Protein AF-A2DCU5-F1 (afdb_monomer)

InterPro domains:
  IPR001279 Metallo-beta-lactamase [PF00753] (286-416)
  IPR002110 Ankyrin repeat [PF00023] (38-65)
  IPR002110 Ankyrin repeat [SM00248] (36-65)
  IPR036770 Ankyrin repeat-containing domain superfamily [G3DSA:1.25.40.20] (1-148)
  IPR036866 Ribonuclease Z/Hydroxyacylglutathione hydrolase-like [G3DSA:3.60.15.10] (150-546)
  IPR036866 Ribonuclease Z/Hydroxyacylglutathione hydrolase-like [SSF56281] (297-532)

Nearest PDB structures (foldseek):
  8deh-assembly1_A  TM=6.512E-01  e=1.177E-03  Homo sapiens
  6ao1-assembly2_B  TM=3.858E-01  e=2.787E-02  Paraburkholderia phymatum
  5u8o-assembly2_C  TM=3.968E-01  e=5.092E-02  Burkholderia multivorans ATCC 17616
  7xgx-assembly1_A  TM=2.138E-01  e=6.992E+00  unclassified

Structure (mmCIF, N/CA/C/O backbone):
data_AF-A2DCU5-F1
#
_entry.id   AF-A2DCU5-F1
#
loop_
_atom_site.group_PDB
_atom_site.id
_atom_site.type_symbol
_atom_site.label_atom_id
_atom_site.label_alt_id
_atom_site.label_comp_id
_atom_site.label_asym_id
_atom_site.label_entity_id
_atom_site.label_seq_id
_atom_site.pdbx_PDB_ins_code
_atom_site.Cartn_x
_atom_site.Cartn_y
_atom_site.Cartn_z
_atom_site.occupancy
_atom_site.B_iso_or_equiv
_atom_site.auth_seq_id
_atom_site.auth_comp_id
_atom_site.auth_asym_id
_atom_site.auth_atom_id
_atom_site.pdbx_PDB_model_num
ATOM 1 N N . MET A 1 1 ? -21.530 -40.433 16.086 1.00 56.00 1 MET A N 1
ATOM 2 C CA . MET A 1 1 ? -20.151 -40.159 15.628 1.00 56.00 1 MET A CA 1
ATOM 3 C C . MET A 1 1 ? -19.969 -40.992 14.381 1.00 56.00 1 MET A C 1
ATOM 5 O O . MET A 1 1 ? -20.312 -42.164 14.444 1.00 56.00 1 MET A O 1
ATOM 9 N N . SER A 1 2 ? -19.585 -40.391 13.263 1.00 72.50 2 SER A N 1
ATOM 10 C CA . SER A 1 2 ? -19.391 -41.117 12.006 1.00 72.50 2 SER A CA 1
ATOM 11 C C . SER A 1 2 ? -18.291 -42.176 12.127 1.00 72.50 2 SER A C 1
ATOM 13 O O . SER A 1 2 ? -17.387 -42.075 12.969 1.00 72.50 2 SER A O 1
ATOM 15 N N . ASP A 1 3 ? -18.372 -43.205 11.284 1.00 85.25 3 ASP A N 1
ATOM 16 C CA . ASP A 1 3 ? -17.459 -44.349 11.330 1.00 85.25 3 ASP A CA 1
ATOM 17 C C . ASP A 1 3 ? -16.004 -43.939 11.050 1.00 85.25 3 ASP A C 1
ATOM 19 O O . ASP A 1 3 ? -15.087 -44.458 11.691 1.00 85.25 3 ASP A O 1
ATOM 23 N N . ILE A 1 4 ? -15.778 -42.949 10.174 1.00 86.44 4 ILE A N 1
ATOM 24 C CA . ILE A 1 4 ? -14.431 -42.447 9.871 1.00 86.44 4 ILE A CA 1
ATOM 25 C C . ILE A 1 4 ? -13.818 -41.679 11.047 1.00 86.44 4 ILE A C 1
ATOM 27 O O . ILE A 1 4 ? -12.654 -41.898 11.378 1.00 86.44 4 ILE A O 1
ATOM 31 N N . VAL A 1 5 ? -14.602 -40.857 11.752 1.00 85.50 5 VAL A N 1
ATOM 32 C CA . VAL A 1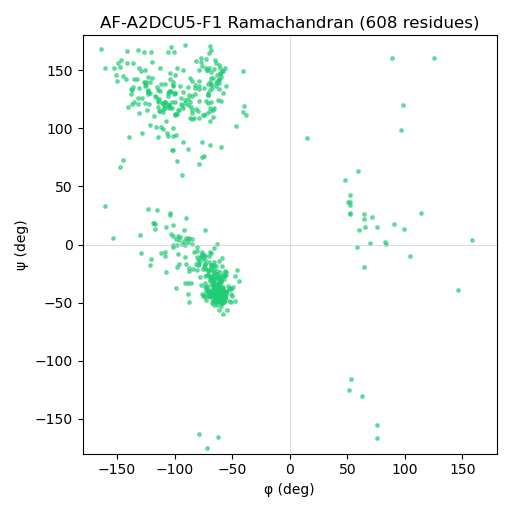 5 ? -14.118 -40.111 12.922 1.00 85.50 5 VAL A CA 1
ATOM 33 C C . VAL A 1 5 ? -13.749 -41.069 14.048 1.00 85.50 5 VAL A C 1
ATOM 35 O O . VAL A 1 5 ? -12.707 -40.898 14.686 1.00 85.50 5 VAL A O 1
ATOM 38 N N . SER A 1 6 ? -14.550 -42.118 14.283 1.00 86.44 6 SER A N 1
ATOM 39 C CA . SER A 1 6 ? -14.167 -43.150 15.253 1.00 86.44 6 SER A CA 1
ATOM 40 C C . SER A 1 6 ? -12.892 -43.885 14.831 1.00 86.44 6 SER A C 1
ATOM 42 O O . SER A 1 6 ? -12.123 -44.260 15.716 1.00 86.44 6 SER A O 1
ATOM 44 N N . ALA A 1 7 ? -12.690 -44.138 13.538 1.00 89.31 7 ALA A N 1
ATOM 45 C CA . ALA A 1 7 ? -11.517 -44.844 13.033 1.00 89.31 7 ALA A CA 1
ATOM 46 C C . ALA A 1 7 ? -10.236 -44.006 13.179 1.00 89.31 7 ALA A C 1
ATOM 48 O O . ALA A 1 7 ? -9.239 -44.510 13.700 1.00 89.31 7 ALA A O 1
ATOM 49 N N . CYS A 1 8 ? -10.288 -42.717 12.819 1.00 88.62 8 CYS A N 1
ATOM 50 C CA . CYS A 1 8 ? -9.184 -41.774 13.008 1.00 88.62 8 CYS A CA 1
ATOM 51 C C . CYS A 1 8 ? -8.843 -41.594 14.496 1.00 88.62 8 CYS A C 1
ATOM 53 O O . CYS A 1 8 ? -7.679 -41.673 14.871 1.00 88.62 8 CYS A O 1
ATOM 55 N N . LYS A 1 9 ? -9.846 -41.455 15.379 1.00 85.25 9 LYS A N 1
ATOM 56 C CA . LYS A 1 9 ? -9.619 -41.346 16.838 1.00 85.25 9 LYS A CA 1
ATOM 57 C C . LYS A 1 9 ? -8.984 -42.588 17.466 1.00 85.25 9 LYS A C 1
ATOM 59 O O . LYS A 1 9 ? -8.361 -42.479 18.519 1.00 85.25 9 LYS A O 1
ATOM 64 N N . LYS A 1 10 ? -9.173 -43.759 16.854 1.00 86.81 10 LYS A N 1
ATOM 65 C CA . LYS A 1 10 ? -8.589 -45.039 17.283 1.00 86.81 10 LYS A CA 1
ATOM 66 C C . LYS A 1 10 ? -7.248 -45.342 16.606 1.00 86.81 10 LYS A C 1
ATOM 68 O O . LYS A 1 10 ? -6.719 -46.427 16.824 1.00 86.81 10 LYS A O 1
ATOM 73 N N . ASP A 1 11 ? -6.734 -44.434 15.773 1.00 85.94 11 ASP A N 1
ATOM 74 C CA . ASP A 1 11 ? -5.541 -44.631 14.943 1.00 85.94 11 ASP A CA 1
ATOM 75 C C . ASP A 1 11 ? -5.582 -45.948 14.118 1.00 85.94 11 ASP A C 1
ATOM 77 O O . ASP A 1 11 ? -4.572 -46.622 13.922 1.00 85.94 11 ASP A O 1
ATOM 81 N N . SER A 1 12 ? -6.767 -46.349 13.624 1.00 90.06 12 SER A N 1
ATOM 82 C CA . SER A 1 12 ? -6.958 -47.617 12.899 1.00 90.06 12 SER A CA 1
ATOM 83 C C . SER A 1 12 ? -6.967 -47.427 11.379 1.00 90.06 12 SER A C 1
ATOM 85 O O . SER A 1 12 ? -8.014 -47.180 10.780 1.00 90.06 12 SER A O 1
ATOM 87 N N . PHE A 1 13 ? -5.810 -47.606 10.731 1.00 87.81 13 PHE A N 1
ATOM 88 C CA . PHE A 1 13 ? -5.648 -47.406 9.278 1.00 87.81 13 PHE A CA 1
ATOM 89 C C . PHE A 1 13 ? -6.620 -48.236 8.433 1.00 87.81 13 PHE A C 1
ATOM 91 O O . PHE A 1 13 ? -7.246 -47.708 7.521 1.00 87.81 13 PHE A O 1
ATOM 98 N N . VAL A 1 14 ? -6.815 -49.507 8.796 1.00 88.69 14 VAL A N 1
ATOM 99 C CA . VAL A 1 14 ? -7.731 -50.428 8.101 1.00 88.69 14 VAL A CA 1
ATOM 100 C C . VAL A 1 14 ? -9.183 -49.949 8.193 1.00 88.69 14 VAL A C 1
ATOM 102 O O . VAL A 1 14 ? -9.947 -50.058 7.234 1.00 88.69 14 VAL A O 1
ATOM 105 N N . GLN A 1 15 ? -9.588 -49.401 9.343 1.00 90.19 15 GLN A N 1
ATOM 106 C CA . GLN A 1 15 ? -10.943 -48.875 9.514 1.00 90.19 15 GLN A CA 1
ATOM 107 C C . GLN A 1 15 ? -11.129 -47.549 8.776 1.00 90.19 15 GLN A C 1
ATOM 109 O O . GLN A 1 15 ? -12.194 -47.340 8.201 1.00 90.19 15 GLN A O 1
ATOM 114 N N . VAL A 1 16 ? -10.102 -46.690 8.742 1.00 89.44 16 VAL A N 1
ATOM 115 C CA . VAL A 1 16 ? -10.127 -45.448 7.954 1.00 89.44 16 VAL A CA 1
ATOM 116 C C . VAL A 1 16 ? -10.261 -45.775 6.468 1.00 89.44 16 VAL A C 1
ATOM 118 O O . VAL A 1 16 ? -11.158 -45.254 5.814 1.00 89.44 16 VAL A O 1
ATOM 121 N N . GLU A 1 17 ? -9.451 -46.697 5.948 1.00 88.25 17 GLU A N 1
ATOM 122 C CA . GLU A 1 17 ? -9.528 -47.155 4.556 1.00 88.25 17 GLU A CA 1
ATOM 123 C C . GLU A 1 17 ? -10.922 -47.693 4.204 1.00 88.25 17 GLU A C 1
ATOM 125 O O . GLU A 1 17 ? -11.516 -47.294 3.198 1.00 88.25 17 GLU A O 1
ATOM 130 N N . LYS A 1 18 ? -11.494 -48.538 5.072 1.00 89.06 18 LYS A N 1
ATOM 131 C CA . LYS A 1 18 ? -12.850 -49.068 4.889 1.00 89.06 18 LYS A CA 1
ATOM 132 C C . LYS A 1 18 ? -13.900 -47.953 4.892 1.00 89.06 18 LYS A C 1
ATOM 134 O O . LYS A 1 18 ? -14.768 -47.942 4.017 1.00 89.06 18 LYS A O 1
ATOM 139 N N . ALA A 1 19 ? -13.813 -47.015 5.836 1.00 88.75 19 ALA A N 1
ATOM 140 C CA . ALA A 1 19 ? -14.755 -45.906 5.974 1.00 88.75 19 ALA A CA 1
ATOM 141 C C . ALA A 1 19 ? -14.681 -44.917 4.797 1.00 88.75 19 ALA A C 1
ATOM 143 O O . ALA A 1 19 ? -15.705 -44.363 4.404 1.00 88.75 19 ALA A O 1
ATOM 144 N N . LEU A 1 20 ? -13.516 -44.756 4.161 1.00 86.56 20 LEU A N 1
ATOM 145 C CA . LEU A 1 20 ? -13.348 -43.934 2.955 1.00 86.56 20 LEU A CA 1
ATOM 146 C C . LEU A 1 20 ? -14.093 -44.483 1.724 1.00 86.56 20 LEU A C 1
ATOM 148 O O . LEU A 1 20 ? -14.039 -43.871 0.658 1.00 86.56 20 LEU A O 1
ATOM 152 N N . SER A 1 21 ? -14.753 -45.644 1.813 1.00 85.38 21 SER A N 1
ATOM 153 C CA . SER A 1 21 ? -15.637 -46.149 0.751 1.00 85.38 21 SER A CA 1
ATOM 154 C C . SER A 1 21 ? -16.878 -45.272 0.545 1.00 85.38 21 SER A C 1
ATOM 156 O O . SER A 1 21 ? -17.410 -45.254 -0.561 1.00 85.38 21 SER A O 1
ATOM 158 N N . ASP A 1 22 ? -17.314 -44.531 1.570 1.00 86.06 22 ASP A N 1
ATOM 159 C CA . ASP A 1 22 ? -18.375 -43.526 1.452 1.00 86.06 22 ASP A CA 1
ATOM 160 C C . ASP A 1 22 ? -17.756 -42.140 1.175 1.00 86.06 22 ASP A C 1
ATOM 162 O O . ASP A 1 22 ? -17.024 -41.622 2.024 1.00 86.06 22 ASP A O 1
ATOM 166 N N . PRO A 1 23 ? -18.040 -41.504 0.021 1.00 82.25 23 PRO A N 1
ATOM 167 C CA . PRO A 1 23 ? -17.530 -40.172 -0.302 1.00 82.25 23 PRO A CA 1
ATOM 168 C C . PRO A 1 23 ? -17.892 -39.087 0.720 1.00 82.25 23 PRO A C 1
ATOM 170 O O . PRO A 1 23 ? -17.160 -38.107 0.838 1.00 82.25 23 PRO A O 1
ATOM 173 N N . LYS A 1 24 ? -18.989 -39.240 1.480 1.00 85.50 24 LYS A N 1
ATOM 174 C CA . LYS A 1 24 ? -19.406 -38.256 2.498 1.00 85.50 24 LYS A CA 1
ATOM 175 C C . LYS A 1 24 ? -18.392 -38.112 3.630 1.00 85.50 24 LYS A C 1
ATOM 177 O O . LYS A 1 24 ? -18.267 -37.034 4.200 1.00 85.50 24 LYS A O 1
ATOM 182 N N . ASN A 1 25 ? -17.638 -39.172 3.903 1.00 86.31 25 ASN A N 1
ATOM 183 C CA . ASN A 1 25 ? -16.689 -39.229 5.008 1.00 86.31 25 ASN A CA 1
ATOM 184 C C . ASN A 1 25 ? -15.426 -38.389 4.758 1.00 86.31 25 ASN A C 1
ATOM 186 O O . ASN A 1 25 ? -14.677 -38.109 5.689 1.00 86.31 2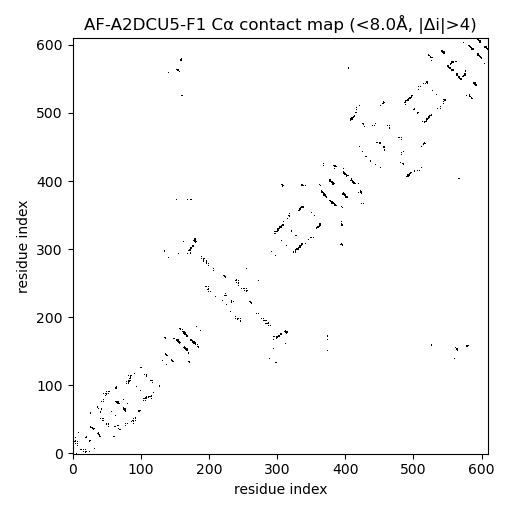5 ASN A O 1
ATOM 190 N N . ILE A 1 26 ? -15.154 -37.995 3.511 1.00 86.75 26 ILE A N 1
ATOM 191 C CA . ILE A 1 26 ? -13.832 -37.504 3.107 1.00 86.75 26 ILE A CA 1
ATOM 192 C C . ILE A 1 26 ? -13.444 -36.141 3.697 1.00 86.75 26 ILE A C 1
ATOM 194 O O . ILE A 1 26 ? -12.262 -35.885 3.916 1.00 86.75 26 ILE A O 1
ATOM 198 N N . ASN A 1 27 ? -14.439 -35.302 3.990 1.00 86.50 27 ASN A N 1
ATOM 199 C CA . ASN A 1 27 ? -14.265 -33.940 4.501 1.00 86.50 27 ASN A CA 1
ATOM 200 C C . ASN A 1 27 ? -14.859 -33.765 5.909 1.00 86.50 27 ASN A C 1
ATOM 202 O O . ASN A 1 27 ? -15.134 -32.643 6.322 1.00 86.50 27 ASN A O 1
ATOM 206 N N . GLU A 1 28 ? -15.113 -34.855 6.637 1.00 88.81 28 GLU A N 1
ATOM 207 C CA . GLU A 1 28 ? -15.703 -34.746 7.970 1.00 88.81 28 GLU A CA 1
ATOM 208 C C . GLU A 1 28 ? -14.723 -34.166 8.991 1.00 88.81 28 GLU A C 1
ATOM 210 O O . GLU A 1 28 ? -13.608 -34.653 9.157 1.00 88.81 28 GLU A O 1
ATOM 215 N N . GLU A 1 29 ? -15.155 -33.145 9.721 1.00 90.31 29 GLU A N 1
ATOM 216 C CA . GLU A 1 29 ? -14.345 -32.540 10.771 1.00 90.31 29 GLU A CA 1
ATOM 217 C C . GLU A 1 29 ? -14.517 -33.256 12.114 1.00 90.31 29 GLU A C 1
ATOM 219 O O . GLU A 1 29 ? -15.614 -33.668 12.504 1.00 90.31 29 GLU A O 1
ATOM 224 N N . PHE A 1 30 ? -13.431 -33.363 12.875 1.00 89.00 30 PHE A N 1
ATOM 225 C CA . PHE A 1 30 ? -13.462 -33.865 14.242 1.00 89.00 30 PHE A CA 1
ATOM 226 C C . PHE A 1 30 ? -12.387 -33.237 15.120 1.00 89.00 30 PHE A C 1
ATOM 228 O O . PHE A 1 30 ? -11.344 -32.811 14.641 1.00 89.00 30 PHE A O 1
ATOM 235 N N . SER A 1 31 ? -12.622 -33.243 16.433 1.00 88.19 31 SER A N 1
ATOM 236 C CA . SER A 1 31 ? -11.602 -32.902 17.425 1.00 88.19 31 SER A CA 1
ATOM 237 C C . SER A 1 31 ? -11.011 -34.151 18.068 1.00 88.19 31 SER A C 1
ATOM 239 O O . SER A 1 31 ? -11.755 -35.080 18.417 1.00 88.19 31 SER A O 1
ATOM 241 N N . ASP A 1 32 ? -9.692 -34.174 18.245 1.00 82.38 32 ASP A N 1
ATOM 242 C CA . ASP A 1 32 ? -8.994 -35.197 19.021 1.00 82.38 32 ASP A CA 1
ATOM 243 C C . ASP A 1 32 ? -9.236 -35.039 20.540 1.00 82.38 32 ASP A C 1
ATOM 245 O O . ASP A 1 32 ? -10.030 -34.212 20.994 1.00 82.38 32 ASP A O 1
ATOM 249 N N . LYS A 1 33 ? -8.560 -35.865 21.345 1.00 80.38 33 LYS A N 1
ATOM 250 C CA . LYS A 1 33 ? -8.655 -35.832 22.816 1.00 80.38 33 LYS A CA 1
ATOM 251 C C . LYS A 1 33 ? -8.104 -34.548 23.456 1.00 80.38 33 LYS A C 1
ATOM 253 O O . LYS A 1 33 ? -8.430 -34.277 24.605 1.00 80.38 33 LYS A O 1
ATOM 258 N N . ASN A 1 34 ? -7.293 -33.783 22.728 1.00 80.06 34 ASN A N 1
ATOM 259 C CA . ASN A 1 34 ? -6.703 -32.520 23.163 1.00 80.06 34 ASN A CA 1
ATOM 260 C C . ASN A 1 34 ? -7.483 -31.305 22.622 1.00 80.06 34 ASN A C 1
ATOM 262 O O . ASN A 1 34 ? -7.063 -30.170 22.821 1.00 80.06 34 ASN A O 1
ATOM 266 N N . GLY A 1 35 ? -8.607 -31.526 21.930 1.00 81.19 35 GLY A N 1
ATOM 267 C CA . GLY A 1 35 ? -9.414 -30.468 21.319 1.00 81.19 35 GLY A CA 1
ATOM 268 C C . GLY A 1 35 ? -8.911 -29.995 19.950 1.00 81.19 35 GLY A C 1
ATOM 269 O O . GLY A 1 35 ? -9.533 -29.113 19.357 1.00 81.19 35 GLY A O 1
ATOM 270 N N . LYS A 1 36 ? -7.841 -30.590 19.405 1.00 82.69 36 LYS A N 1
ATOM 271 C CA . LYS A 1 36 ? -7.287 -30.226 18.096 1.00 82.69 36 LYS A CA 1
ATOM 272 C C . LYS A 1 36 ? -8.220 -30.678 16.980 1.00 82.69 36 LYS A C 1
ATOM 274 O O . LYS A 1 36 ? -8.618 -31.841 16.945 1.00 82.69 36 LYS A O 1
ATOM 279 N N . LYS A 1 37 ? -8.567 -29.759 16.078 1.00 87.75 37 LYS A N 1
ATOM 280 C CA . LYS A 1 37 ? -9.459 -30.013 14.939 1.00 87.75 37 LYS A CA 1
ATOM 281 C C . LYS A 1 37 ? -8.706 -30.646 13.766 1.00 87.75 37 LYS A C 1
ATOM 283 O O . LYS A 1 37 ? -7.614 -30.202 13.417 1.00 87.75 37 LYS A O 1
ATOM 288 N N . PHE A 1 38 ? -9.327 -31.642 13.146 1.00 89.56 38 PHE A N 1
ATOM 289 C CA . PHE A 1 38 ? -8.813 -32.404 12.016 1.00 89.56 38 PHE A CA 1
ATOM 290 C C . PHE A 1 38 ? -9.912 -32.730 11.003 1.00 89.56 38 PHE A C 1
ATOM 292 O O . PHE A 1 38 ? -11.080 -32.864 11.356 1.00 89.56 38 PHE A O 1
ATOM 299 N N . THR A 1 39 ? -9.493 -32.957 9.763 1.00 91.56 39 THR A N 1
ATOM 300 C CA . THR A 1 39 ? -10.186 -33.775 8.763 1.00 91.56 39 THR A CA 1
ATOM 301 C C . THR A 1 39 ? -9.419 -35.099 8.616 1.00 91.56 39 THR A C 1
ATOM 303 O O . THR A 1 39 ? -8.264 -35.182 9.053 1.00 91.56 39 THR A O 1
ATOM 306 N N . PRO A 1 40 ? -9.984 -36.153 7.991 1.00 92.62 40 PRO A N 1
ATOM 307 C CA . PRO A 1 40 ? -9.243 -37.387 7.732 1.00 92.62 40 PRO A CA 1
ATOM 308 C C . PRO A 1 40 ? -7.915 -37.134 7.012 1.00 92.62 40 PRO A C 1
ATOM 310 O O . PRO A 1 40 ? -6.907 -37.755 7.351 1.00 92.62 40 PRO A O 1
ATOM 313 N N . LEU A 1 41 ? -7.901 -36.178 6.074 1.00 94.88 41 LEU A N 1
ATOM 314 C CA . LEU A 1 41 ? -6.702 -35.795 5.338 1.00 94.88 41 LEU A CA 1
ATOM 315 C C . LEU A 1 41 ? -5.660 -35.129 6.242 1.00 94.88 41 LEU A C 1
ATOM 317 O O . LEU A 1 41 ? -4.502 -35.539 6.212 1.00 94.88 41 LEU A O 1
ATOM 321 N N . THR A 1 42 ? -6.035 -34.140 7.064 1.00 94.38 42 THR A N 1
ATOM 322 C CA . THR A 1 42 ? -5.051 -33.471 7.936 1.00 94.38 42 THR A CA 1
ATOM 323 C C . THR A 1 42 ? -4.510 -34.410 9.012 1.00 94.38 42 THR A C 1
ATOM 325 O O . THR A 1 42 ? -3.326 -34.335 9.326 1.00 94.38 42 THR A O 1
ATOM 328 N N . TRP A 1 43 ? -5.320 -35.355 9.503 1.00 93.62 43 TRP A N 1
ATOM 329 C CA . TRP A 1 43 ? -4.853 -36.431 10.383 1.00 93.62 43 TRP A CA 1
ATOM 330 C C . TRP A 1 43 ? -3.859 -37.365 9.675 1.00 93.62 43 TRP A C 1
ATOM 332 O O . TRP A 1 43 ? -2.786 -37.640 10.208 1.00 93.62 43 TRP A O 1
ATOM 342 N N . ALA A 1 44 ? -4.161 -37.818 8.453 1.00 94.44 44 ALA A N 1
ATOM 343 C CA . ALA A 1 44 ? -3.262 -38.697 7.702 1.00 94.44 44 ALA A CA 1
ATOM 344 C C . ALA A 1 44 ? -1.928 -38.007 7.356 1.00 94.44 44 ALA A C 1
ATOM 346 O O . ALA A 1 44 ? -0.871 -38.636 7.457 1.00 94.44 44 ALA A O 1
ATOM 347 N N . CYS A 1 45 ? -1.969 -36.714 7.014 1.00 95.44 45 CYS A N 1
ATOM 348 C CA . CYS A 1 45 ? -0.782 -35.881 6.811 1.00 95.44 45 CYS A CA 1
ATOM 349 C C . CYS A 1 45 ? 0.016 -35.694 8.108 1.00 95.44 45 CYS A C 1
ATOM 351 O O . CYS A 1 45 ? 1.236 -35.830 8.084 1.00 95.44 45 CYS A O 1
ATOM 353 N N . GLU A 1 46 ? -0.644 -35.435 9.244 1.00 93.06 46 GLU A N 1
ATOM 354 C CA . GLU A 1 46 ? 0.031 -35.313 10.542 1.00 93.06 46 GLU A CA 1
ATOM 355 C C . GLU A 1 46 ? 0.828 -36.582 10.872 1.00 93.06 46 GLU A C 1
ATOM 357 O O . GLU A 1 46 ? 2.000 -36.516 11.250 1.00 93.06 46 GLU A O 1
ATOM 362 N N . LYS A 1 47 ? 0.202 -37.744 10.665 1.00 91.25 47 LYS A N 1
ATOM 363 C CA . LYS A 1 47 ? 0.786 -39.066 10.918 1.00 91.25 47 LYS A CA 1
ATOM 364 C C . LYS A 1 47 ? 1.792 -39.521 9.849 1.00 91.25 47 LYS A C 1
ATOM 366 O O . LYS A 1 47 ? 2.425 -40.555 10.041 1.00 91.25 47 LYS A O 1
ATOM 371 N N . GLY A 1 48 ? 1.930 -38.802 8.732 1.00 92.75 48 GLY A N 1
ATOM 372 C CA . GLY A 1 48 ? 2.846 -39.151 7.639 1.00 92.75 48 GLY A CA 1
ATOM 373 C C . GLY A 1 48 ? 2.423 -40.368 6.801 1.00 92.75 48 GLY A C 1
ATOM 374 O O . GLY A 1 48 ? 3.272 -41.016 6.188 1.00 92.75 48 GLY A O 1
ATOM 375 N N . ILE A 1 49 ? 1.130 -40.716 6.765 1.00 94.06 49 ILE A N 1
ATOM 376 C CA . ILE A 1 49 ? 0.632 -41.949 6.126 1.00 94.06 49 ILE A CA 1
ATOM 377 C C . ILE A 1 49 ? 0.335 -41.696 4.644 1.00 94.06 49 ILE A C 1
ATOM 379 O O . ILE A 1 49 ? -0.807 -41.471 4.238 1.00 94.06 49 ILE A O 1
ATOM 383 N N . VAL A 1 50 ? 1.383 -41.754 3.822 1.00 95.56 50 VAL A N 1
ATOM 384 C CA . VAL A 1 50 ? 1.347 -41.391 2.393 1.00 95.56 50 VAL A CA 1
ATOM 385 C C . VAL A 1 50 ? 0.270 -42.147 1.602 1.00 95.56 50 VAL A C 1
ATOM 387 O O . VAL A 1 50 ? -0.419 -41.545 0.782 1.00 95.56 50 VAL A O 1
ATOM 390 N N . SER A 1 51 ? 0.065 -43.441 1.871 1.00 94.81 51 SER A N 1
ATOM 391 C CA . SER A 1 51 ? -0.925 -44.266 1.159 1.00 94.81 51 SER A CA 1
ATOM 392 C C . SER A 1 51 ? -2.371 -43.815 1.396 1.00 94.81 51 SER A C 1
ATOM 394 O O . SER A 1 51 ? -3.169 -43.775 0.457 1.00 94.81 51 SER A O 1
ATOM 396 N N . LEU A 1 52 ? -2.711 -43.435 2.633 1.00 94.62 52 LEU A N 1
ATOM 397 C CA . LEU A 1 52 ? -4.033 -42.897 2.957 1.00 94.62 52 LEU A CA 1
ATOM 398 C C . LEU A 1 52 ? -4.214 -41.501 2.371 1.00 94.62 52 LEU A C 1
ATOM 400 O O . LEU A 1 52 ? -5.275 -41.221 1.818 1.00 94.62 52 LEU A O 1
ATOM 404 N N . VAL A 1 53 ? -3.179 -40.659 2.426 1.00 96.50 53 VAL A N 1
ATOM 405 C CA . VAL A 1 53 ? -3.205 -39.335 1.793 1.00 96.50 53 VAL A CA 1
ATOM 406 C C . VAL A 1 53 ? -3.475 -39.469 0.296 1.00 96.50 53 VAL A C 1
ATOM 408 O O . VAL A 1 53 ? -4.405 -38.838 -0.199 1.00 96.50 53 VAL A O 1
ATOM 411 N N . GLU A 1 54 ? -2.744 -40.340 -0.411 1.00 95.88 54 GLU A N 1
ATOM 412 C CA . GLU A 1 54 ? -2.938 -40.571 -1.847 1.00 95.88 54 GLU A CA 1
ATOM 413 C C . GLU A 1 54 ? -4.355 -41.070 -2.161 1.00 95.88 54 GLU A C 1
ATOM 415 O O . GLU A 1 54 ? -4.986 -40.604 -3.112 1.00 95.88 54 GLU A O 1
ATOM 420 N N . MET A 1 55 ? -4.887 -41.988 -1.351 1.00 93.31 55 MET A N 1
ATOM 421 C CA . MET A 1 55 ? -6.256 -42.475 -1.512 1.00 93.31 55 MET A CA 1
ATOM 422 C C . MET A 1 55 ? -7.292 -41.361 -1.322 1.00 93.31 55 MET A C 1
ATOM 424 O O . MET A 1 55 ? -8.231 -41.260 -2.113 1.00 93.31 55 MET A O 1
ATOM 428 N N . MET A 1 56 ? -7.133 -40.535 -0.288 1.00 94.44 56 MET A N 1
ATOM 429 C CA . MET A 1 56 ? -8.058 -39.446 0.026 1.00 94.44 56 MET A CA 1
ATOM 430 C C . MET A 1 56 ? -8.052 -38.379 -1.076 1.00 94.44 56 MET A C 1
ATOM 432 O O . MET A 1 56 ? -9.113 -38.025 -1.587 1.00 94.44 56 MET A O 1
ATOM 436 N N . VAL A 1 57 ? -6.888 -37.909 -1.531 1.00 94.94 57 VAL A N 1
ATOM 437 C CA . VAL A 1 57 ? -6.840 -36.896 -2.605 1.00 94.94 57 VAL A CA 1
ATOM 438 C C . VAL A 1 57 ? -7.377 -37.438 -3.937 1.00 94.94 57 VAL A C 1
ATOM 440 O O . VAL A 1 57 ? -8.101 -36.727 -4.631 1.00 94.94 57 VAL A O 1
ATOM 443 N N . LYS A 1 58 ? -7.154 -38.724 -4.263 1.00 93.06 58 LYS A N 1
ATOM 444 C CA . LYS A 1 58 ? -7.772 -39.380 -5.438 1.00 93.06 58 LYS A CA 1
ATOM 445 C C . LYS A 1 58 ? -9.297 -39.467 -5.351 1.00 93.06 58 LYS A C 1
ATOM 447 O O . LYS A 1 58 ? -9.962 -39.487 -6.383 1.00 93.06 58 LYS A O 1
ATOM 452 N N . LYS A 1 59 ? -9.850 -39.526 -4.138 1.00 91.50 59 LYS A N 1
ATOM 453 C CA . LYS A 1 59 ? -11.298 -39.539 -3.881 1.00 91.50 59 LYS A CA 1
ATOM 454 C C . LYS A 1 59 ? -11.910 -38.135 -3.755 1.00 91.50 59 LYS A C 1
ATOM 456 O O . LYS A 1 59 ? -13.106 -38.032 -3.499 1.00 91.50 59 LYS A O 1
ATOM 461 N N . GLY A 1 60 ? -11.131 -37.071 -3.974 1.00 89.62 60 GLY A N 1
ATOM 462 C CA . GLY A 1 60 ? -11.619 -35.689 -4.014 1.00 89.62 60 GLY A CA 1
ATOM 463 C C . GLY A 1 60 ? -11.413 -34.883 -2.730 1.00 89.62 60 GLY A C 1
ATOM 464 O O . GLY A 1 60 ? -11.999 -33.810 -2.603 1.00 89.62 60 GLY A O 1
ATOM 465 N N . ALA A 1 61 ? -10.597 -35.361 -1.783 1.00 92.44 61 ALA A N 1
ATOM 466 C CA . ALA A 1 61 ? -10.188 -34.540 -0.643 1.00 92.44 61 ALA A CA 1
ATOM 467 C C . ALA A 1 61 ? -9.412 -33.307 -1.137 1.00 92.44 61 ALA A C 1
ATOM 469 O O . ALA A 1 61 ? -8.512 -33.442 -1.969 1.00 92.44 61 ALA A O 1
ATOM 470 N N . ASN A 1 62 ? -9.728 -32.116 -0.618 1.00 92.75 62 ASN A N 1
ATOM 471 C CA . ASN A 1 62 ? -8.988 -30.899 -0.957 1.00 92.75 62 ASN A CA 1
ATOM 472 C C . ASN A 1 62 ? -7.574 -30.959 -0.345 1.00 92.75 62 ASN A C 1
ATOM 474 O O . ASN A 1 62 ? -7.466 -30.956 0.880 1.00 92.75 62 ASN A O 1
ATOM 478 N N . PRO A 1 63 ? -6.488 -30.964 -1.140 1.00 93.81 63 PRO A N 1
ATOM 479 C CA . PRO A 1 63 ? -5.133 -31.020 -0.600 1.00 93.81 63 PRO A CA 1
ATOM 480 C C . PRO A 1 63 ? -4.639 -29.678 -0.038 1.00 93.81 63 PRO A C 1
ATOM 482 O O . PRO A 1 63 ? -3.589 -29.647 0.595 1.00 93.81 63 PRO A O 1
ATOM 485 N N . ASN A 1 64 ? -5.355 -28.571 -0.259 1.00 92.19 64 ASN A N 1
ATOM 486 C CA . ASN A 1 64 ? -5.013 -27.235 0.244 1.00 92.19 64 ASN A CA 1
ATOM 487 C C . ASN A 1 64 ? -5.721 -26.961 1.578 1.00 92.19 64 ASN A C 1
ATOM 489 O O . ASN A 1 64 ? -6.548 -26.058 1.677 1.00 92.19 64 ASN A O 1
ATOM 493 N N . VAL A 1 65 ? -5.435 -27.794 2.578 1.00 92.25 65 VAL A N 1
ATOM 494 C CA . VAL A 1 65 ? -6.003 -27.699 3.932 1.00 92.25 65 VAL A CA 1
ATOM 495 C C . VAL A 1 65 ? -4.911 -27.492 4.979 1.00 92.25 65 VAL A C 1
ATOM 497 O O . VAL A 1 65 ? -3.746 -27.844 4.772 1.00 92.25 65 VAL A O 1
ATOM 500 N N . SER A 1 66 ? -5.303 -26.942 6.119 1.00 91.56 66 SER A N 1
ATOM 501 C CA . SER A 1 66 ? -4.453 -26.641 7.269 1.00 91.56 66 SER A CA 1
ATOM 502 C C . SER A 1 66 ? -5.010 -27.265 8.550 1.00 91.56 66 SER A C 1
ATOM 504 O O . SER A 1 66 ? -6.147 -27.740 8.598 1.00 91.56 66 SER A O 1
ATOM 506 N N . PHE A 1 67 ? -4.186 -27.322 9.594 1.00 89.69 67 PHE A N 1
ATOM 507 C CA . PHE A 1 67 ? -4.599 -27.738 10.933 1.00 89.69 67 PHE A CA 1
ATOM 508 C C . PHE A 1 67 ? -3.822 -26.987 12.021 1.00 89.69 67 PHE A C 1
ATOM 510 O O . PHE A 1 67 ? -2.723 -26.493 11.786 1.00 89.69 67 PHE A O 1
ATOM 517 N N . ILE A 1 68 ? -4.376 -26.942 13.236 1.00 87.06 68 ILE A N 1
ATOM 518 C CA . ILE A 1 68 ? -3.767 -26.256 14.388 1.00 87.06 68 ILE A CA 1
ATOM 519 C C . ILE A 1 68 ? -2.785 -27.178 15.113 1.00 87.06 68 ILE A C 1
ATOM 521 O O . ILE A 1 68 ? -3.174 -28.217 15.626 1.00 87.06 68 ILE A O 1
ATOM 525 N N . GLN A 1 69 ? -1.512 -26.826 15.182 1.00 84.12 69 GLN A N 1
ATOM 526 C CA . GLN A 1 69 ? -0.464 -27.549 15.895 1.00 84.12 69 GLN A CA 1
ATOM 527 C C . GLN A 1 69 ? -0.634 -27.475 17.423 1.00 84.12 69 GLN A C 1
ATOM 529 O O . GLN A 1 69 ? -1.450 -26.726 17.956 1.00 84.12 69 GLN A O 1
ATOM 534 N N . SER A 1 70 ? 0.161 -28.266 18.149 1.00 79.75 70 SER A N 1
ATOM 535 C CA . SER A 1 70 ? 0.111 -28.328 19.617 1.00 79.75 70 SER A CA 1
ATOM 536 C C . SER A 1 70 ? 0.473 -27.008 20.308 1.00 79.75 70 SER A C 1
ATOM 538 O O . SER A 1 70 ? 0.087 -26.804 21.453 1.00 79.75 70 SER A O 1
ATOM 540 N N . ASP A 1 71 ? 1.210 -26.123 19.632 1.00 79.00 71 ASP A N 1
ATOM 541 C CA . ASP A 1 71 ? 1.557 -24.777 20.105 1.00 79.00 71 ASP A CA 1
ATOM 542 C C . ASP A 1 71 ? 0.490 -23.721 19.752 1.00 79.00 71 ASP A C 1
ATOM 544 O O . ASP A 1 71 ? 0.687 -22.534 20.002 1.00 79.00 71 ASP A O 1
ATOM 548 N N . GLY A 1 72 ? -0.642 -24.146 19.180 1.00 80.00 72 GLY A N 1
ATOM 549 C CA . GLY A 1 72 ? -1.745 -23.277 18.781 1.00 80.00 72 GLY A CA 1
ATOM 550 C C . GLY A 1 72 ? -1.576 -22.623 17.409 1.00 80.00 72 GLY A C 1
ATOM 551 O O . GLY A 1 72 ? -2.472 -21.889 16.996 1.00 80.00 72 GLY A O 1
ATOM 552 N N . LYS A 1 73 ? -0.479 -22.881 16.683 1.00 80.38 73 LYS A N 1
ATOM 553 C CA . LYS A 1 73 ? -0.258 -22.301 15.350 1.00 80.38 73 LYS A CA 1
ATOM 554 C C . LYS A 1 73 ? -0.931 -23.108 14.257 1.00 80.38 73 LYS A C 1
ATOM 556 O O . LYS A 1 73 ? -0.912 -24.333 14.273 1.00 80.38 73 LYS A O 1
ATOM 561 N N . GLU A 1 74 ? -1.497 -22.428 13.276 1.00 86.00 74 GLU A N 1
ATOM 562 C CA . GLU A 1 74 ? -2.025 -23.075 12.081 1.00 86.00 74 GLU A CA 1
ATOM 563 C C . GLU A 1 74 ? -0.896 -23.428 11.104 1.00 86.00 74 GLU A C 1
ATOM 565 O O . GLU A 1 74 ? -0.001 -22.618 10.868 1.00 86.00 74 GLU A O 1
ATOM 570 N N . ILE A 1 75 ? -0.932 -24.634 10.529 1.00 89.06 75 ILE A N 1
ATOM 571 C CA . ILE A 1 75 ? 0.022 -25.074 9.507 1.00 89.06 75 ILE A CA 1
ATOM 572 C C . ILE A 1 75 ? -0.688 -25.786 8.354 1.00 89.06 75 ILE A C 1
ATOM 574 O O . ILE A 1 75 ? -1.557 -26.635 8.574 1.00 89.06 75 ILE A O 1
ATOM 578 N N . ALA A 1 76 ? -0.316 -25.465 7.112 1.00 92.44 76 ALA A N 1
ATOM 579 C CA . ALA A 1 76 ? -0.805 -26.178 5.935 1.00 92.44 76 ALA A CA 1
ATOM 580 C C . ALA A 1 76 ? -0.191 -27.585 5.848 1.00 92.44 76 ALA A C 1
ATOM 582 O O . ALA A 1 76 ? 0.951 -27.812 6.254 1.00 92.44 76 ALA A O 1
ATOM 583 N N . VAL A 1 77 ? -0.912 -28.545 5.260 1.00 94.31 77 VAL A N 1
ATOM 584 C CA . VAL A 1 77 ? -0.417 -29.932 5.144 1.00 94.31 77 VAL A CA 1
ATOM 585 C C . VAL A 1 77 ? 0.892 -30.050 4.355 1.00 94.31 77 VAL A C 1
ATOM 587 O O . VAL A 1 77 ? 1.704 -30.921 4.661 1.00 94.31 77 VAL A O 1
ATOM 590 N N . ILE A 1 78 ? 1.132 -29.164 3.383 1.00 93.25 78 ILE A N 1
ATOM 591 C CA . ILE A 1 78 ? 2.376 -29.132 2.598 1.00 93.25 78 ILE A CA 1
ATOM 592 C C . ILE A 1 78 ? 3.565 -28.598 3.404 1.00 93.25 78 ILE A C 1
ATOM 594 O O . ILE A 1 78 ? 4.680 -29.112 3.290 1.00 93.25 78 ILE A O 1
ATOM 598 N N . ASP A 1 79 ? 3.322 -27.610 4.265 1.00 92.19 79 ASP A N 1
ATOM 599 C CA . ASP A 1 79 ? 4.331 -27.027 5.148 1.00 92.19 79 ASP A CA 1
ATOM 600 C C . ASP A 1 79 ? 4.695 -28.021 6.247 1.00 92.19 79 ASP A C 1
ATOM 602 O O . ASP A 1 79 ? 5.868 -28.206 6.563 1.00 92.19 79 ASP A O 1
ATOM 606 N N . TRP A 1 80 ? 3.704 -28.750 6.762 1.00 93.50 80 TRP A N 1
ATOM 607 C CA . TRP A 1 80 ? 3.934 -29.850 7.688 1.00 93.50 80 TRP A CA 1
ATOM 608 C C . TRP A 1 80 ? 4.733 -30.997 7.049 1.00 93.50 80 TRP A C 1
ATOM 610 O O . TRP A 1 80 ? 5.692 -31.476 7.652 1.00 93.50 80 TRP A O 1
ATOM 620 N N . ALA A 1 81 ? 4.411 -31.400 5.814 1.00 92.69 81 ALA A N 1
ATOM 621 C CA . ALA A 1 81 ? 5.196 -32.395 5.076 1.00 92.69 81 ALA A CA 1
ATOM 622 C C . ALA A 1 81 ? 6.655 -31.943 4.873 1.00 92.69 81 ALA A C 1
ATOM 624 O O . ALA A 1 81 ? 7.582 -32.740 5.027 1.00 92.69 81 ALA A O 1
ATOM 625 N N . SER A 1 82 ? 6.860 -30.648 4.611 1.00 92.00 82 SER A N 1
ATOM 626 C CA . SER A 1 82 ? 8.187 -30.025 4.527 1.00 92.00 82 SER A CA 1
ATOM 627 C C . SER A 1 82 ? 8.901 -30.017 5.883 1.00 92.00 82 SER A C 1
ATOM 629 O O . SER A 1 82 ? 10.101 -30.274 5.963 1.00 92.00 82 SER A O 1
ATOM 631 N N . LEU A 1 83 ? 8.169 -29.767 6.974 1.00 90.81 83 LEU A N 1
ATOM 632 C CA . LEU A 1 83 ? 8.702 -29.771 8.336 1.00 90.81 83 LEU A CA 1
ATOM 633 C C . LEU A 1 83 ? 9.169 -31.168 8.760 1.00 90.81 83 LEU A C 1
ATOM 635 O O . LEU A 1 83 ? 10.185 -31.277 9.450 1.00 90.81 83 LEU A O 1
ATOM 639 N N . GLN A 1 84 ? 8.454 -32.207 8.330 1.00 90.44 84 GLN A N 1
ATOM 640 C CA . GLN A 1 84 ? 8.814 -33.612 8.529 1.00 90.44 84 GLN A CA 1
ATOM 641 C C . GLN A 1 84 ? 9.932 -34.103 7.592 1.00 90.44 84 GLN A C 1
ATOM 643 O O . GLN A 1 84 ? 10.359 -35.243 7.737 1.00 90.44 84 GLN A O 1
ATOM 648 N N . ASP A 1 85 ? 10.374 -33.281 6.631 1.00 90.75 85 ASP A N 1
ATOM 649 C CA . ASP A 1 85 ? 11.275 -33.673 5.534 1.00 90.75 85 ASP A CA 1
ATOM 650 C C . ASP A 1 85 ? 10.776 -34.912 4.752 1.00 90.75 85 ASP A C 1
ATOM 652 O O . ASP A 1 85 ? 11.542 -35.751 4.280 1.00 90.75 85 ASP A O 1
ATOM 656 N N . ASN A 1 86 ? 9.450 -35.046 4.613 1.00 91.81 86 ASN A N 1
ATOM 657 C CA . ASN A 1 86 ? 8.809 -36.206 3.997 1.00 91.81 86 ASN A CA 1
ATOM 658 C C . ASN A 1 86 ? 8.564 -35.977 2.496 1.00 91.81 86 ASN A C 1
ATOM 660 O O . ASN A 1 86 ? 7.491 -35.528 2.084 1.00 91.81 86 ASN A O 1
ATOM 664 N N . GLY A 1 87 ? 9.561 -36.315 1.671 1.00 90.69 87 GLY A N 1
ATOM 665 C CA . GLY A 1 87 ? 9.507 -36.149 0.213 1.00 90.69 87 GLY A CA 1
ATOM 666 C C . GLY A 1 87 ? 8.355 -36.899 -0.469 1.00 90.69 87 GLY A C 1
ATOM 667 O O . GLY A 1 87 ? 7.696 -36.340 -1.340 1.00 90.69 87 GLY A O 1
ATOM 668 N N . SER A 1 88 ? 8.036 -38.123 -0.038 1.00 93.12 88 SER A N 1
ATOM 669 C CA . SER A 1 88 ? 6.953 -38.916 -0.644 1.00 93.12 88 SER A CA 1
ATOM 670 C C . SER A 1 88 ? 5.566 -38.333 -0.366 1.00 93.12 88 SER A C 1
ATOM 672 O O . SER A 1 88 ? 4.708 -38.313 -1.250 1.00 93.12 88 SER A O 1
ATOM 674 N N . LEU A 1 89 ? 5.334 -37.827 0.850 1.00 94.62 89 LEU A N 1
ATOM 675 C CA . LEU A 1 89 ? 4.095 -37.118 1.177 1.00 94.62 89 LEU A CA 1
ATOM 676 C C . LEU A 1 89 ? 3.955 -35.848 0.329 1.00 94.62 89 LEU A C 1
ATOM 678 O O . LEU A 1 89 ? 2.888 -35.576 -0.223 1.00 94.62 89 LEU A O 1
ATOM 682 N N . LEU A 1 90 ? 5.053 -35.104 0.196 1.00 92.81 90 LEU A N 1
ATOM 683 C CA . LEU A 1 90 ? 5.139 -33.902 -0.621 1.00 92.81 90 LEU A CA 1
ATOM 684 C C . LEU A 1 90 ? 4.785 -34.189 -2.090 1.00 92.81 90 LEU A C 1
ATOM 686 O O . LEU A 1 90 ? 3.940 -33.505 -2.662 1.00 92.81 90 LEU A O 1
ATOM 690 N N . GLU A 1 91 ? 5.375 -35.229 -2.688 1.00 91.25 91 GLU A N 1
ATOM 691 C CA . GLU A 1 91 ? 5.105 -35.645 -4.070 1.00 91.25 91 GLU A CA 1
ATOM 692 C C . GLU A 1 91 ? 3.621 -35.934 -4.302 1.00 91.25 91 GLU A C 1
ATOM 694 O O . GLU A 1 91 ? 3.038 -35.450 -5.277 1.00 91.25 91 GLU A O 1
ATOM 699 N N . VAL A 1 92 ? 2.988 -36.686 -3.394 1.00 94.00 92 VAL A N 1
ATOM 700 C CA . VAL A 1 92 ? 1.561 -37.015 -3.491 1.00 94.00 92 VAL A CA 1
ATOM 701 C C . VAL A 1 92 ? 0.702 -35.756 -3.430 1.00 94.00 92 VAL A C 1
ATOM 703 O O . VAL A 1 92 ? -0.185 -35.590 -4.273 1.00 94.00 92 VAL A O 1
ATOM 706 N N . LEU A 1 93 ? 0.967 -34.861 -2.474 1.00 93.81 93 LEU A N 1
ATOM 707 C CA . LEU A 1 93 ? 0.225 -33.610 -2.320 1.00 93.81 93 LEU A CA 1
ATOM 708 C C . LEU A 1 93 ? 0.379 -32.720 -3.564 1.00 93.81 93 LEU A C 1
ATOM 710 O O . LEU A 1 93 ? -0.618 -32.266 -4.131 1.00 93.81 93 LEU A O 1
ATOM 714 N N . LEU A 1 94 ? 1.608 -32.523 -4.047 1.00 90.75 94 LEU A N 1
ATOM 715 C CA . LEU A 1 94 ? 1.897 -31.683 -5.215 1.00 90.75 94 LEU A CA 1
ATOM 716 C C . LEU A 1 94 ? 1.300 -32.244 -6.505 1.00 90.75 94 LEU A C 1
ATOM 718 O O . LEU A 1 94 ? 0.756 -31.488 -7.313 1.00 90.75 94 LEU A O 1
ATOM 722 N N . LYS A 1 95 ? 1.353 -33.566 -6.694 1.00 90.56 95 LYS A N 1
ATOM 723 C CA . LYS A 1 95 ? 0.753 -34.244 -7.851 1.00 90.56 95 LYS A CA 1
ATOM 724 C C . LYS A 1 95 ? -0.761 -34.034 -7.930 1.00 90.56 95 LYS A C 1
ATOM 726 O O . LYS A 1 95 ? -1.301 -34.007 -9.033 1.00 90.56 95 LYS A O 1
ATOM 731 N N . HIS A 1 96 ? -1.429 -33.859 -6.791 1.00 91.75 96 HIS A N 1
ATOM 732 C CA . HIS A 1 96 ? -2.881 -33.678 -6.716 1.00 91.75 96 HIS A CA 1
ATOM 733 C C . HIS A 1 96 ? -3.309 -32.216 -6.519 1.00 91.75 96 HIS A C 1
ATOM 735 O O . HIS A 1 96 ? -4.461 -31.958 -6.188 1.00 91.75 96 HIS A O 1
ATOM 741 N N . GLY A 1 97 ? -2.421 -31.249 -6.776 1.00 87.00 97 GLY A N 1
ATOM 742 C CA . GLY A 1 97 ? -2.782 -29.828 -6.817 1.00 87.00 97 GLY A CA 1
ATOM 743 C C . GLY A 1 97 ? -2.654 -29.084 -5.487 1.00 87.00 97 GLY A C 1
ATOM 744 O O . GLY A 1 97 ? -3.212 -27.993 -5.348 1.00 87.00 97 GLY A O 1
ATOM 745 N N . CYS A 1 98 ? -1.915 -29.631 -4.518 1.00 89.88 98 CYS A N 1
ATOM 746 C CA . CYS A 1 98 ? -1.501 -28.864 -3.347 1.00 89.88 98 CYS A CA 1
ATOM 747 C C . CYS A 1 98 ? -0.567 -27.712 -3.755 1.00 89.88 98 CYS A C 1
ATOM 749 O O . CYS A 1 98 ? 0.308 -27.867 -4.615 1.00 89.88 98 CYS A O 1
ATOM 751 N N . MET A 1 99 ? -0.749 -26.542 -3.154 1.00 83.94 99 MET A N 1
ATOM 752 C CA . MET A 1 99 ? -0.012 -25.331 -3.483 1.00 83.94 99 MET A CA 1
ATOM 753 C C . MET A 1 99 ? 1.198 -25.143 -2.568 1.00 83.94 99 MET A C 1
ATOM 755 O O . MET A 1 99 ? 1.044 -24.976 -1.368 1.00 83.94 99 MET A O 1
ATOM 759 N N . LEU A 1 100 ? 2.400 -25.073 -3.150 1.00 84.44 100 LEU A N 1
ATOM 760 C CA . LEU A 1 100 ? 3.578 -24.543 -2.451 1.00 84.44 100 LEU A CA 1
ATOM 761 C C . LEU A 1 100 ? 3.452 -23.042 -2.190 1.00 84.44 100 LEU A C 1
ATOM 763 O O . LEU A 1 100 ? 2.984 -22.299 -3.065 1.00 84.44 100 LEU A O 1
ATOM 767 N N . THR A 1 101 ? 3.959 -22.625 -1.030 1.00 74.94 101 THR A N 1
ATOM 768 C CA . THR A 1 101 ? 4.101 -21.231 -0.586 1.00 74.94 101 THR A CA 1
ATOM 769 C C . THR A 1 101 ? 5.583 -20.921 -0.309 1.00 74.94 101 THR A C 1
ATOM 771 O O . THR A 1 101 ? 6.388 -21.850 -0.190 1.00 74.94 101 THR A O 1
ATOM 774 N N . PRO A 1 102 ? 5.995 -19.644 -0.180 1.00 71.69 102 PRO A N 1
ATOM 775 C CA . PRO A 1 102 ? 7.339 -19.288 0.299 1.00 71.69 102 PRO A CA 1
ATOM 776 C C . PRO A 1 102 ? 7.702 -19.922 1.634 1.00 71.69 102 PRO A C 1
ATOM 778 O O . PRO A 1 102 ? 8.845 -20.333 1.830 1.00 71.69 102 PRO A O 1
ATOM 781 N N . TYR A 1 103 ? 6.719 -20.048 2.523 1.00 78.94 103 TYR A N 1
ATOM 782 C CA . TYR A 1 103 ? 6.904 -20.661 3.828 1.00 78.94 103 TYR A CA 1
ATOM 783 C C . TYR A 1 103 ? 7.321 -22.136 3.710 1.00 78.94 103 TYR A C 1
ATOM 785 O O . TYR A 1 103 ? 8.243 -22.563 4.409 1.00 78.94 103 TYR A O 1
ATOM 793 N N . SER A 1 104 ? 6.776 -22.880 2.734 1.00 83.38 104 SER A N 1
ATOM 794 C CA . SER A 1 104 ? 7.199 -24.258 2.432 1.00 83.38 104 SER A CA 1
ATOM 795 C C . SER A 1 104 ? 8.697 -24.340 2.108 1.00 83.38 104 SER A C 1
ATOM 797 O O . SER A 1 104 ? 9.408 -25.218 2.604 1.00 83.38 104 SER A O 1
ATOM 799 N N . PHE A 1 105 ? 9.201 -23.395 1.304 1.00 78.19 105 PHE A N 1
ATOM 800 C CA . PHE A 1 105 ? 10.621 -23.316 0.949 1.00 78.19 105 PHE A CA 1
ATOM 801 C C . PHE A 1 105 ? 11.492 -22.925 2.139 1.00 78.19 105 PHE A C 1
ATOM 803 O O . PHE A 1 105 ? 12.559 -23.510 2.328 1.00 78.19 105 PHE A O 1
ATOM 810 N N . GLN A 1 106 ? 11.041 -21.962 2.946 1.00 78.56 106 GLN A N 1
ATOM 811 C CA . GLN A 1 106 ? 11.759 -21.530 4.140 1.00 78.56 106 GLN A CA 1
ATOM 812 C C . GLN A 1 106 ? 11.927 -22.695 5.120 1.00 78.56 106 GLN A C 1
ATOM 814 O O . GLN A 1 106 ? 13.043 -22.957 5.562 1.00 78.56 106 GLN A O 1
ATOM 819 N N . ILE A 1 107 ? 10.855 -23.449 5.394 1.00 82.50 107 ILE A N 1
ATOM 820 C CA . ILE A 1 107 ? 10.919 -24.645 6.242 1.00 82.50 107 ILE A CA 1
ATOM 821 C C . ILE A 1 107 ? 11.902 -25.660 5.662 1.00 82.50 107 ILE A C 1
ATOM 823 O O . ILE A 1 107 ? 12.780 -26.133 6.383 1.00 82.50 107 ILE A O 1
ATOM 827 N N . ALA A 1 108 ? 11.790 -25.974 4.372 1.00 82.12 108 ALA A N 1
ATOM 828 C CA . ALA A 1 108 ? 12.655 -26.952 3.723 1.00 82.12 108 ALA A CA 1
ATOM 829 C C . ALA A 1 108 ? 14.148 -26.595 3.809 1.00 82.12 108 ALA A C 1
ATOM 831 O O . ALA A 1 108 ? 14.982 -27.479 3.989 1.00 82.12 108 ALA A O 1
ATOM 832 N N . GLN A 1 109 ? 14.500 -25.307 3.731 1.00 79.88 109 GLN A N 1
ATOM 833 C CA . GLN A 1 109 ? 15.888 -24.852 3.858 1.00 79.88 109 GLN A CA 1
ATOM 834 C C . GLN A 1 109 ? 16.474 -25.059 5.259 1.00 79.88 109 GLN A C 1
ATOM 836 O O . GLN A 1 109 ? 17.690 -25.208 5.380 1.00 79.88 109 GLN A O 1
ATOM 841 N N . THR A 1 110 ? 15.630 -25.088 6.298 1.00 83.12 110 THR A N 1
ATOM 842 C CA . THR A 1 110 ? 16.065 -25.352 7.682 1.00 83.12 110 THR A CA 1
ATOM 843 C C . THR A 1 110 ? 16.356 -26.827 7.959 1.00 83.12 110 THR A C 1
ATOM 845 O O . THR A 1 110 ? 16.888 -27.145 9.020 1.00 83.12 110 THR A O 1
ATOM 848 N N . LYS A 1 111 ? 15.993 -27.739 7.046 1.00 84.75 111 LYS A N 1
ATOM 849 C CA . LYS A 1 111 ? 16.220 -29.178 7.219 1.00 84.75 111 LYS A CA 1
ATOM 850 C C . LYS A 1 111 ? 17.671 -29.528 6.901 1.00 84.75 111 LYS A C 1
ATOM 852 O O . LYS A 1 111 ? 18.245 -28.992 5.957 1.00 84.75 111 LYS A O 1
ATOM 857 N N . GLU A 1 112 ? 18.250 -30.433 7.686 1.00 79.88 112 GLU A N 1
ATOM 858 C CA . GLU A 1 112 ? 19.641 -30.875 7.515 1.00 79.88 112 GLU A CA 1
ATOM 859 C C . GLU A 1 112 ? 19.823 -31.651 6.204 1.00 79.88 112 GLU A C 1
ATOM 861 O O . GLU A 1 112 ? 20.695 -31.319 5.404 1.00 79.88 112 GLU A O 1
ATOM 866 N N . GLU A 1 113 ? 18.938 -32.617 5.954 1.00 79.50 113 GLU A N 1
ATOM 867 C CA . GLU A 1 113 ? 18.998 -33.524 4.800 1.00 79.50 113 GLU A CA 1
ATOM 868 C C . GLU A 1 113 ? 18.458 -32.896 3.503 1.00 79.50 113 GLU A C 1
ATOM 870 O O . GLU A 1 113 ? 18.817 -33.310 2.403 1.00 79.50 113 GLU A O 1
ATOM 875 N N . LYS A 1 114 ? 17.610 -31.861 3.614 1.00 80.50 114 LYS A N 1
ATOM 876 C CA . LYS A 1 114 ? 17.038 -31.100 2.483 1.00 80.50 114 LYS A CA 1
ATOM 877 C C . LYS A 1 114 ? 16.365 -31.976 1.413 1.00 80.50 114 LYS A C 1
ATOM 879 O O . LYS A 1 114 ? 16.263 -31.550 0.258 1.00 80.50 114 LYS A O 1
ATOM 884 N N . ASN A 1 115 ? 15.864 -33.161 1.778 1.00 80.88 115 ASN A N 1
ATOM 885 C CA . ASN A 1 115 ? 15.292 -34.131 0.837 1.00 80.88 115 ASN A CA 1
ATOM 886 C C . ASN A 1 115 ? 14.128 -33.526 0.043 1.00 80.88 115 ASN A C 1
ATOM 888 O O . ASN A 1 115 ? 13.992 -33.733 -1.165 1.00 80.88 115 ASN A O 1
ATOM 892 N N . VAL A 1 116 ? 13.318 -32.700 0.704 1.00 84.94 116 VAL A N 1
ATOM 893 C CA . VAL A 1 116 ? 12.162 -32.044 0.080 1.00 84.94 116 VAL A CA 1
ATOM 894 C C . VAL A 1 116 ? 12.532 -30.963 -0.951 1.00 84.94 116 VAL A C 1
ATOM 896 O O . VAL A 1 116 ? 11.722 -30.678 -1.835 1.00 84.94 116 VAL A O 1
ATOM 899 N N . LEU A 1 117 ? 13.751 -30.394 -0.928 1.00 82.44 117 LEU A N 1
ATOM 900 C CA . LEU A 1 117 ? 14.173 -29.399 -1.932 1.00 82.44 117 LEU A CA 1
ATOM 901 C C . LEU A 1 117 ? 14.292 -30.006 -3.336 1.00 82.44 117 LEU A C 1
ATOM 903 O O . LEU A 1 117 ? 14.031 -29.315 -4.323 1.00 82.44 117 LEU A O 1
ATOM 907 N N . TYR A 1 118 ? 14.649 -31.291 -3.435 1.00 82.88 118 TYR A N 1
ATOM 908 C CA . TYR A 1 118 ? 14.708 -31.989 -4.720 1.00 82.88 118 TYR A CA 1
ATOM 909 C C . TYR A 1 118 ? 13.315 -32.107 -5.344 1.00 82.88 118 TYR A C 1
ATOM 911 O O . TYR A 1 118 ? 13.128 -31.758 -6.508 1.00 82.88 118 TYR A O 1
ATOM 919 N N . VAL A 1 119 ? 12.316 -32.486 -4.543 1.00 84.06 119 VAL A N 1
ATOM 920 C CA . VAL A 1 119 ? 10.913 -32.599 -4.976 1.00 84.06 119 VAL A CA 1
ATOM 921 C C . VAL A 1 119 ? 10.356 -31.246 -5.431 1.00 84.06 119 VAL A C 1
ATOM 923 O O . VAL A 1 119 ? 9.571 -31.162 -6.376 1.00 84.06 119 VAL A O 1
ATOM 926 N N . PHE A 1 120 ? 10.780 -30.155 -4.792 1.00 81.69 120 PHE A N 1
ATOM 927 C CA . PHE A 1 120 ? 10.368 -28.819 -5.201 1.00 81.69 120 PHE A CA 1
ATOM 928 C C . PHE A 1 120 ? 10.910 -28.394 -6.563 1.00 81.69 120 PHE A C 1
ATOM 930 O O . PHE A 1 120 ? 10.242 -27.603 -7.229 1.00 81.69 120 PHE A O 1
ATOM 937 N N . SER A 1 121 ? 12.082 -28.880 -6.982 1.00 78.62 121 SER A N 1
ATOM 938 C CA . SER A 1 121 ? 12.802 -28.369 -8.158 1.00 78.62 121 SER A CA 1
ATOM 939 C C . SER A 1 121 ? 11.932 -28.276 -9.420 1.00 78.62 121 SER A C 1
ATOM 941 O O . SER A 1 121 ? 11.898 -27.228 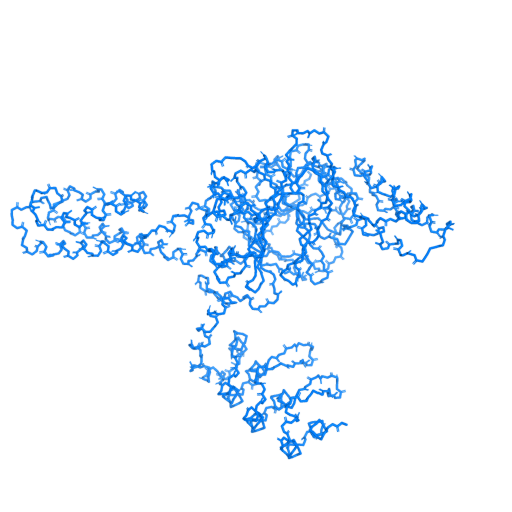-10.073 1.00 78.62 121 SER A O 1
ATOM 943 N N . ASP A 1 122 ? 11.115 -29.297 -9.677 1.00 74.69 122 ASP A N 1
ATOM 944 C CA . ASP A 1 122 ? 10.206 -29.363 -10.826 1.00 74.69 122 ASP A CA 1
ATOM 945 C C . ASP A 1 122 ? 9.004 -28.411 -10.718 1.00 74.69 122 ASP A C 1
ATOM 947 O O . ASP A 1 122 ? 8.440 -27.972 -11.726 1.00 74.69 122 ASP A O 1
ATOM 951 N N . LYS A 1 123 ? 8.603 -28.058 -9.492 1.00 75.56 123 LYS A N 1
ATOM 952 C CA . LYS A 1 123 ? 7.447 -27.196 -9.206 1.00 75.56 123 LYS A CA 1
ATOM 953 C C . LYS A 1 123 ? 7.810 -25.741 -8.950 1.00 75.56 123 LYS A C 1
ATOM 955 O O . LYS A 1 123 ? 6.948 -24.884 -9.137 1.00 75.56 123 LYS A O 1
ATOM 960 N N . ILE A 1 124 ? 9.065 -25.428 -8.619 1.00 72.31 124 ILE A N 1
ATOM 961 C CA . ILE A 1 124 ? 9.531 -24.062 -8.323 1.00 72.31 124 ILE A CA 1
ATOM 962 C C . ILE A 1 124 ? 9.120 -23.083 -9.421 1.00 72.31 124 ILE A C 1
ATOM 964 O O . ILE A 1 124 ? 8.535 -22.043 -9.134 1.00 72.31 124 ILE A O 1
ATOM 968 N N . LYS A 1 125 ? 9.366 -23.417 -10.692 1.00 73.62 125 LYS A N 1
ATOM 969 C CA . LYS A 1 125 ? 9.088 -22.501 -11.809 1.00 73.62 125 LYS A CA 1
ATOM 970 C C . LYS A 1 125 ? 7.598 -22.186 -11.955 1.00 73.62 125 LYS A C 1
ATOM 972 O O . LYS A 1 125 ? 7.239 -21.046 -12.246 1.00 73.62 125 LYS A O 1
ATOM 977 N N . GLU A 1 126 ? 6.738 -23.188 -11.800 1.00 78.94 126 GLU A N 1
ATOM 978 C CA . GLU A 1 126 ? 5.284 -23.019 -11.872 1.00 78.94 126 GLU A CA 1
ATOM 979 C C . GLU A 1 126 ? 4.765 -22.239 -10.658 1.00 78.94 126 GLU A C 1
ATOM 981 O O . GLU A 1 126 ? 4.003 -21.285 -10.822 1.00 78.94 126 GLU A O 1
ATOM 986 N N . THR A 1 127 ? 5.255 -22.577 -9.463 1.00 73.88 127 THR A N 1
ATOM 987 C CA . THR A 1 127 ? 4.935 -21.890 -8.209 1.00 73.88 127 THR A CA 1
ATOM 988 C C . THR A 1 127 ? 5.323 -20.418 -8.267 1.00 73.88 127 THR A C 1
ATOM 990 O O . THR A 1 127 ? 4.466 -19.572 -8.037 1.00 73.88 127 THR A O 1
ATOM 993 N N . ILE A 1 128 ? 6.554 -20.093 -8.676 1.00 70.50 128 ILE A N 1
ATOM 994 C CA . ILE A 1 128 ? 7.019 -18.709 -8.844 1.00 70.50 128 ILE A CA 1
ATOM 995 C C . ILE A 1 128 ? 6.112 -17.958 -9.825 1.00 70.50 128 ILE A C 1
ATOM 997 O O . ILE A 1 128 ? 5.633 -16.870 -9.518 1.00 70.50 128 ILE A O 1
ATOM 1001 N N . LYS A 1 129 ? 5.804 -18.545 -10.990 1.00 76.69 129 LYS A N 1
ATOM 1002 C CA . LYS A 1 129 ? 4.894 -17.920 -11.966 1.00 76.69 129 LYS A CA 1
ATOM 1003 C C . LYS A 1 129 ? 3.510 -17.652 -11.379 1.00 76.69 129 LYS A C 1
ATOM 1005 O O . LYS A 1 129 ? 2.928 -16.610 -11.665 1.00 76.69 129 LYS A O 1
ATOM 1010 N N . ARG A 1 130 ? 2.965 -18.590 -10.603 1.00 79.25 130 ARG A N 1
ATOM 1011 C CA . ARG A 1 130 ? 1.662 -18.439 -9.946 1.00 79.25 130 ARG A CA 1
ATOM 1012 C C . ARG A 1 130 ? 1.705 -17.358 -8.869 1.00 79.25 130 ARG A C 1
ATOM 1014 O O . ARG A 1 130 ? 0.793 -16.544 -8.820 1.00 79.25 130 ARG A O 1
ATOM 1021 N N . MET A 1 131 ? 2.763 -17.327 -8.064 1.00 73.44 131 MET A N 1
ATOM 1022 C CA . MET A 1 131 ? 2.977 -16.306 -7.041 1.00 73.44 131 MET A CA 1
ATOM 1023 C C . MET A 1 131 ? 3.014 -14.908 -7.660 1.00 73.44 131 MET A C 1
ATOM 1025 O O . MET A 1 131 ? 2.219 -14.064 -7.261 1.00 73.44 131 MET A O 1
ATOM 1029 N N . TYR A 1 132 ? 3.816 -14.694 -8.708 1.00 72.12 132 TYR A N 1
ATOM 1030 C CA . TYR A 1 132 ? 3.829 -13.414 -9.426 1.00 72.12 132 TYR A CA 1
ATOM 1031 C C . TYR A 1 132 ? 2.456 -13.058 -10.009 1.00 72.12 132 TYR A C 1
ATOM 1033 O O . TYR A 1 132 ? 1.999 -11.933 -9.866 1.00 72.12 132 TYR A O 1
ATOM 1041 N N . LYS A 1 133 ? 1.747 -14.022 -10.616 1.00 81.00 133 LYS A N 1
ATOM 1042 C CA . LYS A 1 133 ? 0.395 -13.788 -11.157 1.00 81.00 133 LYS A CA 1
ATOM 1043 C C . LYS A 1 133 ? -0.653 -13.470 -10.091 1.00 81.00 133 LYS A C 1
ATOM 1045 O O . LYS A 1 133 ? -1.677 -12.880 -10.422 1.00 81.00 133 LYS A O 1
ATOM 1050 N N . SER A 1 134 ? -0.436 -13.891 -8.848 1.00 80.25 134 SER A N 1
ATOM 1051 C CA . SER A 1 134 ? -1.360 -13.603 -7.750 1.00 80.25 134 SER A CA 1
ATOM 1052 C C . SER A 1 134 ? -1.284 -12.153 -7.277 1.00 80.25 134 SER A C 1
ATOM 1054 O O . SER A 1 134 ? -2.206 -11.715 -6.601 1.00 80.25 134 SER A O 1
ATOM 1056 N N . HIS A 1 135 ? -0.199 -11.434 -7.595 1.00 79.44 135 HIS A N 1
ATOM 1057 C CA . HIS A 1 135 ? 0.133 -10.093 -7.086 1.00 79.44 135 HIS A CA 1
ATOM 1058 C C . HIS A 1 135 ? 0.252 -9.982 -5.554 1.00 79.44 135 HIS A C 1
ATOM 1060 O O . HIS A 1 135 ? 0.700 -8.955 -5.055 1.00 79.44 135 HIS A O 1
ATOM 1066 N N . ASN A 1 136 ? 0.005 -11.072 -4.817 1.00 73.69 136 ASN A N 1
ATOM 1067 C CA . ASN A 1 136 ? 0.335 -11.209 -3.400 1.00 73.69 136 ASN A CA 1
ATOM 1068 C C . ASN A 1 136 ? 1.840 -11.392 -3.168 1.00 73.69 136 ASN A C 1
ATOM 1070 O O . ASN A 1 136 ? 2.290 -11.371 -2.034 1.00 73.69 136 ASN A O 1
ATOM 1074 N N . TYR A 1 137 ? 2.623 -11.606 -4.224 1.00 73.88 137 TYR A N 1
ATOM 1075 C CA . TYR A 1 137 ? 4.071 -11.708 -4.140 1.00 73.88 137 TYR A CA 1
ATOM 1076 C C . TYR A 1 137 ? 4.693 -10.836 -5.211 1.00 73.88 137 TYR A C 1
ATOM 1078 O O . TYR A 1 137 ? 4.383 -10.986 -6.396 1.00 73.88 137 TYR A O 1
ATOM 1086 N N . MET A 1 138 ? 5.588 -9.949 -4.797 1.00 71.06 138 MET A N 1
ATOM 1087 C CA . MET A 1 138 ? 6.232 -9.003 -5.698 1.00 71.06 138 MET A CA 1
ATOM 1088 C C . MET A 1 138 ? 7.734 -9.021 -5.486 1.00 71.06 138 MET A C 1
ATOM 1090 O O . MET A 1 138 ? 8.208 -9.010 -4.353 1.00 71.06 138 MET A O 1
ATOM 1094 N N . ALA A 1 139 ? 8.492 -9.055 -6.579 1.00 65.12 139 ALA A N 1
ATOM 1095 C CA . ALA A 1 139 ? 9.922 -8.820 -6.486 1.00 65.12 139 ALA A CA 1
ATOM 1096 C C . ALA A 1 139 ? 10.182 -7.327 -6.371 1.00 65.12 139 ALA A C 1
ATOM 1098 O O . ALA A 1 139 ? 9.650 -6.531 -7.145 1.00 65.12 139 ALA A O 1
ATOM 1099 N N . PHE A 1 140 ? 11.049 -6.982 -5.434 1.00 65.75 140 PHE A N 1
ATOM 1100 C CA . PHE A 1 140 ? 11.588 -5.649 -5.289 1.00 65.75 140 PHE A CA 1
ATOM 1101 C C . PHE A 1 140 ? 13.076 -5.763 -5.014 1.00 65.75 140 PHE A C 1
ATOM 1103 O O . PHE A 1 140 ? 13.480 -6.406 -4.049 1.00 65.75 140 PHE A O 1
ATOM 1110 N N . GLU A 1 141 ? 13.884 -5.167 -5.887 1.00 65.94 141 GLU A N 1
ATOM 1111 C CA . GLU A 1 141 ? 15.341 -5.309 -5.852 1.00 65.94 141 GLU A CA 1
ATOM 1112 C C . GLU A 1 141 ? 15.775 -6.788 -5.833 1.00 65.94 141 GLU A C 1
ATOM 1114 O O . GLU A 1 141 ? 15.543 -7.505 -6.809 1.00 65.94 141 GLU A O 1
ATOM 1119 N N . ASP A 1 142 ? 16.416 -7.241 -4.758 1.00 58.50 142 ASP A N 1
ATOM 1120 C CA . ASP A 1 142 ? 16.862 -8.614 -4.521 1.00 58.50 142 ASP A CA 1
ATOM 1121 C C . ASP A 1 142 ? 15.937 -9.396 -3.566 1.00 58.50 142 ASP A C 1
ATOM 1123 O O . ASP A 1 142 ? 16.242 -10.530 -3.189 1.00 58.50 142 ASP A O 1
ATOM 1127 N N . LYS A 1 143 ? 14.786 -8.818 -3.198 1.00 58.69 143 LYS A N 1
ATOM 1128 C CA . LYS A 1 143 ? 13.839 -9.370 -2.223 1.00 58.69 143 LYS A CA 1
ATOM 1129 C C . LYS A 1 143 ? 12.520 -9.774 -2.869 1.00 58.69 143 LYS A C 1
ATOM 1131 O O . LYS A 1 143 ? 12.067 -9.201 -3.860 1.00 58.69 143 LYS A O 1
ATOM 1136 N N . LEU A 1 144 ? 11.872 -10.756 -2.249 1.00 60.91 144 LEU A N 1
ATOM 1137 C CA . LEU A 1 144 ? 10.477 -11.091 -2.501 1.00 60.91 144 LEU A CA 1
ATOM 1138 C C . LEU A 1 144 ? 9.635 -10.529 -1.356 1.00 60.91 144 LEU A C 1
ATOM 1140 O O . LEU A 1 144 ? 9.801 -10.939 -0.209 1.00 60.91 144 LEU A O 1
ATOM 1144 N N . ILE A 1 145 ? 8.737 -9.607 -1.675 1.00 66.44 145 ILE A N 1
ATOM 1145 C CA . ILE A 1 145 ? 7.769 -9.060 -0.731 1.00 66.44 145 ILE A CA 1
ATOM 1146 C C . ILE A 1 145 ? 6.526 -9.947 -0.751 1.00 66.44 145 ILE A C 1
ATOM 1148 O O . ILE A 1 145 ? 5.959 -10.204 -1.816 1.00 66.44 145 ILE A O 1
ATOM 1152 N N . ASP A 1 146 ? 6.131 -10.431 0.424 1.00 66.62 146 ASP A N 1
ATOM 1153 C CA . ASP A 1 146 ? 4.968 -11.296 0.627 1.00 66.62 146 ASP A CA 1
ATOM 1154 C C . ASP A 1 146 ? 3.775 -10.502 1.182 1.00 66.62 146 ASP A C 1
ATOM 1156 O O . ASP A 1 146 ? 3.671 -10.250 2.381 1.00 66.62 146 ASP A O 1
ATOM 1160 N N . PHE A 1 147 ? 2.836 -10.139 0.318 1.00 69.00 147 PHE A N 1
ATOM 1161 C CA . PHE A 1 147 ? 1.569 -9.505 0.684 1.00 69.00 147 PHE A CA 1
ATOM 1162 C C . PHE A 1 147 ? 0.453 -10.514 0.989 1.00 69.00 147 PHE A C 1
ATOM 1164 O O . PHE A 1 147 ? -0.656 -10.085 1.272 1.00 69.00 147 PHE A O 1
ATOM 1171 N N . SER A 1 148 ? 0.706 -11.829 0.940 1.00 66.75 148 SER A N 1
ATOM 1172 C CA . SER A 1 148 ? -0.310 -12.864 1.217 1.00 66.75 148 SER A CA 1
ATOM 1173 C C . SER A 1 148 ? -0.654 -13.022 2.699 1.00 66.75 148 SER A C 1
ATOM 1175 O O . SER A 1 148 ? -1.578 -13.753 3.046 1.00 66.75 148 SER A O 1
ATOM 1177 N N . THR A 1 149 ? 0.108 -12.373 3.576 1.00 61.38 149 THR A N 1
ATOM 1178 C CA . THR A 1 149 ? -0.141 -12.358 5.018 1.00 61.38 149 THR A CA 1
ATOM 1179 C C . THR A 1 149 ? -1.208 -11.322 5.377 1.00 61.38 149 THR A C 1
ATOM 1181 O O . THR A 1 149 ? -1.371 -10.323 4.681 1.00 61.38 149 THR A O 1
ATOM 1184 N N . ASP A 1 150 ? -1.868 -11.485 6.525 1.00 62.00 150 ASP A N 1
ATOM 1185 C CA . ASP A 1 150 ? -2.803 -10.480 7.065 1.00 62.00 150 ASP A CA 1
ATOM 1186 C C . ASP A 1 150 ? -2.100 -9.233 7.640 1.00 62.00 150 ASP A C 1
ATOM 1188 O O . ASP A 1 150 ? -2.707 -8.395 8.317 1.00 62.00 150 ASP A O 1
ATOM 1192 N N . ASN A 1 151 ? -0.804 -9.068 7.368 1.00 60.81 151 ASN A N 1
ATOM 1193 C CA . ASN A 1 151 ? -0.072 -7.876 7.762 1.00 60.81 151 ASN A CA 1
ATOM 1194 C C . ASN A 1 151 ? -0.583 -6.656 6.989 1.00 60.81 151 ASN A C 1
ATOM 1196 O O . ASN A 1 151 ? -0.934 -6.726 5.812 1.00 60.81 151 ASN A O 1
ATOM 1200 N N . LEU A 1 152 ? -0.624 -5.512 7.670 1.00 61.62 152 LEU A N 1
ATOM 1201 C CA . LEU A 1 152 ? -0.866 -4.226 7.030 1.00 61.62 152 LEU A CA 1
ATOM 1202 C C . LEU A 1 152 ? 0.478 -3.602 6.643 1.00 61.62 152 LEU A C 1
ATOM 1204 O O . LEU A 1 152 ? 1.345 -3.402 7.495 1.00 61.62 152 LEU A O 1
ATOM 1208 N N . TYR A 1 153 ? 0.630 -3.266 5.369 1.00 64.50 153 TYR A N 1
ATOM 1209 C CA . TYR A 1 153 ? 1.809 -2.600 4.826 1.00 64.50 153 TYR A CA 1
ATOM 1210 C C . TYR A 1 153 ? 1.480 -1.129 4.628 1.00 64.50 153 TYR A C 1
ATOM 1212 O O . TYR A 1 153 ? 0.525 -0.808 3.929 1.00 64.50 153 TYR A O 1
ATOM 1220 N N . VAL A 1 154 ? 2.238 -0.230 5.247 1.00 65.56 154 VAL A N 1
ATOM 1221 C CA . VAL A 1 154 ? 2.005 1.214 5.137 1.00 65.56 154 VAL A CA 1
ATOM 1222 C C . VAL A 1 154 ? 3.122 1.795 4.290 1.00 65.56 154 VAL A C 1
ATOM 1224 O O . VAL A 1 154 ? 4.281 1.720 4.661 1.00 65.56 154 VAL A O 1
ATOM 1227 N N . PHE A 1 155 ? 2.783 2.366 3.147 1.00 66.75 155 PHE A N 1
ATOM 1228 C CA . PHE A 1 155 ? 3.705 3.007 2.226 1.00 66.75 155 PHE A CA 1
ATOM 1229 C C . PHE A 1 155 ? 3.696 4.504 2.474 1.00 66.75 155 PHE A C 1
ATOM 1231 O O . PHE A 1 155 ? 2.682 5.162 2.259 1.00 66.75 155 PHE A O 1
ATOM 1238 N N . ALA A 1 156 ? 4.837 5.024 2.901 1.00 63.00 156 ALA A N 1
ATOM 1239 C CA . ALA A 1 156 ? 5.096 6.445 3.030 1.00 63.00 156 ALA A CA 1
ATOM 1240 C C . ALA A 1 156 ? 6.366 6.747 2.234 1.00 63.00 156 ALA A C 1
ATOM 1242 O O . ALA A 1 156 ? 7.402 6.122 2.478 1.00 63.00 156 ALA A O 1
ATOM 1243 N N . PHE A 1 157 ? 6.286 7.640 1.249 1.00 60.22 157 PHE A N 1
ATOM 1244 C CA . PHE A 1 157 ? 7.400 7.902 0.336 1.00 60.22 157 PHE A CA 1
ATOM 1245 C C . PHE A 1 157 ? 7.969 9.314 0.506 1.00 60.22 157 PHE A C 1
ATOM 1247 O O . PHE A 1 157 ? 7.229 10.264 0.333 1.00 60.22 157 PHE A O 1
ATOM 1254 N N . ASN A 1 158 ? 9.286 9.400 0.752 1.00 54.59 158 ASN A N 1
ATOM 1255 C CA . ASN A 1 158 ? 10.213 10.551 0.847 1.00 54.59 158 ASN A CA 1
ATOM 1256 C C . ASN A 1 158 ? 9.953 11.662 1.889 1.00 54.59 158 ASN A C 1
ATOM 1258 O O . ASN A 1 158 ? 9.815 12.847 1.593 1.00 54.59 158 ASN A O 1
ATOM 1262 N N . THR A 1 159 ? 10.009 11.244 3.143 1.00 48.72 159 THR A N 1
ATOM 1263 C CA . THR A 1 159 ? 10.310 12.036 4.340 1.00 48.72 159 THR A CA 1
ATOM 1264 C C . THR A 1 159 ? 11.401 13.098 4.124 1.00 48.72 159 THR A C 1
ATOM 1266 O O . THR A 1 159 ? 12.570 12.787 3.900 1.00 48.72 159 THR A O 1
ATOM 1269 N N . GLY A 1 160 ? 10.968 14.356 4.179 1.00 45.97 160 GLY A N 1
ATOM 1270 C CA . GLY A 1 160 ? 11.730 15.565 3.885 1.00 45.97 160 GLY A CA 1
ATOM 1271 C C . GLY A 1 160 ? 10.830 16.629 3.247 1.00 45.97 160 GLY A C 1
ATOM 1272 O O . GLY A 1 160 ? 10.942 17.789 3.598 1.00 45.97 160 GLY A O 1
ATOM 1273 N N . GLN A 1 161 ? 9.900 16.248 2.361 1.00 49.22 161 GLN A N 1
ATOM 1274 C CA . GLN A 1 161 ? 8.874 17.138 1.769 1.00 49.22 161 GLN A CA 1
ATOM 1275 C C . GLN A 1 161 ? 7.685 16.343 1.175 1.00 49.22 161 GLN A C 1
ATOM 1277 O O . GLN A 1 161 ? 7.187 16.706 0.114 1.00 49.22 161 GLN A O 1
ATOM 1282 N N . ALA A 1 162 ? 7.281 15.191 1.728 1.00 49.09 162 ALA A N 1
ATOM 1283 C CA . ALA A 1 162 ? 6.371 14.306 0.988 1.00 49.09 162 ALA A CA 1
ATOM 1284 C C . ALA A 1 162 ? 5.057 13.936 1.670 1.00 49.09 162 ALA A C 1
ATOM 1286 O O . ALA A 1 162 ? 5.024 13.404 2.774 1.00 49.09 162 ALA A O 1
ATOM 1287 N N . ASN A 1 163 ? 3.996 14.091 0.875 1.00 57.41 163 ASN A N 1
ATOM 1288 C CA . ASN A 1 163 ? 2.599 13.852 1.220 1.00 57.41 163 ASN A CA 1
ATOM 1289 C C . ASN A 1 163 ? 2.047 12.540 0.627 1.00 57.41 163 ASN A C 1
ATOM 1291 O O . ASN A 1 163 ? 0.863 12.474 0.337 1.00 57.41 163 ASN A O 1
ATOM 1295 N N . PHE A 1 164 ? 2.856 11.509 0.328 1.00 67.62 164 PHE A N 1
ATOM 1296 C CA . PHE A 1 164 ? 2.295 10.233 -0.157 1.00 67.62 164 PHE A CA 1
ATOM 1297 C C . PHE A 1 164 ? 2.213 9.214 0.974 1.00 67.62 164 PHE A C 1
ATOM 1299 O O . PHE A 1 164 ? 3.243 8.715 1.432 1.00 67.62 164 PHE A O 1
ATOM 1306 N N . LEU A 1 165 ? 0.986 8.868 1.360 1.00 71.38 165 LEU A N 1
ATOM 1307 C CA . LEU A 1 165 ? 0.675 7.867 2.369 1.00 71.38 165 LEU A CA 1
ATOM 1308 C C . LEU A 1 165 ? -0.397 6.914 1.841 1.00 71.38 165 LEU A C 1
ATOM 1310 O O . LEU A 1 165 ? -1.520 7.315 1.536 1.00 71.38 165 LEU A O 1
ATOM 1314 N N . ALA A 1 166 ? -0.072 5.629 1.789 1.00 74.44 166 ALA A N 1
ATOM 1315 C CA . ALA A 1 166 ? -1.003 4.571 1.437 1.00 74.44 166 ALA A CA 1
ATOM 1316 C C . ALA A 1 166 ? -0.854 3.379 2.380 1.00 74.44 166 ALA A C 1
ATOM 1318 O O . ALA A 1 166 ? 0.198 3.146 2.962 1.00 74.44 166 ALA A O 1
ATOM 1319 N N . ALA A 1 167 ? -1.903 2.585 2.509 1.00 75.06 167 ALA A N 1
ATOM 1320 C CA . ALA A 1 167 ? -1.871 1.303 3.184 1.00 75.06 167 ALA A CA 1
ATOM 1321 C C . ALA A 1 167 ? -2.301 0.213 2.205 1.00 75.06 167 ALA A C 1
ATOM 1323 O O . ALA A 1 167 ? -3.234 0.408 1.428 1.00 75.06 167 ALA A O 1
ATOM 1324 N N . ARG A 1 168 ? -1.636 -0.939 2.250 1.00 76.62 168 ARG A N 1
ATOM 1325 C CA . ARG A 1 168 ? -1.956 -2.132 1.471 1.00 76.62 168 ARG A CA 1
ATOM 1326 C C . ARG A 1 168 ? -2.096 -3.326 2.399 1.00 76.62 168 ARG A C 1
ATOM 1328 O O . ARG A 1 168 ? -1.280 -3.528 3.297 1.00 76.62 168 ARG A O 1
ATOM 1335 N N . ARG A 1 169 ? -3.085 -4.165 2.125 1.00 75.44 169 ARG A N 1
ATOM 1336 C CA . ARG A 1 169 ? -3.158 -5.533 2.643 1.00 75.44 169 ARG A CA 1
ATOM 1337 C C . ARG A 1 169 ? -3.628 -6.431 1.513 1.00 75.44 169 ARG A C 1
ATOM 1339 O O . ARG A 1 169 ? -4.572 -6.070 0.806 1.00 75.44 169 ARG A O 1
ATOM 1346 N N . HIS A 1 170 ? -2.974 -7.575 1.320 1.00 82.12 170 HIS A N 1
ATOM 1347 C CA . HIS A 1 170 ? -3.228 -8.431 0.159 1.00 82.12 170 HIS A CA 1
ATOM 1348 C C . HIS A 1 170 ? -3.144 -7.612 -1.144 1.00 82.12 170 HIS A C 1
ATOM 1350 O O . HIS A 1 170 ? -2.169 -6.893 -1.382 1.00 82.12 170 HIS A O 1
ATOM 1356 N N . ASN A 1 171 ? -4.192 -7.655 -1.964 1.00 89.69 171 ASN A N 1
ATOM 1357 C CA . ASN A 1 171 ? -4.318 -6.895 -3.208 1.00 89.69 171 ASN A CA 1
ATOM 1358 C C . ASN A 1 171 ? -5.265 -5.695 -3.079 1.00 89.69 171 ASN A C 1
ATOM 1360 O O . ASN A 1 171 ? -5.876 -5.290 -4.064 1.00 89.69 171 ASN A O 1
ATOM 1364 N N . LYS A 1 172 ? -5.422 -5.133 -1.880 1.00 90.75 172 LYS A N 1
ATOM 1365 C CA . LYS A 1 172 ? -6.262 -3.957 -1.635 1.00 90.75 172 LYS A CA 1
ATOM 1366 C C . LYS A 1 172 ? -5.435 -2.807 -1.089 1.00 90.75 172 LYS A C 1
ATOM 1368 O O . LYS A 1 172 ? -4.517 -3.036 -0.302 1.00 90.75 172 LYS A O 1
ATOM 1373 N N . VAL A 1 173 ? -5.775 -1.589 -1.497 1.00 88.38 173 VAL A N 1
ATOM 1374 C CA . VAL A 1 173 ? -5.061 -0.363 -1.133 1.00 88.38 173 VAL A CA 1
ATOM 1375 C C . VAL A 1 173 ? -6.035 0.718 -0.685 1.00 88.38 173 VAL A C 1
ATOM 1377 O O . VAL A 1 173 ? -7.096 0.900 -1.278 1.00 88.38 173 VAL A O 1
ATOM 1380 N N . VAL A 1 174 ? -5.634 1.484 0.322 1.00 86.25 174 VAL A N 1
ATOM 1381 C CA . VAL A 1 174 ? -6.246 2.761 0.695 1.00 86.25 174 VAL A CA 1
ATOM 1382 C C . VAL A 1 174 ? -5.173 3.835 0.619 1.00 86.25 174 VAL A C 1
ATOM 1384 O O . VAL A 1 174 ? -4.097 3.658 1.182 1.00 86.25 174 VAL A O 1
ATOM 1387 N N . ILE A 1 175 ? -5.457 4.943 -0.060 1.00 83.44 175 ILE A N 1
ATOM 1388 C CA . ILE A 1 175 ? -4.578 6.115 -0.092 1.00 83.44 175 ILE A CA 1
ATOM 1389 C C . ILE A 1 175 ? -5.133 7.144 0.884 1.00 83.44 175 ILE A C 1
ATOM 1391 O O . ILE A 1 175 ? -6.319 7.463 0.854 1.00 83.44 175 ILE A O 1
ATOM 1395 N N . VAL A 1 176 ? -4.273 7.641 1.758 1.00 74.69 176 VAL A N 1
ATOM 1396 C CA . VAL A 1 176 ? -4.591 8.635 2.785 1.00 74.69 176 VAL A CA 1
ATOM 1397 C C . VAL A 1 176 ? -4.179 10.031 2.325 1.00 74.69 176 VAL A C 1
ATOM 1399 O O . VAL A 1 176 ? -4.887 10.992 2.608 1.00 74.69 176 VAL A O 1
ATOM 1402 N N . ASP A 1 177 ? -3.051 10.122 1.621 1.00 71.75 177 ASP A N 1
ATOM 1403 C CA . ASP A 1 177 ? -2.544 11.345 1.001 1.00 71.75 177 ASP A CA 1
ATOM 1404 C C . ASP A 1 177 ? -1.719 10.970 -0.244 1.00 71.75 177 ASP A C 1
ATOM 1406 O O . ASP A 1 177 ? -1.120 9.888 -0.281 1.00 71.75 177 ASP A O 1
ATOM 1410 N N . ALA A 1 178 ? -1.742 11.794 -1.294 1.00 63.12 178 ALA A N 1
ATOM 1411 C CA . ALA A 1 178 ? -1.251 11.427 -2.623 1.00 63.12 178 ALA A CA 1
ATOM 1412 C C . ALA A 1 178 ? -0.060 12.253 -3.146 1.00 63.12 178 ALA A C 1
ATOM 1414 O O . ALA A 1 178 ? 0.295 12.084 -4.311 1.00 63.12 178 ALA A O 1
ATOM 1415 N N . GLY A 1 179 ? 0.623 13.036 -2.311 1.00 64.38 179 GLY A N 1
ATOM 1416 C CA . GLY A 1 179 ? 1.953 13.598 -2.598 1.00 64.38 179 GLY A CA 1
ATOM 1417 C C . GLY A 1 179 ? 1.965 14.954 -3.315 1.00 64.38 179 GLY A C 1
ATOM 1418 O O . GLY A 1 179 ? 1.002 15.316 -3.991 1.00 64.38 179 GLY A O 1
ATOM 1419 N N . GLU A 1 180 ? 3.107 15.660 -3.218 1.00 67.31 180 GLU A N 1
ATOM 1420 C CA . GLU A 1 180 ? 3.346 17.006 -3.785 1.00 67.31 180 GLU A CA 1
ATOM 1421 C C . GLU A 1 180 ? 4.126 17.038 -5.104 1.00 67.31 180 GLU A C 1
ATOM 1423 O O . GLU A 1 180 ? 5.243 16.514 -5.108 1.00 67.31 180 GLU A O 1
ATOM 1428 N N . ASP A 1 181 ? 3.639 17.764 -6.141 1.00 61.91 181 ASP A N 1
ATOM 1429 C CA . ASP A 1 181 ? 4.225 17.965 -7.502 1.00 61.91 181 ASP A CA 1
ATOM 1430 C C . ASP A 1 181 ? 5.745 18.252 -7.563 1.00 61.91 181 ASP A C 1
ATOM 1432 O O . ASP A 1 181 ? 6.441 17.875 -8.513 1.00 61.91 181 ASP A O 1
ATOM 1436 N N . GLY A 1 182 ? 6.281 18.913 -6.538 1.00 61.41 182 GLY A N 1
ATOM 1437 C CA . GLY A 1 182 ? 7.687 19.297 -6.422 1.00 61.41 182 GLY A CA 1
ATOM 1438 C C . GLY A 1 182 ? 8.642 18.197 -5.938 1.00 61.41 182 GLY A C 1
ATOM 1439 O O . GLY A 1 182 ? 9.857 18.336 -6.145 1.00 61.41 182 GLY A O 1
ATOM 1440 N N . GLY A 1 183 ? 8.127 17.116 -5.343 1.00 64.38 183 GLY A N 1
ATOM 1441 C CA . GLY A 1 183 ? 8.916 16.084 -4.666 1.00 64.38 183 GLY A CA 1
ATOM 1442 C C . GLY A 1 183 ? 9.879 15.309 -5.577 1.00 64.38 183 GLY A C 1
ATOM 1443 O O . GLY A 1 183 ? 9.559 14.949 -6.715 1.00 64.38 183 GLY A O 1
ATOM 1444 N N . GLU A 1 184 ? 11.079 15.004 -5.071 1.00 66.12 184 GLU A N 1
ATOM 1445 C CA . GLU A 1 184 ? 12.120 14.298 -5.838 1.00 66.12 184 GLU A CA 1
ATOM 1446 C C . GLU A 1 184 ? 11.684 12.915 -6.327 1.00 66.12 184 GLU A C 1
ATOM 1448 O O . GLU A 1 184 ? 11.995 12.537 -7.461 1.00 66.12 184 GLU A O 1
ATOM 1453 N N . ILE A 1 185 ? 10.924 12.174 -5.510 1.00 68.19 185 ILE A N 1
ATOM 1454 C CA . ILE A 1 185 ? 10.478 10.825 -5.877 1.00 68.19 185 ILE A CA 1
ATOM 1455 C C . ILE A 1 185 ? 9.623 10.847 -7.141 1.00 68.19 185 ILE A C 1
ATOM 1457 O O . ILE A 1 185 ? 9.709 9.943 -7.968 1.00 68.19 185 ILE A O 1
ATOM 1461 N N . ILE A 1 186 ? 8.855 11.910 -7.354 1.00 70.62 186 ILE A N 1
ATOM 1462 C CA . ILE A 1 186 ? 7.933 11.960 -8.478 1.00 70.62 186 ILE A CA 1
ATOM 1463 C C . ILE A 1 186 ? 8.602 12.519 -9.725 1.00 70.62 186 ILE A C 1
ATOM 1465 O O . ILE A 1 186 ? 8.337 12.047 -10.834 1.00 70.62 186 ILE A O 1
ATOM 1469 N N . LYS A 1 187 ? 9.545 13.454 -9.564 1.00 74.38 187 LYS A N 1
ATOM 1470 C CA . LYS A 1 187 ? 10.466 13.806 -10.652 1.00 74.38 187 LYS A CA 1
ATOM 1471 C C . LYS A 1 187 ? 11.134 12.540 -11.192 1.00 74.38 187 LYS A C 1
ATOM 1473 O O . LYS A 1 187 ? 11.065 12.294 -12.397 1.00 74.38 187 LYS A O 1
ATOM 1478 N N . LYS A 1 188 ? 11.658 11.688 -10.302 1.00 74.38 188 LYS A N 1
ATOM 1479 C CA . LYS A 1 188 ? 12.234 10.387 -10.665 1.00 74.38 188 LYS A CA 1
ATOM 1480 C C . LYS A 1 188 ? 11.194 9.457 -11.300 1.00 74.38 188 LYS A C 1
ATOM 1482 O O . LYS A 1 188 ? 11.443 8.918 -12.376 1.00 74.38 188 LYS A O 1
ATOM 1487 N N . TYR A 1 189 ? 10.008 9.327 -10.707 1.00 77.12 189 TYR A N 1
ATOM 1488 C CA . TYR A 1 189 ? 8.919 8.502 -11.238 1.00 77.12 189 TYR A CA 1
ATOM 1489 C C . TYR A 1 189 ? 8.576 8.869 -12.688 1.00 77.12 189 TYR A C 1
ATOM 1491 O O . TYR A 1 189 ? 8.693 8.030 -13.584 1.00 77.12 189 TYR A O 1
ATOM 1499 N N . ARG A 1 190 ? 8.252 10.140 -12.954 1.00 79.81 190 ARG A N 1
ATOM 1500 C CA . ARG A 1 190 ? 7.933 10.648 -14.299 1.00 79.81 190 ARG A CA 1
ATOM 1501 C C . ARG A 1 190 ? 9.098 10.490 -15.265 1.00 79.81 190 ARG A C 1
ATOM 1503 O O . ARG A 1 190 ? 8.889 10.221 -16.449 1.00 79.81 190 ARG A O 1
ATOM 1510 N N . GLU A 1 191 ? 10.331 10.654 -14.788 1.00 79.56 191 GLU A N 1
ATOM 1511 C CA . GLU A 1 191 ? 11.513 10.393 -15.599 1.00 79.56 191 GLU A CA 1
ATOM 1512 C C . GLU A 1 191 ? 11.580 8.943 -16.048 1.00 79.56 191 GLU A C 1
ATOM 1514 O O . GLU A 1 191 ? 11.780 8.724 -17.240 1.00 79.56 191 GLU A O 1
ATOM 1519 N N . THR A 1 192 ? 11.345 7.971 -15.165 1.00 78.38 192 THR A N 1
ATOM 1520 C CA . THR A 1 192 ? 11.398 6.544 -15.524 1.00 78.38 192 THR A CA 1
ATOM 1521 C C . THR A 1 192 ? 10.287 6.098 -16.480 1.00 78.38 192 THR A C 1
ATOM 1523 O O . THR A 1 192 ? 10.450 5.105 -17.182 1.00 78.38 192 THR A O 1
ATOM 1526 N N . LYS A 1 193 ? 9.169 6.829 -16.563 1.00 76.62 193 LYS A N 1
ATOM 1527 C CA . LYS A 1 193 ? 8.005 6.471 -17.400 1.00 76.62 193 LYS A CA 1
ATOM 1528 C C . LYS A 1 193 ? 8.113 6.894 -18.861 1.00 76.62 193 LYS A C 1
ATOM 1530 O O . LYS A 1 193 ? 7.256 6.542 -19.673 1.00 76.62 193 LYS A O 1
ATOM 1535 N N . LYS A 1 194 ? 9.155 7.640 -19.223 1.00 83.06 194 LYS A N 1
ATOM 1536 C CA . LYS A 1 194 ? 9.396 8.013 -20.617 1.00 83.06 194 LYS A CA 1
ATOM 1537 C C . LYS A 1 194 ? 9.727 6.766 -21.443 1.00 83.06 194 LYS A C 1
ATOM 1539 O O . LYS A 1 194 ? 10.262 5.788 -20.940 1.00 83.06 194 LYS A O 1
ATOM 1544 N N . ASP A 1 195 ? 9.400 6.806 -22.731 1.00 84.12 195 ASP A N 1
ATOM 1545 C CA . ASP A 1 195 ? 9.585 5.674 -23.648 1.00 84.12 195 ASP A CA 1
ATOM 1546 C C . ASP A 1 195 ? 11.066 5.511 -24.047 1.00 84.12 195 ASP A C 1
ATOM 1548 O O . ASP A 1 195 ? 11.500 5.926 -25.130 1.00 84.12 195 ASP A O 1
ATOM 1552 N N . TYR A 1 196 ? 11.872 4.976 -23.127 1.00 89.62 196 TYR A N 1
ATOM 1553 C CA . TYR A 1 196 ? 13.292 4.709 -23.348 1.00 89.62 196 TYR A CA 1
ATOM 1554 C C . TYR A 1 196 ? 13.510 3.448 -24.177 1.00 89.62 196 TYR A C 1
ATOM 1556 O O . TYR A 1 196 ? 14.480 3.396 -24.935 1.00 89.62 196 TYR A O 1
ATOM 1564 N N . ALA A 1 197 ? 12.591 2.480 -24.118 1.00 89.94 197 ALA A N 1
ATOM 1565 C CA . ALA A 1 197 ? 12.564 1.346 -25.038 1.00 89.94 197 ALA A CA 1
ATOM 1566 C C . ALA A 1 197 ? 12.656 1.805 -26.505 1.00 89.94 197 ALA A C 1
ATOM 1568 O O . ALA A 1 197 ? 13.482 1.292 -27.267 1.00 89.94 197 ALA A O 1
ATOM 1569 N N . LYS A 1 198 ? 11.902 2.845 -26.889 1.00 92.50 198 LYS A N 1
ATOM 1570 C CA . LYS A 1 198 ? 11.980 3.412 -28.240 1.00 92.50 198 LYS A CA 1
ATOM 1571 C C . LYS A 1 198 ? 13.309 4.109 -28.538 1.00 92.50 198 LYS A C 1
ATOM 1573 O O . LYS A 1 198 ? 13.792 4.036 -29.669 1.00 92.50 198 LYS A O 1
ATOM 1578 N N . VAL A 1 199 ? 13.925 4.760 -27.548 1.00 93.62 199 VAL A N 1
ATOM 1579 C CA . VAL A 1 199 ? 15.271 5.348 -27.695 1.00 93.62 199 VAL A CA 1
ATOM 1580 C C . VAL A 1 199 ? 16.304 4.256 -27.978 1.00 93.62 199 VAL A C 1
ATOM 1582 O O . VAL A 1 199 ? 17.128 4.432 -28.877 1.00 93.62 199 VAL A O 1
ATOM 1585 N N . ILE A 1 200 ? 16.233 3.126 -27.269 1.00 94.88 200 ILE A N 1
ATOM 1586 C CA . ILE A 1 200 ? 17.128 1.976 -27.467 1.00 94.88 200 ILE A CA 1
ATOM 1587 C C . ILE A 1 200 ? 16.940 1.402 -28.875 1.00 94.88 200 ILE A C 1
ATOM 1589 O O . ILE A 1 200 ? 17.908 1.316 -29.628 1.00 94.88 200 ILE A O 1
ATOM 1593 N N . GLU A 1 201 ? 15.696 1.105 -29.261 1.00 96.19 201 GLU A N 1
ATOM 1594 C CA . GLU A 1 201 ? 15.361 0.519 -30.566 1.00 96.19 201 GLU A CA 1
ATOM 1595 C C . GLU A 1 201 ? 15.864 1.380 -31.737 1.00 96.19 201 GLU A C 1
ATOM 1597 O O . GLU A 1 201 ? 16.460 0.881 -32.693 1.00 96.19 201 GLU A O 1
ATOM 1602 N N . GLU A 1 202 ? 15.634 2.694 -31.689 1.00 96.50 202 GLU A N 1
ATOM 1603 C CA . GLU A 1 202 ? 16.061 3.590 -32.766 1.00 96.50 202 GLU A CA 1
ATOM 1604 C C . GLU A 1 202 ? 17.581 3.818 -32.766 1.00 96.50 202 GLU A C 1
ATOM 1606 O O . GLU A 1 202 ? 18.152 4.066 -33.834 1.00 96.50 202 GLU A O 1
ATOM 1611 N N . SER A 1 203 ? 18.235 3.699 -31.606 1.00 96.31 203 SER A N 1
ATOM 1612 C CA . SER A 1 203 ? 19.696 3.756 -31.478 1.00 96.31 203 SER A CA 1
ATOM 1613 C C . SER A 1 203 ? 20.368 2.499 -32.036 1.00 96.31 203 SER A C 1
ATOM 1615 O O . SER A 1 203 ? 21.372 2.613 -32.735 1.00 96.31 203 SER A O 1
ATOM 1617 N N . ASP A 1 204 ? 19.789 1.312 -31.831 1.00 97.62 204 ASP A N 1
ATOM 1618 C CA . ASP A 1 204 ? 20.262 0.063 -32.451 1.00 97.62 204 ASP A CA 1
ATOM 1619 C C . ASP A 1 204 ? 20.208 0.134 -33.979 1.00 97.62 204 ASP A C 1
ATOM 1621 O O . ASP A 1 204 ? 21.177 -0.191 -34.670 1.00 97.62 204 ASP A O 1
ATOM 1625 N N . LYS A 1 205 ? 19.100 0.653 -34.519 1.00 97.19 205 LYS A N 1
ATOM 1626 C CA . LYS A 1 205 ? 18.977 0.916 -35.960 1.00 97.19 205 LYS A CA 1
ATOM 1627 C C . LYS A 1 205 ? 20.023 1.916 -36.445 1.00 97.19 205 LYS A C 1
ATOM 1629 O O . LYS A 1 205 ? 20.559 1.748 -37.536 1.00 97.19 205 LYS A O 1
ATOM 1634 N N . LEU A 1 206 ? 20.327 2.950 -35.654 1.00 95.94 206 LEU A N 1
ATOM 1635 C CA . LEU A 1 206 ? 21.359 3.923 -36.006 1.00 95.94 206 LEU A CA 1
ATOM 1636 C C . LEU A 1 206 ? 22.740 3.266 -36.093 1.00 95.94 206 LEU A C 1
ATOM 1638 O O . LEU A 1 206 ? 23.452 3.518 -37.059 1.00 95.94 206 LEU A O 1
ATOM 1642 N N . ILE A 1 207 ? 23.098 2.405 -35.137 1.00 95.88 207 ILE A N 1
ATOM 1643 C CA . ILE A 1 207 ? 24.359 1.646 -35.159 1.00 95.88 207 ILE A CA 1
ATOM 1644 C C . ILE A 1 207 ? 24.436 0.756 -36.404 1.00 95.88 207 ILE A C 1
ATOM 1646 O O . ILE A 1 207 ? 25.472 0.712 -37.072 1.00 95.88 207 ILE A O 1
ATOM 1650 N N . PHE A 1 208 ? 23.345 0.065 -36.738 1.00 95.12 208 PHE A N 1
ATOM 1651 C CA . PHE A 1 208 ? 23.277 -0.787 -37.923 1.00 95.12 208 PHE A CA 1
ATOM 1652 C C . PHE A 1 208 ? 23.520 0.008 -39.216 1.00 95.12 208 PHE A C 1
ATOM 1654 O O . PHE A 1 208 ? 24.419 -0.326 -39.991 1.00 95.12 208 PHE A O 1
ATOM 1661 N N . GLU A 1 209 ? 22.776 1.098 -39.420 1.00 93.44 209 GLU A N 1
ATOM 1662 C CA . GLU A 1 209 ? 22.922 1.949 -40.606 1.00 93.44 209 GLU A CA 1
ATOM 1663 C C . GLU A 1 209 ? 24.285 2.651 -40.662 1.00 93.44 209 GLU A C 1
ATOM 1665 O O . GLU A 1 209 ? 24.869 2.805 -41.735 1.00 93.44 209 GLU A O 1
ATOM 1670 N N . LEU A 1 210 ? 24.829 3.038 -39.505 1.00 92.19 210 LEU A N 1
ATOM 1671 C CA . LEU A 1 210 ? 26.161 3.620 -39.385 1.00 92.19 210 LEU A CA 1
ATOM 1672 C C . LEU A 1 210 ? 27.239 2.643 -39.863 1.00 92.19 210 LEU A C 1
ATOM 1674 O O . LEU A 1 210 ? 28.099 3.016 -40.659 1.00 92.19 210 LEU A O 1
ATOM 1678 N N . ASN A 1 211 ? 27.188 1.390 -39.407 1.00 92.38 211 ASN A N 1
ATOM 1679 C CA . ASN A 1 211 ? 28.150 0.370 -39.818 1.00 92.38 211 ASN A CA 1
ATOM 1680 C C . ASN A 1 211 ? 28.080 0.098 -41.321 1.00 92.38 211 ASN A C 1
ATOM 1682 O O . ASN A 1 211 ? 29.119 0.113 -41.977 1.00 92.38 211 ASN A O 1
ATOM 1686 N N . LYS A 1 212 ? 26.869 -0.044 -41.866 1.00 90.69 212 LYS A N 1
ATOM 1687 C CA . LYS A 1 212 ? 26.645 -0.251 -43.301 1.00 90.69 212 LYS A CA 1
ATOM 1688 C C . LYS A 1 212 ? 27.150 0.918 -44.149 1.00 90.69 212 LYS A C 1
ATOM 1690 O O . LYS A 1 212 ? 27.780 0.712 -45.180 1.00 90.69 212 LYS A O 1
ATOM 1695 N N . PHE A 1 213 ? 26.899 2.157 -43.725 1.00 89.12 213 PHE A N 1
ATOM 1696 C CA . PHE A 1 213 ? 27.381 3.339 -44.441 1.00 89.12 213 PHE A CA 1
ATOM 1697 C C . PHE A 1 213 ? 28.912 3.391 -44.508 1.00 89.12 213 PHE A C 1
ATOM 1699 O O . PHE A 1 213 ? 29.482 3.761 -45.533 1.00 89.12 213 PHE A O 1
ATOM 1706 N N . LEU A 1 214 ? 29.580 3.003 -43.421 1.00 85.81 214 LEU A N 1
ATOM 1707 C CA . LEU A 1 214 ? 31.036 3.064 -43.307 1.00 85.81 214 LEU A CA 1
ATOM 1708 C C . LEU A 1 214 ? 31.768 1.972 -44.097 1.00 85.81 214 LEU A C 1
ATOM 1710 O O . LEU A 1 214 ? 32.971 2.102 -44.301 1.00 85.81 214 LEU A O 1
ATOM 1714 N N . GLU A 1 215 ? 31.071 0.952 -44.603 1.00 86.94 215 GLU A N 1
ATOM 1715 C CA . GLU A 1 215 ? 31.644 0.019 -45.583 1.00 86.94 215 GLU A CA 1
ATOM 1716 C C . GLU A 1 215 ? 31.947 0.720 -46.918 1.00 86.94 215 GLU A C 1
ATOM 1718 O O . GLU A 1 215 ? 32.912 0.372 -47.595 1.00 86.94 215 GLU A O 1
ATOM 1723 N N . CYS A 1 216 ? 31.145 1.723 -47.299 1.00 84.69 216 CYS A N 1
ATOM 1724 C CA . CYS A 1 216 ? 31.273 2.463 -48.560 1.00 84.69 216 CYS A CA 1
ATOM 1725 C C . CYS A 1 216 ? 30.841 3.946 -48.417 1.00 84.69 216 CYS A C 1
ATOM 1727 O O . CYS A 1 216 ? 29.868 4.370 -49.047 1.00 84.69 216 CYS A O 1
ATOM 1729 N N . PRO A 1 217 ? 31.570 4.784 -47.650 1.00 80.75 217 PRO A N 1
ATOM 1730 C CA . PRO A 1 217 ? 31.156 6.163 -47.340 1.00 80.75 217 PRO A CA 1
ATOM 1731 C C . PRO A 1 217 ? 31.303 7.145 -48.522 1.00 80.75 217 PRO A C 1
ATOM 1733 O O . PRO A 1 217 ? 30.780 8.266 -48.502 1.00 80.75 217 PRO A O 1
ATOM 1736 N N . GLY A 1 218 ? 32.024 6.749 -49.576 1.00 82.88 218 GLY A N 1
ATOM 1737 C CA . GLY A 1 218 ? 32.292 7.588 -50.744 1.00 82.88 218 GLY A CA 1
ATOM 1738 C C . GLY A 1 218 ? 33.099 8.843 -50.387 1.00 82.88 218 GLY A C 1
ATOM 1739 O O . GLY A 1 218 ? 34.135 8.763 -49.738 1.00 82.88 218 GLY A O 1
ATOM 1740 N N . LYS A 1 219 ? 32.634 10.022 -50.832 1.00 82.44 219 LYS A N 1
ATOM 1741 C CA . LYS A 1 219 ? 33.275 11.331 -50.562 1.00 82.44 219 LYS A CA 1
ATOM 1742 C C . LYS A 1 219 ? 32.681 12.072 -49.354 1.00 82.44 219 LYS A C 1
ATOM 1744 O O . LYS A 1 219 ? 32.986 13.246 -49.138 1.00 82.44 219 LYS A O 1
ATOM 1749 N N . VAL A 1 220 ? 31.778 11.443 -48.603 1.00 83.25 220 VAL A N 1
ATOM 1750 C CA . VAL A 1 220 ? 31.068 12.101 -47.501 1.00 83.25 220 VAL A CA 1
ATOM 1751 C C . VAL A 1 220 ? 31.949 12.115 -46.253 1.00 83.25 220 VAL A C 1
ATOM 1753 O O . VAL A 1 220 ? 32.238 11.067 -45.694 1.00 83.25 220 VAL A O 1
ATOM 1756 N N . LYS A 1 221 ? 32.328 13.312 -45.789 1.00 80.19 221 LYS A N 1
ATOM 1757 C CA . LYS A 1 221 ? 33.036 13.494 -44.507 1.00 80.19 221 LYS A CA 1
ATOM 1758 C C . LYS A 1 221 ? 32.083 13.660 -43.318 1.00 80.19 221 LYS A C 1
ATOM 1760 O O . LYS A 1 221 ? 32.286 13.033 -42.287 1.00 80.19 221 LYS A O 1
ATOM 1765 N N . ASN A 1 222 ? 31.017 14.451 -43.493 1.00 84.44 222 ASN A N 1
ATOM 1766 C CA . ASN A 1 222 ? 30.029 14.760 -42.450 1.00 84.44 222 ASN A CA 1
ATOM 1767 C C . ASN A 1 222 ? 28.723 14.001 -42.701 1.00 84.44 222 ASN A C 1
ATOM 1769 O O . ASN A 1 222 ? 27.837 14.465 -43.429 1.00 84.44 222 ASN A O 1
ATOM 1773 N N . MET A 1 223 ? 28.596 12.831 -42.089 1.00 86.94 223 MET A N 1
ATOM 1774 C CA . MET A 1 223 ? 27.508 11.885 -42.351 1.00 86.94 223 MET A CA 1
ATOM 1775 C C . MET A 1 223 ? 26.125 12.318 -41.841 1.00 86.94 223 MET A C 1
ATOM 1777 O O . MET A 1 223 ? 25.118 11.905 -42.410 1.00 86.94 223 MET A O 1
ATOM 1781 N N . PHE A 1 224 ? 26.046 13.215 -40.853 1.00 88.25 224 PHE A N 1
ATOM 1782 C CA . PHE A 1 224 ? 24.764 13.697 -40.310 1.00 88.25 224 PHE A CA 1
ATOM 1783 C C . PHE A 1 224 ? 24.286 15.031 -40.917 1.00 88.25 224 PHE A C 1
ATOM 1785 O O . PHE A 1 224 ? 23.096 15.353 -40.857 1.00 88.25 224 PHE A O 1
ATOM 1792 N N . LYS A 1 225 ? 25.177 15.785 -41.582 1.00 84.31 225 LYS A N 1
ATOM 1793 C CA . LYS A 1 225 ? 24.864 17.084 -42.224 1.00 84.31 225 LYS A CA 1
ATOM 1794 C C . LYS A 1 225 ? 24.833 17.049 -43.752 1.00 84.31 225 LYS A C 1
ATOM 1796 O O . LYS A 1 225 ? 24.350 17.994 -44.367 1.00 84.31 225 LYS A O 1
ATOM 1801 N N . THR A 1 226 ? 25.275 15.958 -44.373 1.00 76.12 226 THR A N 1
ATOM 1802 C CA . THR A 1 226 ? 25.320 15.802 -45.837 1.00 76.12 226 THR A CA 1
ATOM 1803 C C . THR A 1 226 ? 23.957 15.962 -46.526 1.00 76.12 226 THR A C 1
ATOM 1805 O O . THR A 1 226 ? 22.920 15.609 -45.965 1.00 76.12 226 THR A O 1
ATOM 1808 N N . ASN A 1 227 ? 23.947 16.453 -47.770 1.00 74.81 227 ASN A N 1
ATOM 1809 C CA . ASN A 1 227 ? 22.766 16.449 -48.649 1.00 74.81 227 ASN A CA 1
ATOM 1810 C C . ASN A 1 227 ? 22.536 15.089 -49.336 1.00 74.81 227 ASN A C 1
ATOM 1812 O O . ASN A 1 227 ? 21.561 14.929 -50.069 1.00 74.81 227 ASN A O 1
ATOM 1816 N N . SER A 1 228 ? 23.424 14.116 -49.102 1.00 72.56 228 SER A N 1
ATOM 1817 C CA . SER A 1 228 ? 23.256 12.742 -49.575 1.00 72.56 228 SER A CA 1
ATOM 1818 C C . SER A 1 228 ? 21.972 12.116 -49.024 1.00 72.56 228 SER A C 1
ATOM 1820 O O . SER A 1 228 ? 21.588 12.361 -47.880 1.00 72.56 228 SER A O 1
ATOM 1822 N N . ARG A 1 229 ? 21.325 11.281 -49.847 1.00 70.19 229 ARG A N 1
ATOM 1823 C CA . ARG A 1 229 ? 20.171 10.459 -49.448 1.00 70.19 229 ARG A CA 1
ATOM 1824 C C . ARG A 1 229 ? 20.573 9.182 -48.699 1.00 70.19 229 ARG A C 1
ATOM 1826 O O . ARG A 1 229 ? 19.691 8.459 -48.257 1.00 70.19 229 ARG A O 1
ATOM 1833 N N . ALA A 1 230 ? 21.869 8.894 -48.589 1.00 75.00 230 ALA A N 1
ATOM 1834 C CA . ALA A 1 230 ? 22.361 7.735 -47.856 1.00 75.00 230 ALA A CA 1
ATOM 1835 C C . ALA A 1 230 ? 22.114 7.889 -46.342 1.00 75.00 230 ALA A C 1
ATOM 1837 O O . ALA A 1 230 ? 22.342 8.961 -45.773 1.00 75.00 230 ALA A O 1
ATOM 1838 N N . GLU A 1 231 ? 21.661 6.811 -45.699 1.00 84.50 231 GLU A N 1
ATOM 1839 C CA . GLU A 1 231 ? 21.693 6.661 -44.237 1.00 84.50 231 GLU A CA 1
ATOM 1840 C C . GLU A 1 231 ? 23.148 6.775 -43.742 1.00 84.50 231 GLU A C 1
ATOM 1842 O O . GLU A 1 231 ? 24.046 6.478 -44.527 1.00 84.50 231 GLU A O 1
ATOM 1847 N N . PRO A 1 232 ? 23.439 7.276 -42.523 1.00 88.69 232 PRO A N 1
ATOM 1848 C CA . PRO A 1 232 ? 22.607 7.228 -41.311 1.00 88.69 232 PRO A CA 1
ATOM 1849 C C . PRO A 1 232 ? 21.872 8.527 -40.934 1.00 88.69 232 PRO A C 1
ATOM 1851 O O . PRO A 1 232 ? 21.322 8.637 -39.836 1.00 88.69 232 PRO A O 1
ATOM 1854 N N . LYS A 1 233 ? 21.867 9.554 -41.793 1.00 90.31 233 LYS A N 1
ATOM 1855 C CA . LYS A 1 233 ? 21.281 10.869 -41.467 1.00 90.31 233 LYS A CA 1
ATOM 1856 C C . LYS A 1 233 ? 19.797 10.799 -41.085 1.00 90.31 233 LYS A C 1
ATOM 1858 O O . LYS A 1 233 ? 19.356 11.530 -40.191 1.00 90.31 233 LYS A O 1
ATOM 1863 N N . GLY A 1 234 ? 19.018 9.981 -41.791 1.00 90.88 234 GLY A N 1
ATOM 1864 C CA . GLY A 1 234 ? 17.587 9.825 -41.542 1.00 90.88 234 GLY A CA 1
ATOM 1865 C C . GLY A 1 234 ? 17.348 9.200 -40.176 1.00 90.88 234 GLY A C 1
ATOM 1866 O O . GLY A 1 234 ? 16.578 9.734 -39.371 1.00 90.88 234 GLY A O 1
ATOM 1867 N N . GLN A 1 235 ? 18.077 8.126 -39.889 1.00 94.44 235 GLN A N 1
ATOM 1868 C CA . GLN A 1 235 ? 17.994 7.418 -38.621 1.00 94.44 235 GLN A CA 1
ATOM 1869 C C . GLN A 1 235 ? 18.501 8.261 -37.439 1.00 94.44 235 GLN A C 1
ATOM 1871 O O . GLN A 1 235 ? 17.832 8.320 -36.407 1.00 94.44 235 GLN A O 1
ATOM 1876 N N . TYR A 1 236 ? 19.584 9.028 -37.609 1.00 94.25 236 TYR A N 1
ATOM 1877 C CA . TYR A 1 236 ? 20.071 9.979 -36.600 1.00 94.25 236 TYR A CA 1
ATOM 1878 C C . TYR A 1 236 ? 18.992 10.989 -36.199 1.00 94.25 236 TYR A C 1
ATOM 1880 O O . TYR A 1 236 ? 18.757 11.222 -35.015 1.00 94.25 236 TYR A O 1
ATOM 1888 N N . ARG A 1 237 ? 18.272 11.555 -37.175 1.00 93.44 237 ARG A N 1
ATOM 1889 C CA . ARG A 1 237 ? 17.182 12.505 -36.901 1.00 93.44 237 ARG A CA 1
ATOM 1890 C C . ARG A 1 237 ? 16.042 11.879 -36.103 1.00 93.44 237 ARG A C 1
ATOM 1892 O O . ARG A 1 237 ? 15.416 12.587 -35.314 1.00 93.44 237 ARG A O 1
ATOM 1899 N N . LYS A 1 238 ? 15.765 10.583 -36.285 1.00 94.38 238 LYS A N 1
ATOM 1900 C CA . LYS A 1 238 ? 14.775 9.869 -35.466 1.00 94.38 238 LYS A CA 1
ATOM 1901 C C . LYS A 1 238 ? 15.258 9.743 -34.028 1.00 94.38 238 LYS A C 1
ATOM 1903 O O . LYS A 1 238 ? 14.522 10.152 -33.134 1.00 94.38 238 LYS A O 1
ATOM 1908 N N . VAL A 1 239 ? 16.491 9.278 -33.810 1.00 94.38 239 VAL A N 1
ATOM 1909 C CA . VAL A 1 239 ? 17.085 9.194 -32.463 1.00 94.38 239 VAL A CA 1
ATOM 1910 C C . VAL A 1 239 ? 17.085 10.568 -31.796 1.00 94.38 239 VAL A C 1
ATOM 1912 O O . VAL A 1 239 ? 16.561 10.708 -30.698 1.00 94.38 239 VAL A O 1
ATOM 1915 N N . LEU A 1 240 ? 17.547 11.611 -32.490 1.00 94.50 240 LEU A N 1
ATOM 1916 C CA . LEU A 1 240 ? 17.535 12.991 -32.002 1.00 94.50 240 LEU A CA 1
ATOM 1917 C C . LEU A 1 240 ? 16.127 13.460 -31.612 1.00 94.50 240 LEU A C 1
ATOM 1919 O O . LEU A 1 240 ? 15.957 14.096 -30.574 1.00 94.50 240 LEU A O 1
ATOM 1923 N N . LYS A 1 241 ? 15.108 13.152 -32.422 1.00 94.75 241 LYS A N 1
ATOM 1924 C CA . LYS A 1 241 ? 13.711 13.493 -32.120 1.00 94.75 241 LYS A CA 1
ATOM 1925 C C . LYS A 1 241 ? 13.230 12.794 -30.848 1.00 94.75 241 LYS A C 1
ATOM 1927 O O . LYS A 1 241 ? 12.620 13.452 -30.007 1.00 94.75 241 LYS A O 1
ATOM 1932 N N . PHE A 1 242 ? 13.498 11.496 -30.707 1.00 93.38 242 PHE A N 1
ATOM 1933 C CA . PHE A 1 242 ? 13.114 10.743 -29.515 1.00 93.38 242 PHE A CA 1
ATOM 1934 C C . PHE A 1 242 ? 13.881 11.233 -28.289 1.00 93.38 242 PHE A C 1
ATOM 1936 O O . PHE A 1 242 ? 13.244 11.677 -27.348 1.00 93.38 242 PHE A O 1
ATOM 1943 N N . VAL A 1 243 ? 15.212 11.322 -28.333 1.00 93.56 243 VAL A N 1
ATOM 1944 C CA . VAL A 1 243 ? 16.036 11.826 -27.219 1.00 93.56 243 VAL A CA 1
ATOM 1945 C C . VAL A 1 243 ? 15.659 13.259 -26.814 1.00 93.56 243 VAL A C 1
ATOM 1947 O O . VAL A 1 243 ? 15.625 13.574 -25.629 1.00 93.56 243 VAL A O 1
ATOM 1950 N N . ARG A 1 244 ? 15.296 14.144 -27.751 1.00 91.81 244 ARG A N 1
ATOM 1951 C CA . ARG A 1 244 ? 14.788 15.483 -27.394 1.00 91.81 244 ARG A CA 1
ATOM 1952 C C . ARG A 1 244 ? 13.458 15.428 -26.646 1.00 91.81 244 ARG A C 1
ATOM 1954 O O . ARG A 1 244 ? 13.261 16.217 -25.724 1.00 91.81 244 ARG A O 1
ATOM 1961 N N . LYS A 1 245 ? 12.567 14.516 -27.042 1.00 89.12 245 LYS A N 1
ATOM 1962 C CA . LYS A 1 245 ? 11.248 14.335 -26.428 1.00 89.12 245 LYS A CA 1
ATOM 1963 C C . LYS A 1 245 ? 11.333 13.619 -25.074 1.00 89.12 245 LYS A C 1
ATOM 1965 O O . LYS A 1 245 ? 10.655 14.029 -24.141 1.00 89.12 245 LYS A O 1
ATOM 1970 N N . THR A 1 246 ? 12.131 12.558 -24.975 1.00 85.88 246 THR A N 1
ATOM 1971 C CA . THR A 1 246 ? 12.100 11.591 -23.866 1.00 85.88 246 THR A CA 1
ATOM 1972 C C . THR A 1 246 ? 13.422 11.454 -23.110 1.00 85.88 246 THR A C 1
ATOM 1974 O O . THR A 1 246 ? 13.413 10.974 -21.987 1.00 85.88 246 THR A O 1
ATOM 1977 N N . GLY A 1 247 ? 14.550 11.886 -23.671 1.00 85.69 247 GLY A N 1
ATOM 1978 C CA . GLY A 1 247 ? 15.868 11.696 -23.062 1.00 85.69 247 GLY A CA 1
ATOM 1979 C C . GLY A 1 247 ? 16.182 12.648 -21.905 1.00 85.69 247 GLY A C 1
ATOM 1980 O O . GLY A 1 247 ? 15.589 13.729 -21.770 1.00 85.69 247 GLY A O 1
ATOM 1981 N N . THR A 1 248 ? 17.158 12.251 -21.089 1.00 89.81 248 THR A N 1
ATOM 1982 C CA . THR A 1 248 ? 17.727 13.071 -20.007 1.00 89.81 248 THR A CA 1
ATOM 1983 C C . THR A 1 248 ? 18.519 14.261 -20.557 1.00 89.81 248 THR A C 1
ATOM 1985 O O . THR A 1 248 ? 18.838 14.330 -21.748 1.00 89.81 248 THR A O 1
ATOM 1988 N N . THR A 1 249 ? 18.866 15.218 -19.693 1.00 90.62 249 THR A N 1
ATOM 1989 C CA . THR A 1 249 ? 19.749 16.341 -20.057 1.00 90.62 249 THR A CA 1
ATOM 1990 C C . THR A 1 249 ? 21.095 15.846 -20.592 1.00 90.62 249 THR A C 1
ATOM 1992 O O . THR A 1 249 ? 21.574 16.358 -21.604 1.00 90.62 249 THR A O 1
ATOM 1995 N N . GLU A 1 250 ? 21.658 14.796 -19.989 1.00 94.12 250 GLU A N 1
ATOM 1996 C CA . GLU A 1 250 ? 22.892 14.166 -20.465 1.00 94.12 250 GLU A CA 1
ATOM 1997 C C . GLU A 1 250 ? 22.710 13.539 -21.853 1.00 94.12 250 GLU A C 1
ATOM 1999 O O . GLU A 1 250 ? 23.478 13.841 -22.765 1.00 94.12 250 GLU A O 1
ATOM 2004 N N . GLN A 1 251 ? 21.661 12.737 -22.066 1.00 94.44 251 GLN A N 1
ATOM 2005 C CA . GLN A 1 251 ? 21.403 12.130 -23.378 1.00 94.44 251 GLN A CA 1
ATOM 2006 C C . GLN A 1 251 ? 21.202 13.189 -24.468 1.00 94.44 251 GLN A C 1
ATOM 2008 O O . GLN A 1 251 ? 21.673 13.015 -25.593 1.00 94.44 251 GLN A O 1
ATOM 2013 N N . LYS A 1 252 ? 20.541 14.308 -24.141 1.00 95.50 252 LYS A N 1
ATOM 2014 C CA . LYS A 1 252 ? 20.362 15.452 -25.049 1.00 95.50 252 LYS A CA 1
ATOM 2015 C C . LYS A 1 252 ? 21.693 16.104 -25.426 1.00 95.50 252 LYS A C 1
ATOM 2017 O O . LYS A 1 252 ? 21.871 16.453 -26.592 1.00 95.50 252 LYS A O 1
ATOM 2022 N N . ALA A 1 253 ? 22.619 16.247 -24.479 1.00 95.62 253 ALA A N 1
ATOM 2023 C CA . ALA A 1 253 ? 23.961 16.759 -24.750 1.00 95.62 253 ALA A CA 1
ATOM 2024 C C . ALA A 1 253 ? 24.779 15.774 -25.606 1.00 95.62 253 ALA A C 1
ATOM 2026 O O . ALA A 1 253 ? 25.382 16.174 -26.602 1.00 95.62 253 ALA A O 1
ATOM 2027 N N . LEU A 1 254 ? 24.724 14.480 -25.274 1.00 96.69 254 LEU A N 1
ATOM 2028 C CA . LEU A 1 254 ? 25.399 13.403 -26.003 1.00 96.69 254 LEU A CA 1
ATOM 2029 C C . LEU A 1 254 ? 24.928 13.304 -27.462 1.00 96.69 254 LEU A C 1
ATOM 2031 O O . LEU A 1 254 ? 25.741 13.284 -28.379 1.00 96.69 254 LEU A O 1
ATOM 2035 N N . ILE A 1 255 ? 23.618 13.306 -27.725 1.00 94.88 255 ILE A N 1
ATOM 2036 C CA . ILE A 1 255 ? 23.113 13.197 -29.106 1.00 94.88 255 ILE A CA 1
ATOM 2037 C C . ILE A 1 255 ? 23.382 14.462 -29.940 1.00 94.88 255 ILE A C 1
ATOM 2039 O O . ILE A 1 255 ? 23.401 14.416 -31.174 1.00 94.88 255 ILE A O 1
ATOM 2043 N N . ALA A 1 256 ? 23.565 15.611 -29.286 1.00 93.88 256 ALA A N 1
ATOM 2044 C CA . ALA A 1 256 ? 23.925 16.856 -29.953 1.00 93.88 256 ALA A CA 1
ATOM 2045 C C . ALA A 1 256 ? 25.412 16.885 -30.344 1.00 93.88 256 ALA A C 1
ATOM 2047 O O . ALA A 1 256 ? 25.740 17.416 -31.405 1.00 93.88 256 ALA A O 1
ATOM 2048 N N . SER A 1 257 ? 26.302 16.287 -29.541 1.00 94.06 257 SER A N 1
ATOM 2049 C CA . SER A 1 257 ? 27.746 16.291 -29.817 1.00 94.06 257 SER A CA 1
ATOM 2050 C C . SER A 1 257 ? 28.113 15.506 -31.081 1.00 94.06 257 SER A C 1
ATOM 2052 O O . SER A 1 257 ? 29.043 15.896 -31.787 1.00 94.06 257 SER A O 1
ATOM 2054 N N . ILE A 1 258 ? 27.341 14.470 -31.433 1.00 92.31 258 ILE A N 1
ATOM 2055 C CA . ILE A 1 258 ? 27.622 13.657 -32.625 1.00 92.31 258 ILE A CA 1
ATOM 2056 C C . ILE A 1 258 ? 27.292 14.358 -33.949 1.00 92.31 258 ILE A C 1
ATOM 2058 O O . ILE A 1 258 ? 27.781 13.941 -34.994 1.00 92.31 258 ILE A O 1
ATOM 2062 N N . GLU A 1 259 ? 26.500 15.439 -33.947 1.00 90.38 259 GLU A N 1
ATOM 2063 C CA . GLU A 1 259 ? 25.988 16.072 -35.177 1.00 90.38 259 GLU A CA 1
ATOM 2064 C C . GLU A 1 259 ? 27.104 16.565 -36.122 1.00 90.38 259 GLU A C 1
ATOM 2066 O O . GLU A 1 259 ? 26.936 16.589 -37.345 1.00 90.38 259 GLU A O 1
ATOM 2071 N N . ASN A 1 260 ? 28.237 16.983 -35.551 1.00 89.75 260 ASN A N 1
ATOM 2072 C CA . ASN A 1 260 ? 29.387 17.525 -36.279 1.00 89.75 260 ASN A CA 1
ATOM 2073 C C . ASN A 1 260 ? 30.531 16.520 -36.457 1.00 89.75 260 ASN A C 1
ATOM 2075 O O . ASN A 1 260 ? 31.548 16.878 -37.048 1.00 89.75 260 ASN A O 1
ATOM 2079 N N . MET A 1 261 ? 30.384 15.294 -35.952 1.00 91.38 261 MET A N 1
ATOM 2080 C CA . MET A 1 261 ? 31.430 14.281 -36.040 1.00 91.38 261 MET A CA 1
ATOM 2081 C C . MET A 1 261 ? 31.572 13.734 -37.464 1.00 91.38 261 MET A C 1
ATOM 2083 O O . MET A 1 261 ? 30.628 13.730 -38.267 1.00 91.38 261 MET A O 1
ATOM 2087 N N . THR A 1 262 ? 32.785 13.288 -37.772 1.00 90.00 262 THR A N 1
ATOM 2088 C CA . THR A 1 262 ? 33.171 12.791 -39.097 1.00 90.00 262 THR A CA 1
ATOM 2089 C C . THR A 1 262 ? 33.239 11.266 -39.142 1.00 90.00 262 THR A C 1
ATOM 2091 O O . THR A 1 262 ? 33.204 10.595 -38.113 1.00 90.00 262 THR A O 1
ATOM 2094 N N . VAL A 1 263 ? 33.369 10.708 -40.348 1.00 86.94 263 VAL A N 1
ATOM 2095 C CA . VAL A 1 263 ? 33.531 9.257 -40.563 1.00 86.94 263 VAL A CA 1
ATOM 2096 C C . VAL A 1 263 ? 34.731 8.649 -39.822 1.00 86.94 263 VAL A C 1
ATOM 2098 O O . VAL A 1 263 ? 34.658 7.490 -39.416 1.00 86.94 263 VAL A O 1
ATOM 2101 N N . ASP A 1 264 ? 35.795 9.425 -39.595 1.00 88.50 264 ASP A N 1
ATOM 2102 C CA . ASP A 1 264 ? 37.014 8.971 -38.909 1.00 88.50 264 ASP A CA 1
ATOM 2103 C C . ASP A 1 264 ? 36.795 8.794 -37.395 1.00 88.50 264 ASP A C 1
ATOM 2105 O O . ASP A 1 264 ? 37.486 8.019 -36.739 1.00 88.50 264 ASP A O 1
ATOM 2109 N N . GLN A 1 265 ? 35.768 9.448 -36.849 1.00 92.25 265 GLN A N 1
ATOM 2110 C CA . GLN A 1 265 ? 35.389 9.404 -35.435 1.00 92.25 265 GLN A CA 1
ATOM 2111 C C . GLN A 1 265 ? 34.387 8.281 -35.134 1.00 92.25 265 GLN A C 1
ATOM 2113 O O . GLN A 1 265 ? 33.649 8.333 -34.151 1.00 92.25 265 GLN A O 1
ATOM 2118 N N . LYS A 1 266 ? 34.336 7.239 -35.977 1.00 88.75 266 LYS A N 1
ATOM 2119 C CA . LYS A 1 266 ? 33.439 6.087 -35.795 1.00 88.75 266 LYS A CA 1
ATOM 2120 C C . LYS A 1 266 ? 33.459 5.523 -34.362 1.00 88.75 266 LYS A C 1
ATOM 2122 O O . LYS A 1 266 ? 32.365 5.302 -33.838 1.00 88.75 266 LYS A O 1
ATOM 2127 N N . PRO A 1 267 ? 34.624 5.259 -33.732 1.00 93.06 267 PRO A N 1
ATOM 2128 C CA . PRO A 1 267 ? 34.648 4.672 -32.392 1.00 93.06 267 PRO A CA 1
ATOM 2129 C C . PRO A 1 267 ? 33.960 5.572 -31.359 1.00 93.06 267 PRO A C 1
ATOM 2131 O O . PRO A 1 267 ? 33.132 5.091 -30.594 1.00 93.06 267 PRO A O 1
ATOM 2134 N N . GLU A 1 268 ? 34.221 6.879 -31.424 1.00 95.62 268 GLU A N 1
ATOM 2135 C CA . GLU A 1 268 ? 33.642 7.896 -30.536 1.00 95.62 268 GLU A CA 1
ATOM 2136 C C . GLU A 1 268 ? 32.120 8.000 -30.725 1.00 95.62 268 GLU A C 1
ATOM 2138 O O . GLU A 1 268 ? 31.365 8.050 -29.755 1.00 95.62 268 GLU A O 1
ATOM 2143 N N . ILE A 1 269 ? 31.640 7.971 -31.976 1.00 93.75 269 ILE A N 1
ATOM 2144 C CA . ILE A 1 269 ? 30.201 7.990 -32.283 1.00 93.75 269 ILE A CA 1
ATOM 2145 C C . ILE A 1 269 ? 29.510 6.751 -31.697 1.00 93.75 269 ILE A C 1
ATOM 2147 O O . ILE A 1 269 ? 28.442 6.872 -31.095 1.00 93.75 269 ILE A O 1
ATOM 2151 N N . LEU A 1 270 ? 30.096 5.562 -31.872 1.00 95.00 270 LEU A N 1
ATOM 2152 C CA . LEU A 1 270 ? 29.533 4.315 -31.349 1.00 95.00 270 LEU A CA 1
ATOM 2153 C C . LEU A 1 270 ? 29.509 4.299 -29.820 1.00 95.00 270 LEU A C 1
ATOM 2155 O O . LEU A 1 270 ? 28.495 3.913 -29.243 1.00 95.00 270 LEU A O 1
ATOM 2159 N N . GLU A 1 271 ? 30.579 4.765 -29.178 1.00 97.12 271 GLU A N 1
ATOM 2160 C CA . GLU A 1 271 ? 30.654 4.898 -27.722 1.00 97.12 271 GLU A CA 1
ATOM 2161 C C . GLU A 1 271 ? 29.557 5.829 -27.190 1.00 97.12 271 GLU A C 1
ATOM 2163 O O . GLU A 1 271 ? 28.857 5.486 -26.238 1.00 97.12 271 GLU A O 1
ATOM 2168 N N . ILE A 1 272 ? 29.329 6.972 -27.846 1.00 97.25 272 ILE A N 1
ATOM 2169 C CA . ILE A 1 272 ? 28.268 7.905 -27.455 1.00 97.25 272 ILE A CA 1
ATOM 2170 C C . ILE A 1 272 ? 26.878 7.277 -27.615 1.00 97.25 272 ILE A C 1
ATOM 2172 O O . ILE A 1 272 ? 26.034 7.431 -26.727 1.00 97.25 272 ILE A O 1
ATOM 2176 N N . ILE A 1 273 ? 26.615 6.570 -28.720 1.00 96.38 273 ILE A N 1
ATOM 2177 C CA . ILE A 1 273 ? 25.312 5.923 -28.940 1.00 96.38 273 ILE A CA 1
ATOM 2178 C C . ILE A 1 273 ? 25.086 4.795 -27.922 1.00 96.38 273 ILE A C 1
ATOM 2180 O O . ILE A 1 273 ? 23.983 4.689 -27.382 1.00 96.38 273 ILE A O 1
ATOM 2184 N N . GLU A 1 274 ? 26.104 3.990 -27.604 1.00 97.62 274 GLU A N 1
ATOM 2185 C CA . GLU A 1 274 ? 25.994 2.985 -26.538 1.00 97.62 274 GLU A CA 1
ATOM 2186 C C . GLU A 1 274 ? 25.783 3.630 -25.170 1.00 97.62 274 GLU A C 1
ATOM 2188 O O . GLU A 1 274 ? 24.894 3.199 -24.442 1.00 97.62 274 GLU A O 1
ATOM 2193 N N . LYS A 1 275 ? 26.471 4.732 -24.853 1.00 97.38 275 LYS A N 1
ATOM 2194 C CA . LYS A 1 275 ? 26.235 5.465 -23.604 1.00 97.38 275 LYS A CA 1
ATOM 2195 C C . LYS A 1 275 ? 24.792 5.973 -23.499 1.00 97.38 275 LYS A C 1
ATOM 2197 O O . LYS A 1 275 ? 24.170 5.851 -22.444 1.00 97.38 275 LYS A O 1
ATOM 2202 N N . ILE A 1 276 ? 24.218 6.492 -24.590 1.00 96.12 276 ILE A N 1
ATOM 2203 C CA . ILE A 1 276 ? 22.795 6.877 -24.636 1.00 96.12 276 ILE A CA 1
ATOM 2204 C C . ILE A 1 276 ? 21.903 5.666 -24.340 1.00 96.12 276 ILE A C 1
ATOM 2206 O O . ILE A 1 276 ? 20.969 5.784 -23.542 1.00 96.12 276 ILE A O 1
ATOM 2210 N N . LYS A 1 277 ? 22.190 4.511 -24.953 1.00 96.69 277 LYS A N 1
ATOM 2211 C CA . LYS A 1 277 ? 21.440 3.269 -24.727 1.00 96.69 277 LYS A CA 1
ATOM 2212 C C . LYS A 1 277 ? 21.579 2.767 -23.294 1.00 96.69 277 LYS A C 1
ATOM 2214 O O . LYS A 1 277 ? 20.580 2.339 -22.727 1.00 96.69 277 LYS A O 1
ATOM 2219 N N . ASP A 1 278 ? 22.762 2.835 -22.699 1.00 96.31 278 ASP A N 1
ATOM 2220 C CA . ASP A 1 278 ? 23.010 2.391 -21.327 1.00 96.31 278 ASP A CA 1
ATOM 2221 C C . ASP A 1 278 ? 22.260 3.241 -20.307 1.00 96.31 278 ASP A C 1
ATOM 2223 O O . ASP A 1 278 ? 21.603 2.683 -19.427 1.00 96.31 278 ASP A O 1
ATOM 2227 N N . ILE A 1 279 ? 22.244 4.567 -20.485 1.00 93.69 279 ILE A N 1
ATOM 2228 C CA . ILE A 1 279 ? 21.397 5.459 -19.679 1.00 93.69 279 ILE A CA 1
ATOM 2229 C C . ILE A 1 279 ? 19.926 5.032 -19.800 1.00 93.69 279 ILE A C 1
ATOM 2231 O O . ILE A 1 279 ? 19.251 4.832 -18.793 1.00 93.69 279 ILE A O 1
ATOM 2235 N N . SER A 1 280 ? 19.435 4.811 -21.024 1.00 92.94 280 SER A N 1
ATOM 2236 C CA . SER A 1 280 ? 18.060 4.352 -21.258 1.00 92.94 280 SER A CA 1
ATOM 2237 C C . SER A 1 280 ? 17.755 2.985 -20.635 1.00 92.94 280 SER A C 1
ATOM 2239 O O . SER A 1 280 ? 16.695 2.813 -20.039 1.00 92.94 280 SER A O 1
ATOM 2241 N N . ARG A 1 281 ? 18.670 2.012 -20.729 1.00 91.75 281 ARG A N 1
ATOM 2242 C CA . ARG A 1 281 ? 18.518 0.678 -20.119 1.00 91.75 281 ARG A CA 1
ATOM 2243 C C . ARG A 1 281 ? 18.466 0.766 -18.597 1.00 91.75 281 ARG A C 1
ATOM 2245 O O . ARG A 1 281 ? 17.693 0.039 -17.980 1.00 91.75 281 ARG A O 1
ATOM 2252 N N . ASN A 1 282 ? 19.288 1.624 -17.998 1.00 88.88 282 ASN A N 1
ATOM 2253 C CA . ASN A 1 282 ? 19.290 1.829 -16.553 1.00 88.88 282 ASN A CA 1
ATOM 2254 C C . ASN A 1 282 ? 17.976 2.462 -16.087 1.00 88.88 282 ASN A C 1
ATOM 2256 O O . ASN A 1 282 ? 17.382 1.959 -15.141 1.00 88.88 282 ASN A O 1
ATOM 2260 N N . LEU A 1 283 ? 17.454 3.455 -16.811 1.00 87.38 283 LEU A N 1
ATOM 2261 C CA . LEU A 1 283 ? 16.162 4.073 -16.493 1.00 87.38 283 LEU A CA 1
ATOM 2262 C C . LEU A 1 283 ? 14.981 3.099 -16.643 1.00 87.38 283 LEU A C 1
ATOM 2264 O O . LEU A 1 283 ? 14.079 3.112 -15.812 1.00 87.38 283 LEU A O 1
ATOM 2268 N N . GLU A 1 284 ? 14.996 2.194 -17.629 1.00 83.44 284 GLU A N 1
ATOM 2269 C CA . GLU A 1 284 ? 13.989 1.118 -17.727 1.00 83.44 284 GLU A CA 1
ATOM 2270 C C . GLU A 1 284 ? 14.087 0.118 -16.562 1.00 83.44 284 GLU A C 1
ATOM 2272 O O . GLU A 1 284 ? 13.068 -0.342 -16.044 1.00 83.44 284 GLU A O 1
ATOM 2277 N N . LYS A 1 285 ? 15.301 -0.208 -16.100 1.00 81.25 285 LYS A N 1
ATOM 2278 C CA . LYS A 1 285 ? 15.479 -1.036 -14.894 1.00 81.25 285 LYS A CA 1
ATOM 2279 C C . LYS A 1 285 ? 14.958 -0.318 -13.650 1.00 81.25 285 LYS A C 1
ATOM 2281 O O . LYS A 1 285 ? 14.294 -0.944 -12.830 1.00 81.25 285 LYS A O 1
ATOM 2286 N N . GLU A 1 286 ? 15.227 0.978 -13.514 1.00 78.94 286 GLU A N 1
ATOM 2287 C CA . GLU A 1 286 ? 14.692 1.794 -12.420 1.00 78.94 286 GLU A CA 1
ATOM 2288 C C . GLU A 1 286 ? 13.167 1.890 -12.470 1.00 78.94 286 GLU A C 1
ATOM 2290 O O . GLU A 1 286 ? 12.530 1.814 -11.423 1.00 78.94 286 GLU A O 1
ATOM 2295 N N . ARG A 1 287 ? 12.569 1.979 -13.666 1.00 78.62 287 ARG A N 1
ATOM 2296 C CA . ARG A 1 287 ? 11.113 1.951 -13.868 1.00 78.62 287 ARG A CA 1
ATOM 2297 C C . ARG A 1 287 ? 10.475 0.677 -13.309 1.00 78.62 287 ARG A C 1
ATOM 2299 O O . ARG A 1 287 ? 9.417 0.725 -12.686 1.00 78.62 287 ARG A O 1
ATOM 2306 N N . GLN A 1 288 ? 11.105 -0.474 -13.543 1.00 69.25 288 GLN A N 1
ATOM 2307 C CA . GLN A 1 288 ? 10.627 -1.762 -13.027 1.00 69.25 288 GLN A CA 1
ATOM 2308 C C . GLN A 1 288 ? 10.756 -1.851 -11.502 1.00 69.25 288 GLN A C 1
ATOM 2310 O O . GLN A 1 288 ? 9.948 -2.514 -10.857 1.00 69.25 288 GLN A O 1
ATOM 2315 N N . ARG A 1 289 ? 11.733 -1.143 -10.929 1.00 67.19 289 ARG A N 1
ATOM 2316 C CA . ARG A 1 289 ? 12.008 -1.075 -9.488 1.00 67.19 289 ARG A CA 1
ATOM 2317 C C . ARG A 1 289 ? 11.296 0.080 -8.778 1.00 67.19 289 ARG A C 1
ATOM 2319 O O . ARG A 1 289 ? 11.651 0.381 -7.650 1.00 67.19 289 ARG A O 1
ATOM 2326 N N . GLN A 1 290 ? 10.332 0.746 -9.415 1.00 73.81 290 GLN A N 1
ATOM 2327 C CA . GLN A 1 290 ? 9.595 1.830 -8.762 1.00 73.81 290 GLN A CA 1
ATOM 2328 C C . GLN A 1 290 ? 8.734 1.289 -7.623 1.00 73.81 290 GLN A C 1
ATOM 2330 O O . GLN A 1 290 ? 7.992 0.318 -7.792 1.00 73.81 290 GLN A O 1
ATOM 2335 N N . GLU A 1 291 ? 8.776 1.977 -6.491 1.00 73.69 291 GLU A N 1
ATOM 2336 C CA . GLU A 1 291 ? 8.046 1.632 -5.279 1.00 73.69 291 GLU A CA 1
ATOM 2337 C C . GLU A 1 291 ? 6.528 1.655 -5.503 1.00 73.69 291 GLU A C 1
ATOM 2339 O O . GLU A 1 291 ? 5.809 0.810 -4.979 1.00 73.69 291 GLU A O 1
ATOM 2344 N N . PHE A 1 292 ? 6.030 2.540 -6.372 1.00 78.12 292 PHE A N 1
ATOM 2345 C CA . PHE A 1 292 ? 4.612 2.588 -6.737 1.00 78.12 292 PHE A CA 1
ATOM 2346 C C . PHE A 1 292 ? 4.097 1.297 -7.375 1.00 78.12 292 PHE A C 1
ATOM 2348 O O . PHE A 1 292 ? 2.925 0.969 -7.197 1.00 78.12 292 PHE A O 1
ATOM 2355 N N . ASN A 1 293 ? 4.951 0.526 -8.061 1.00 78.81 293 ASN A N 1
ATOM 2356 C CA . ASN A 1 293 ? 4.536 -0.779 -8.575 1.00 78.81 293 ASN A CA 1
ATOM 2357 C C . ASN A 1 293 ? 4.158 -1.702 -7.407 1.00 78.81 293 ASN A C 1
ATOM 2359 O O . ASN A 1 293 ? 3.140 -2.378 -7.480 1.00 78.81 293 ASN A O 1
ATOM 2363 N N . LEU A 1 294 ? 4.900 -1.661 -6.294 1.00 75.81 294 LEU A N 1
ATO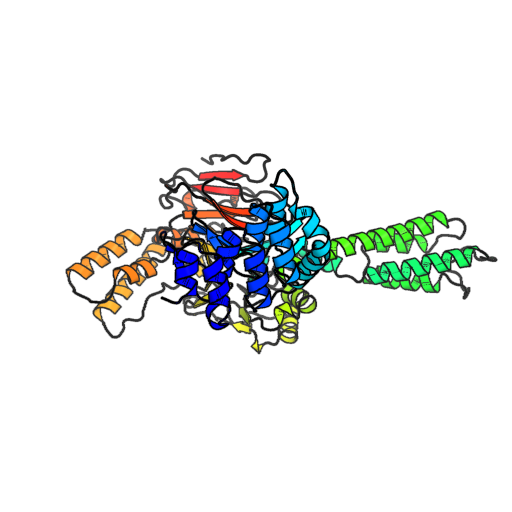M 2364 C CA . LEU A 1 294 ? 4.581 -2.442 -5.093 1.00 75.81 294 LEU A CA 1
ATOM 2365 C C . LEU A 1 294 ? 3.287 -2.033 -4.415 1.00 75.81 294 LEU A C 1
ATOM 2367 O O . LEU A 1 294 ? 2.741 -2.812 -3.641 1.00 75.81 294 LEU A O 1
ATOM 2371 N N . VAL A 1 295 ? 2.805 -0.821 -4.656 1.00 79.12 295 VAL A N 1
ATOM 2372 C CA . VAL A 1 295 ? 1.530 -0.376 -4.103 1.00 79.12 295 VAL A CA 1
ATOM 2373 C C . VAL A 1 295 ? 0.406 -0.788 -5.044 1.00 79.12 295 VAL A C 1
ATOM 2375 O O . VAL A 1 295 ? -0.561 -1.410 -4.609 1.00 79.12 295 VAL A O 1
ATOM 2378 N N . PHE A 1 296 ? 0.545 -0.488 -6.335 1.00 87.00 296 PHE A N 1
ATOM 2379 C CA . PHE A 1 296 ? -0.580 -0.446 -7.266 1.00 87.00 296 PHE A CA 1
ATOM 2380 C C . PHE A 1 296 ? -0.646 -1.592 -8.277 1.00 87.00 296 PHE A C 1
ATOM 2382 O O . PHE A 1 296 ? -1.734 -1.876 -8.778 1.00 87.00 296 PHE A O 1
ATOM 2389 N N . ASP A 1 297 ? 0.463 -2.256 -8.609 1.00 85.19 297 ASP A N 1
ATOM 2390 C CA . ASP A 1 297 ? 0.450 -3.279 -9.660 1.00 85.19 297 ASP A CA 1
ATOM 2391 C C . ASP A 1 297 ? -0.336 -4.523 -9.213 1.00 85.19 297 ASP A C 1
ATOM 2393 O O . ASP A 1 297 ? 0.018 -5.213 -8.254 1.00 85.19 297 ASP A O 1
ATOM 2397 N N . GLY A 1 298 ? -1.452 -4.771 -9.903 1.00 87.12 298 GLY A N 1
ATOM 2398 C CA . GLY A 1 298 ? -2.410 -5.837 -9.605 1.00 87.12 298 GLY A CA 1
ATOM 2399 C C . GLY A 1 298 ? -3.160 -5.718 -8.278 1.00 87.12 298 GLY A C 1
ATOM 2400 O O . GLY A 1 298 ? -3.773 -6.698 -7.848 1.00 87.12 298 GLY A O 1
ATOM 2401 N N . SER A 1 299 ? -3.143 -4.545 -7.644 1.00 90.75 299 SER A N 1
ATOM 2402 C CA . SER A 1 299 ? -3.985 -4.234 -6.489 1.00 90.75 299 SER A CA 1
ATOM 2403 C C . SER A 1 299 ? -5.209 -3.400 -6.888 1.00 90.75 299 SER A C 1
ATOM 2405 O O . SER A 1 299 ? -5.286 -2.872 -7.995 1.00 90.75 299 SER A O 1
ATOM 2407 N N . SER A 1 300 ? -6.190 -3.306 -5.992 1.00 94.31 300 SER A N 1
ATOM 2408 C CA . SER A 1 300 ? -7.390 -2.481 -6.130 1.00 94.31 300 SER A CA 1
ATOM 2409 C C . SER A 1 300 ? -7.374 -1.382 -5.076 1.00 94.31 300 SER A C 1
ATOM 2411 O O . SER A 1 300 ? -7.335 -1.671 -3.879 1.00 94.31 300 SER A O 1
ATOM 2413 N N . VAL A 1 301 ? -7.440 -0.126 -5.507 1.00 94.25 301 VAL A N 1
ATOM 2414 C CA . VAL A 1 301 ? -7.535 1.038 -4.626 1.00 94.25 301 VAL A CA 1
ATOM 2415 C C . VAL A 1 301 ? -9.000 1.226 -4.233 1.00 94.25 301 VAL A C 1
ATOM 2417 O O . VAL A 1 301 ? -9.834 1.602 -5.054 1.00 94.25 301 VAL A O 1
ATOM 2420 N N . GLU A 1 302 ? -9.331 0.939 -2.976 1.00 93.19 302 GLU A N 1
ATOM 2421 C CA . GLU A 1 302 ? -10.703 1.005 -2.458 1.00 93.19 302 GLU A CA 1
ATOM 2422 C C . GLU A 1 302 ? -11.133 2.459 -2.206 1.00 93.19 302 GLU A C 1
ATOM 2424 O O . GLU A 1 302 ? -12.248 2.857 -2.551 1.00 93.19 302 GLU A O 1
ATOM 2429 N N . GLN A 1 303 ? -10.238 3.268 -1.635 1.00 91.19 303 GLN A N 1
ATOM 2430 C CA . GLN A 1 303 ? -10.532 4.635 -1.215 1.00 91.19 303 GLN A CA 1
ATOM 2431 C C . GLN A 1 303 ? -9.287 5.520 -1.301 1.00 91.19 303 GLN A C 1
ATOM 2433 O O . GLN A 1 303 ? -8.189 5.101 -0.934 1.00 91.19 303 GLN A O 1
ATOM 2438 N N . VAL A 1 304 ? -9.492 6.761 -1.734 1.00 89.62 304 VAL A N 1
ATOM 2439 C CA . VAL A 1 304 ? -8.531 7.860 -1.637 1.00 89.62 304 VAL A CA 1
ATOM 2440 C C . VAL A 1 304 ? -9.126 8.926 -0.725 1.00 89.62 304 VAL A C 1
ATOM 2442 O O . VAL A 1 304 ? -10.262 9.363 -0.931 1.00 89.62 304 VAL A O 1
ATOM 2445 N N . PHE A 1 305 ? -8.375 9.330 0.288 1.00 84.19 305 PHE A N 1
ATOM 2446 C CA . PHE A 1 305 ? -8.655 10.501 1.108 1.00 84.19 305 PHE A CA 1
ATOM 2447 C C . PHE A 1 305 ? -7.746 11.636 0.642 1.00 84.19 305 PHE A C 1
ATOM 2449 O O . PHE A 1 305 ? -6.576 11.406 0.360 1.00 84.19 305 PHE A O 1
ATOM 2456 N N . ILE A 1 306 ? -8.287 12.846 0.515 1.00 80.00 306 ILE A N 1
ATOM 2457 C CA . ILE A 1 306 ? -7.488 14.033 0.209 1.00 80.00 306 ILE A CA 1
ATOM 2458 C C . ILE A 1 306 ? -7.869 15.114 1.203 1.00 80.00 306 ILE A C 1
ATOM 2460 O O . ILE A 1 306 ? -9.008 15.594 1.221 1.00 80.00 306 ILE A O 1
ATOM 2464 N N . THR A 1 307 ? -6.915 15.460 2.063 1.00 73.62 307 THR A N 1
ATOM 2465 C CA . THR A 1 307 ? -7.175 16.245 3.268 1.00 73.62 307 THR A CA 1
ATOM 2466 C C . THR A 1 307 ? -7.650 17.652 2.940 1.00 73.62 307 THR A C 1
ATOM 2468 O O . THR A 1 307 ? -8.552 18.134 3.609 1.00 73.62 307 THR A O 1
ATOM 2471 N N . HIS A 1 308 ? -7.134 18.315 1.906 1.00 71.88 308 HIS A N 1
ATOM 2472 C CA . HIS A 1 308 ? -7.595 19.651 1.528 1.00 71.88 308 HIS A CA 1
ATOM 2473 C C . HIS A 1 308 ? -7.162 20.067 0.122 1.00 71.88 308 HIS A C 1
ATOM 2475 O O . HIS A 1 308 ? -6.327 19.426 -0.511 1.00 71.88 308 HIS A O 1
ATOM 2481 N N . SER A 1 309 ? -7.750 21.160 -0.367 1.00 67.44 309 SER A N 1
ATOM 2482 C CA . SER A 1 309 ? -7.518 21.697 -1.708 1.00 67.44 309 SER A CA 1
ATOM 2483 C C . SER A 1 309 ? -6.205 22.487 -1.793 1.00 67.44 309 SER A C 1
ATOM 2485 O O . SER A 1 309 ? -6.217 23.714 -1.926 1.00 67.44 309 SER A O 1
ATOM 2487 N N . HIS A 1 310 ? -5.069 21.807 -1.698 1.00 68.25 310 HIS A N 1
ATOM 2488 C CA . HIS A 1 310 ? -3.766 22.384 -2.019 1.00 68.25 310 HIS A CA 1
ATOM 2489 C C . HIS A 1 310 ? -3.080 21.485 -3.059 1.00 68.25 310 HIS A C 1
ATOM 2491 O O . HIS A 1 310 ? -3.233 20.262 -3.038 1.00 68.25 310 HIS A O 1
ATOM 2497 N N . LEU A 1 311 ? -2.468 22.101 -4.080 1.00 59.69 311 LEU A N 1
ATOM 2498 C CA . LEU A 1 311 ? -2.031 21.410 -5.312 1.00 59.69 311 LEU A CA 1
ATOM 2499 C C . LEU A 1 311 ? -0.983 20.312 -5.050 1.00 59.69 311 LEU A C 1
ATOM 2501 O O . LEU A 1 311 ? -0.724 19.474 -5.907 1.00 59.69 311 LEU A O 1
ATOM 2505 N N . ASP A 1 312 ? -0.402 20.301 -3.865 1.00 61.53 312 ASP A N 1
ATOM 2506 C CA . ASP A 1 312 ? 0.624 19.413 -3.341 1.00 61.53 312 ASP A CA 1
ATOM 2507 C C . ASP A 1 312 ? 0.099 18.153 -2.613 1.00 61.53 312 ASP A C 1
ATOM 2509 O O . ASP A 1 312 ? 0.909 17.412 -2.067 1.00 61.53 312 ASP A O 1
ATOM 2513 N N . HIS A 1 313 ? -1.213 17.876 -2.589 1.00 61.72 313 HIS A N 1
ATOM 2514 C CA . HIS A 1 313 ? -1.758 16.639 -1.977 1.00 61.72 313 HIS A CA 1
ATOM 2515 C C . HIS A 1 313 ? -2.374 15.651 -2.977 1.00 61.72 313 HIS A C 1
ATOM 2517 O O . HIS A 1 313 ? -2.789 14.553 -2.613 1.00 61.72 313 HIS A O 1
ATOM 2523 N N . PHE A 1 314 ? -2.507 16.029 -4.251 1.00 70.19 314 PHE A N 1
ATOM 2524 C CA . PHE A 1 314 ? -3.226 15.212 -5.241 1.00 70.19 314 PHE A CA 1
ATOM 2525 C C . PHE A 1 314 ? -2.771 15.413 -6.685 1.00 70.19 314 PHE A C 1
ATOM 2527 O O . PHE A 1 314 ? -3.368 14.840 -7.604 1.00 70.19 314 PHE A O 1
ATOM 2534 N N . SER A 1 315 ? -1.720 16.206 -6.900 1.00 69.38 315 SER A N 1
ATOM 2535 C CA . SER A 1 315 ? -1.189 16.552 -8.226 1.00 69.38 315 SER A CA 1
ATOM 2536 C C . SER A 1 315 ? -0.749 15.352 -9.056 1.00 69.38 315 SER A C 1
ATOM 2538 O O . SER A 1 315 ? -0.526 15.501 -10.253 1.00 69.38 315 SER A O 1
ATOM 2540 N N . TYR A 1 316 ? -0.655 14.178 -8.431 1.00 75.81 316 TYR A N 1
ATOM 2541 C CA . TYR A 1 316 ? -0.204 12.931 -9.038 1.00 75.81 316 TYR A CA 1
ATOM 2542 C C . TYR A 1 316 ? -1.280 11.897 -9.268 1.00 75.81 316 TYR A C 1
ATOM 2544 O O . TYR A 1 316 ? -1.004 10.859 -9.870 1.00 75.81 316 TYR A O 1
ATOM 2552 N N . LEU A 1 317 ? -2.501 12.132 -8.787 1.00 79.88 317 LEU A N 1
ATOM 2553 C CA . LEU A 1 317 ? -3.569 11.160 -8.985 1.00 79.88 317 LEU A CA 1
ATOM 2554 C C . LEU A 1 317 ? -3.844 10.922 -10.472 1.00 79.88 317 LEU A C 1
ATOM 2556 O O . LEU A 1 317 ? -4.241 9.822 -10.833 1.00 79.88 317 LEU A O 1
ATOM 2560 N N . ASP A 1 318 ? -3.593 11.900 -11.342 1.00 81.12 318 ASP A N 1
ATOM 2561 C CA . ASP A 1 318 ? -3.716 11.718 -12.786 1.00 81.12 318 ASP A CA 1
ATOM 2562 C C . ASP A 1 318 ? -2.605 10.839 -13.380 1.00 81.12 318 ASP A C 1
ATOM 2564 O O . ASP A 1 318 ? -2.906 9.946 -14.170 1.00 81.12 318 ASP A O 1
ATOM 2568 N N . ASP A 1 319 ? -1.345 11.031 -12.985 1.00 81.25 319 ASP A N 1
ATOM 2569 C CA . ASP A 1 319 ? -0.219 10.174 -13.369 1.00 81.25 319 ASP A CA 1
ATOM 2570 C C . ASP A 1 319 ? -0.447 8.731 -12.892 1.00 81.25 319 ASP A C 1
ATOM 2572 O O . ASP A 1 319 ? -0.319 7.782 -13.672 1.00 81.25 319 ASP A O 1
ATOM 2576 N N . LEU A 1 320 ? -0.853 8.559 -11.628 1.00 85.50 320 LEU A N 1
ATOM 2577 C CA . LEU A 1 320 ? -1.169 7.252 -11.053 1.00 85.50 320 LEU A CA 1
ATOM 2578 C C . LEU A 1 320 ? -2.363 6.599 -11.752 1.00 85.50 320 LEU A C 1
ATOM 2580 O O . LEU A 1 320 ? -2.310 5.411 -12.059 1.00 85.50 320 LEU A O 1
ATOM 2584 N N . PHE A 1 321 ? -3.418 7.356 -12.057 1.00 86.06 321 PHE A N 1
ATOM 2585 C CA . PHE A 1 321 ? -4.577 6.835 -12.779 1.00 86.06 321 PHE A CA 1
ATOM 2586 C C . PHE A 1 321 ? -4.227 6.432 -14.215 1.00 86.06 321 PHE A C 1
ATOM 2588 O O . PHE A 1 321 ? -4.686 5.400 -14.698 1.00 86.06 321 PHE A O 1
ATOM 2595 N N . ASN A 1 322 ? -3.393 7.206 -14.911 1.00 85.31 322 ASN A N 1
ATOM 2596 C CA . ASN A 1 322 ? -2.965 6.865 -16.268 1.00 85.31 322 ASN A CA 1
ATOM 2597 C C . ASN A 1 322 ? -2.123 5.583 -16.296 1.00 85.31 322 ASN A C 1
ATOM 2599 O O . ASN A 1 322 ? -2.288 4.754 -17.193 1.00 85.31 322 ASN A O 1
ATOM 2603 N N . ASP A 1 323 ? -1.253 5.403 -15.304 1.00 84.56 323 ASP A N 1
ATOM 2604 C CA . ASP A 1 323 ? -0.331 4.271 -15.258 1.00 84.56 323 ASP A CA 1
ATOM 2605 C C . ASP A 1 323 ? -0.936 3.010 -14.630 1.00 84.56 323 ASP A C 1
ATOM 2607 O O . ASP A 1 323 ? -0.610 1.895 -15.043 1.00 84.56 323 ASP A O 1
ATOM 2611 N N . PHE A 1 324 ? -1.833 3.178 -13.659 1.00 89.81 324 PHE A N 1
ATOM 2612 C CA . PHE A 1 324 ? -2.442 2.106 -12.872 1.00 89.81 324 PHE A CA 1
ATOM 2613 C C . PHE A 1 324 ? -3.972 2.123 -12.960 1.00 89.81 324 PHE A C 1
ATOM 2615 O O . PHE A 1 324 ? -4.654 1.708 -12.031 1.00 89.81 324 PHE A O 1
ATOM 2622 N N . GLY A 1 325 ? -4.550 2.569 -14.078 1.00 90.00 325 GLY A N 1
ATOM 2623 C CA . GLY A 1 325 ? -5.999 2.802 -14.192 1.00 90.00 325 GLY A CA 1
ATOM 2624 C C . GLY A 1 325 ? -6.893 1.607 -13.847 1.00 90.00 325 GLY A C 1
ATOM 2625 O O . GLY A 1 325 ? -8.009 1.797 -13.374 1.00 90.00 325 GLY A O 1
ATOM 2626 N N . LYS A 1 326 ? -6.399 0.369 -14.001 1.00 91.81 326 LYS A N 1
ATOM 2627 C CA . LYS A 1 326 ? -7.107 -0.836 -13.523 1.00 91.81 326 LYS A CA 1
ATOM 2628 C C . LYS A 1 326 ? -7.253 -0.859 -12.002 1.00 91.81 326 LYS A C 1
ATOM 2630 O O . LYS A 1 326 ? -8.308 -1.223 -11.502 1.00 91.81 326 LYS A O 1
ATOM 2635 N N . SER A 1 327 ? -6.208 -0.458 -11.290 1.00 93.62 327 SER A N 1
ATOM 2636 C CA . SER A 1 327 ? -6.178 -0.392 -9.833 1.00 93.62 327 SER A CA 1
ATOM 2637 C C . SER A 1 327 ? -7.116 0.688 -9.301 1.00 93.62 327 SER A C 1
ATOM 2639 O O . SER A 1 327 ? -7.652 0.534 -8.211 1.00 93.62 327 SER A O 1
ATOM 2641 N N . PHE A 1 328 ? -7.359 1.746 -10.082 1.00 93.25 328 PHE A N 1
ATOM 2642 C CA . PHE A 1 328 ? -8.218 2.871 -9.699 1.00 93.25 328 PHE A CA 1
ATOM 2643 C C . PHE A 1 328 ? -9.672 2.782 -10.204 1.00 93.25 328 PHE A C 1
ATOM 2645 O O . PHE A 1 328 ? -10.455 3.716 -10.032 1.00 93.25 328 PHE A O 1
ATOM 2652 N N . GLN A 1 329 ? -10.056 1.681 -10.856 1.00 88.62 329 GLN A N 1
ATOM 2653 C CA . GLN A 1 329 ? -11.318 1.592 -11.602 1.00 88.62 329 GLN A CA 1
ATOM 2654 C C . GLN A 1 329 ? -12.569 1.800 -10.725 1.00 88.62 329 GLN A C 1
ATOM 2656 O O . GLN A 1 329 ? -13.504 2.496 -11.130 1.00 88.62 329 GLN A O 1
ATOM 2661 N N . ASP A 1 330 ? -12.572 1.220 -9.525 1.00 88.81 330 ASP A N 1
ATOM 2662 C CA . ASP A 1 330 ? -13.701 1.258 -8.586 1.00 88.81 330 ASP A CA 1
ATOM 2663 C C . ASP A 1 330 ? -13.440 2.172 -7.377 1.00 88.81 330 ASP A C 1
ATOM 2665 O O . ASP A 1 330 ? -14.159 2.126 -6.376 1.00 88.81 330 ASP A O 1
ATOM 2669 N N . THR A 1 331 ? -12.419 3.024 -7.475 1.00 93.50 331 THR A N 1
ATOM 2670 C CA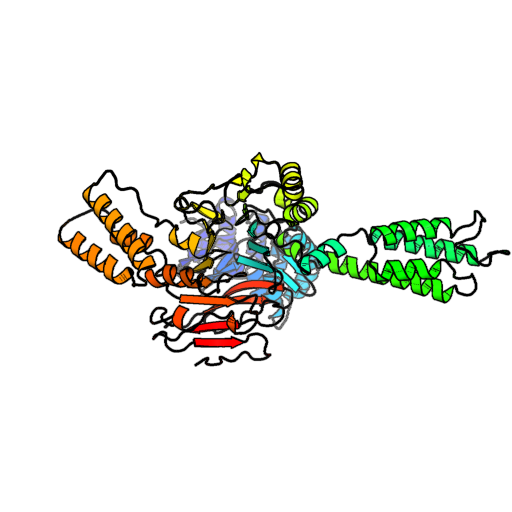 . THR A 1 331 ? -11.978 3.887 -6.384 1.00 93.50 331 THR A CA 1
ATOM 2671 C C . THR A 1 331 ? -12.993 4.973 -6.056 1.00 93.50 331 THR A C 1
ATOM 2673 O O . THR A 1 331 ? -13.564 5.622 -6.938 1.00 93.50 331 THR A O 1
ATOM 2676 N N . LYS A 1 332 ? -13.183 5.198 -4.756 1.00 91.88 332 LYS A N 1
ATOM 2677 C CA . LYS A 1 332 ? -13.917 6.343 -4.212 1.00 91.88 332 LYS A CA 1
ATOM 2678 C C . LYS A 1 332 ? -12.947 7.417 -3.738 1.00 91.88 332 LYS A C 1
ATOM 2680 O O . LYS A 1 332 ? -11.887 7.097 -3.203 1.00 91.88 332 LYS A O 1
ATOM 2685 N N . TYR A 1 333 ? -13.334 8.679 -3.888 1.00 90.81 333 TYR A N 1
ATOM 2686 C CA . TYR A 1 333 ? -12.503 9.824 -3.521 1.00 90.81 333 TYR A CA 1
ATOM 2687 C C . TYR A 1 333 ? -13.246 10.683 -2.502 1.00 90.81 333 TYR A C 1
ATOM 2689 O O . TYR A 1 333 ? -14.344 11.152 -2.788 1.00 90.81 333 TYR A O 1
ATOM 2697 N N . LEU A 1 334 ? -12.661 10.879 -1.320 1.00 88.94 334 LEU A N 1
ATOM 2698 C CA . LEU A 1 334 ? -13.206 11.738 -0.268 1.00 88.94 334 LEU A CA 1
ATOM 2699 C C . LEU A 1 334 ? -12.321 12.972 -0.123 1.00 88.94 334 LEU A C 1
ATOM 2701 O O . LEU A 1 334 ? -11.147 12.852 0.230 1.00 88.94 334 LEU A O 1
ATOM 2705 N N . LEU A 1 335 ? -12.883 14.142 -0.408 1.00 86.44 335 LEU A N 1
ATOM 2706 C CA . LEU A 1 335 ? -12.176 15.415 -0.464 1.00 86.44 335 LEU A CA 1
ATOM 2707 C C . LEU A 1 335 ? -12.617 16.336 0.668 1.00 86.44 335 LEU A C 1
ATOM 2709 O O . LEU A 1 335 ? -13.807 16.467 0.974 1.00 86.44 335 LEU A O 1
ATOM 2713 N N . GLY A 1 336 ? -11.627 17.008 1.251 1.00 82.19 336 GLY A N 1
ATOM 2714 C CA . GLY A 1 336 ? -11.830 18.073 2.217 1.00 82.19 336 GLY A CA 1
ATOM 2715 C C . GLY A 1 336 ? -12.536 19.268 1.608 1.00 82.19 336 GLY A C 1
ATOM 2716 O O . GLY A 1 336 ? -12.223 19.711 0.502 1.00 82.19 336 GLY A O 1
ATOM 2717 N N . GLY A 1 337 ? -13.489 19.798 2.358 1.00 82.44 337 GLY A N 1
ATOM 2718 C CA . GLY A 1 337 ? -14.150 21.040 2.037 1.00 82.44 337 GLY A CA 1
ATOM 2719 C C . GLY A 1 337 ? -15.187 20.993 0.926 1.00 82.44 337 GLY A C 1
ATOM 2720 O O . GLY A 1 337 ? -15.839 19.979 0.703 1.00 82.44 337 GLY A O 1
ATOM 2721 N N . GLU A 1 338 ? -15.418 22.141 0.295 1.00 85.44 338 GLU A N 1
ATOM 2722 C CA . GLU A 1 338 ? -16.464 22.353 -0.707 1.00 85.44 338 GLU A CA 1
ATOM 2723 C C . GLU A 1 338 ? -15.882 22.240 -2.113 1.00 85.44 338 GLU A C 1
ATOM 2725 O O . GLU A 1 338 ? -14.734 22.605 -2.342 1.00 85.44 338 GLU A O 1
ATOM 2730 N N . VAL A 1 339 ? -16.699 21.837 -3.089 1.00 86.06 339 VAL A N 1
ATOM 2731 C CA . VAL A 1 339 ? -16.309 21.754 -4.511 1.00 86.06 339 VAL A CA 1
ATOM 2732 C C . VAL A 1 339 ? -15.636 23.041 -5.003 1.00 86.06 339 VAL A C 1
ATOM 2734 O O . VAL A 1 339 ? -14.690 22.991 -5.782 1.00 86.06 339 VAL A O 1
ATOM 2737 N N . ASP A 1 340 ? -16.091 24.201 -4.524 1.00 84.69 340 ASP A N 1
ATOM 2738 C CA . ASP A 1 340 ? -15.552 25.509 -4.898 1.00 84.69 340 ASP A CA 1
ATOM 2739 C C . ASP A 1 340 ? -14.132 25.788 -4.398 1.00 84.69 340 ASP A C 1
ATOM 2741 O O . ASP A 1 340 ? -13.478 26.688 -4.932 1.00 84.69 340 ASP A O 1
ATOM 2745 N N . ASN A 1 341 ? -13.655 25.035 -3.404 1.00 81.00 341 ASN A N 1
ATOM 2746 C CA . ASN A 1 341 ? -12.269 25.080 -2.949 1.00 81.00 341 ASN A CA 1
ATOM 2747 C C . ASN A 1 341 ? -11.328 24.389 -3.956 1.00 81.00 341 ASN A C 1
ATOM 2749 O O . ASN A 1 341 ? -10.139 24.687 -3.998 1.00 81.00 341 ASN A O 1
ATOM 2753 N N . TRP A 1 342 ? -11.866 23.530 -4.828 1.00 83.50 342 TRP A N 1
ATOM 2754 C CA . TRP A 1 342 ? -11.114 22.718 -5.780 1.00 83.50 342 TRP A CA 1
ATOM 2755 C C . TRP A 1 342 ? -11.188 23.310 -7.195 1.00 83.50 342 TRP A C 1
ATOM 2757 O O . TRP A 1 342 ? -11.991 22.883 -8.027 1.00 83.50 342 TRP A O 1
ATOM 2767 N N . LYS A 1 343 ? -10.349 24.318 -7.471 1.00 81.75 343 LYS A N 1
ATOM 2768 C CA . LYS A 1 343 ? -10.297 25.049 -8.754 1.00 81.75 343 LYS A CA 1
ATOM 2769 C C . LYS A 1 343 ? -8.896 25.064 -9.366 1.00 81.75 343 LYS A C 1
ATOM 2771 O O . LYS A 1 343 ? -7.899 25.079 -8.653 1.00 81.75 343 LYS A O 1
ATOM 2776 N N . GLY A 1 344 ? -8.831 25.125 -10.694 1.00 83.75 344 GLY A N 1
ATOM 2777 C CA . GLY A 1 344 ? -7.584 25.211 -11.456 1.00 83.75 344 GLY A CA 1
ATOM 2778 C C . GLY A 1 344 ? -7.464 24.115 -12.512 1.00 83.75 344 GLY A C 1
ATOM 2779 O O . GLY A 1 344 ? -8.128 23.083 -12.437 1.00 83.75 344 GLY A O 1
ATOM 2780 N N . GLU A 1 345 ? -6.586 24.339 -13.490 1.00 82.81 345 GLU A N 1
ATOM 2781 C CA . GLU A 1 345 ? -6.441 23.482 -14.678 1.00 82.81 345 GLU A CA 1
ATOM 2782 C C . GLU A 1 345 ? -6.173 22.008 -14.326 1.00 82.81 345 GLU A C 1
ATOM 2784 O O . GLU A 1 345 ? -6.749 21.098 -14.922 1.00 82.81 345 GLU A O 1
ATOM 2789 N N . MET A 1 346 ? -5.338 21.761 -13.314 1.00 78.12 346 MET A N 1
ATOM 2790 C CA . MET A 1 346 ? -4.998 20.413 -12.853 1.00 78.12 346 MET A CA 1
ATOM 2791 C C . MET A 1 346 ? -6.207 19.670 -12.266 1.00 78.12 346 MET A C 1
ATOM 2793 O O . MET A 1 346 ? -6.430 18.503 -12.586 1.00 78.12 346 MET A O 1
ATOM 2797 N N . ILE A 1 347 ? -7.019 20.346 -11.450 1.00 81.75 347 ILE A N 1
ATOM 2798 C CA . ILE A 1 347 ? -8.224 19.761 -10.845 1.00 81.75 347 ILE A CA 1
ATOM 2799 C C . ILE A 1 347 ? -9.273 19.473 -11.917 1.00 81.75 347 ILE A C 1
ATOM 2801 O O . ILE A 1 347 ? -9.882 18.404 -11.925 1.00 81.75 347 ILE A O 1
ATOM 2805 N N . GLU A 1 348 ? -9.462 20.397 -12.860 1.00 86.00 348 GLU A N 1
ATOM 2806 C CA . GLU A 1 348 ? -10.389 20.200 -13.976 1.00 86.00 348 GLU A CA 1
ATOM 2807 C C . GLU A 1 348 ? -9.981 19.004 -14.844 1.00 86.00 348 GLU A C 1
ATOM 2809 O O . GLU A 1 348 ? -10.832 18.194 -15.230 1.00 86.00 348 GLU A O 1
ATOM 2814 N N . ARG A 1 349 ? -8.675 18.846 -15.102 1.00 85.81 349 ARG A N 1
ATOM 2815 C CA . ARG A 1 349 ? -8.120 17.668 -15.780 1.00 85.81 349 ARG A CA 1
ATOM 2816 C C . ARG A 1 349 ? -8.420 16.388 -15.002 1.00 85.81 349 ARG A C 1
ATOM 2818 O O . ARG A 1 349 ? -8.878 15.421 -15.611 1.00 85.81 349 ARG A O 1
ATOM 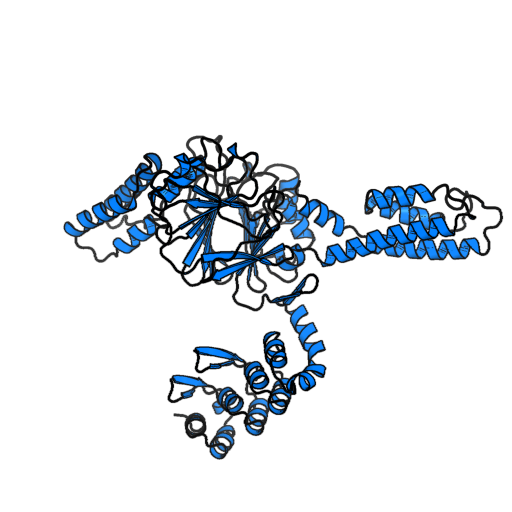2825 N N . LEU A 1 350 ? -8.208 16.388 -13.688 1.00 84.56 350 LEU A N 1
ATOM 2826 C CA . LEU A 1 350 ? -8.454 15.231 -12.829 1.00 84.56 350 LEU A CA 1
ATOM 2827 C C . LEU A 1 350 ? -9.939 14.834 -12.808 1.00 84.56 350 LEU A C 1
ATOM 2829 O O . LEU A 1 350 ? -10.269 13.671 -13.041 1.00 84.56 350 LEU A O 1
ATOM 2833 N N . PHE A 1 351 ? -10.850 15.794 -12.619 1.00 88.31 351 PHE A N 1
ATOM 2834 C CA . PHE A 1 351 ? -12.295 15.540 -12.648 1.00 88.31 351 PHE A CA 1
ATOM 2835 C C . PHE A 1 351 ? -12.775 15.035 -14.006 1.00 88.31 351 PHE A C 1
ATOM 2837 O O . PHE A 1 351 ? -13.691 14.216 -14.063 1.00 88.31 351 PHE A O 1
ATOM 2844 N N . LYS A 1 352 ? -12.159 15.492 -15.100 1.00 89.50 352 LYS A N 1
ATOM 2845 C CA . LYS A 1 352 ? -12.451 14.982 -16.442 1.00 89.50 352 LYS A CA 1
ATOM 2846 C C . LYS A 1 352 ? -11.932 13.556 -16.648 1.00 89.50 352 LYS A C 1
ATOM 2848 O O . LYS A 1 352 ? -12.576 12.791 -17.359 1.00 89.50 352 LYS A O 1
ATOM 2853 N N . LEU A 1 353 ? -10.779 13.225 -16.069 1.00 87.69 353 LEU A N 1
ATOM 2854 C CA . LEU A 1 353 ? -10.149 11.911 -16.193 1.00 87.69 353 LEU A CA 1
ATOM 2855 C C . LEU A 1 353 ? -10.899 10.837 -15.393 1.00 87.69 353 LEU A C 1
ATOM 2857 O O . LEU A 1 353 ? -11.179 9.769 -15.928 1.00 87.69 353 LEU A O 1
ATOM 2861 N N . ILE A 1 354 ? -11.232 11.135 -14.137 1.00 87.56 354 ILE A N 1
ATOM 2862 C CA . ILE A 1 354 ? -11.822 10.174 -13.191 1.00 87.56 354 ILE A CA 1
ATOM 2863 C C . ILE A 1 354 ? -13.359 10.190 -13.238 1.00 87.56 354 ILE A C 1
ATOM 2865 O O . ILE A 1 354 ? -13.996 9.154 -13.061 1.00 87.56 354 ILE A O 1
ATOM 2869 N N . GLY A 1 355 ? -13.957 11.352 -13.505 1.00 88.25 355 GLY A N 1
ATOM 2870 C CA . GLY A 1 355 ? -15.395 11.585 -13.379 1.00 88.25 355 GLY A CA 1
ATOM 2871 C C . GLY A 1 355 ? -15.730 12.270 -12.056 1.00 88.25 355 GLY A C 1
ATOM 2872 O O . GLY A 1 355 ? -15.459 11.753 -10.976 1.00 88.25 355 GLY A O 1
ATOM 2873 N N . LYS A 1 356 ? -16.327 13.465 -12.133 1.00 86.75 356 LYS A N 1
ATOM 2874 C CA . LYS A 1 356 ? -16.651 14.294 -10.957 1.00 86.75 356 LYS A CA 1
ATOM 2875 C C . LYS A 1 356 ? -17.607 13.600 -9.973 1.00 86.75 356 LYS A C 1
ATOM 2877 O O . LYS A 1 356 ? -17.571 13.896 -8.787 1.00 86.75 356 LYS A O 1
ATOM 2882 N N . ASP A 1 357 ? -18.438 12.678 -10.449 1.00 88.38 357 ASP A N 1
ATOM 2883 C CA . ASP A 1 357 ? -19.387 11.888 -9.655 1.00 88.38 357 ASP A CA 1
ATOM 2884 C C . ASP A 1 357 ? -18.719 10.887 -8.696 1.00 88.38 357 ASP A C 1
ATOM 2886 O O . ASP A 1 357 ? -19.354 10.433 -7.747 1.00 88.38 357 ASP A O 1
ATOM 2890 N N . LYS A 1 358 ? -17.436 10.569 -8.908 1.00 89.94 358 LYS A N 1
ATOM 2891 C CA . LYS A 1 358 ? -16.643 9.704 -8.021 1.00 89.94 358 LYS A CA 1
ATOM 2892 C C . LYS A 1 358 ? -16.106 10.426 -6.782 1.00 89.94 358 LYS A C 1
ATOM 2894 O O . LYS A 1 358 ? -15.580 9.769 -5.882 1.00 89.94 358 LYS A O 1
ATOM 2899 N N . PHE A 1 359 ? -16.219 11.754 -6.753 1.00 90.44 359 PHE A N 1
ATOM 2900 C CA . PHE A 1 359 ? -15.711 12.606 -5.687 1.00 90.44 359 PHE A CA 1
ATOM 2901 C C . PHE A 1 359 ? -16.826 12.992 -4.724 1.00 90.44 359 PHE A C 1
ATOM 2903 O O . PHE A 1 359 ? -17.816 13.620 -5.100 1.00 90.44 359 PHE A O 1
ATOM 2910 N N . GLU A 1 360 ? -16.621 12.662 -3.458 1.00 92.12 360 GLU A N 1
ATOM 2911 C CA . GLU A 1 360 ? -17.422 13.139 -2.347 1.00 92.12 360 GLU A CA 1
ATOM 2912 C C . GLU A 1 360 ? -16.697 14.293 -1.650 1.00 92.12 360 GLU A C 1
ATOM 2914 O O . GLU A 1 360 ? -15.526 14.180 -1.299 1.00 92.12 360 GLU A O 1
ATOM 2919 N N . PHE A 1 361 ? -17.407 15.396 -1.425 1.00 89.69 361 PHE A N 1
ATOM 2920 C CA . PHE A 1 361 ? -16.898 16.584 -0.744 1.00 89.69 361 PHE A CA 1
ATOM 2921 C C . PHE A 1 361 ? -17.583 16.695 0.611 1.00 89.69 361 PHE A C 1
ATOM 2923 O O . PHE A 1 361 ? -18.812 16.763 0.669 1.00 89.69 361 PHE A O 1
ATOM 2930 N N . ILE A 1 362 ? -16.811 16.701 1.698 1.00 86.94 362 ILE A N 1
ATOM 2931 C CA . ILE A 1 362 ? -17.389 16.656 3.051 1.00 86.94 362 ILE A CA 1
ATOM 2932 C C . ILE A 1 362 ? -17.904 18.012 3.552 1.00 86.94 362 ILE A C 1
ATOM 2934 O O . ILE A 1 362 ? -18.647 18.049 4.526 1.00 86.94 362 ILE A O 1
ATOM 2938 N N . GLY A 1 363 ? -17.561 19.117 2.883 1.00 86.56 363 GLY A N 1
ATOM 2939 C CA . GLY A 1 363 ? -17.997 20.461 3.264 1.00 86.56 363 GLY A CA 1
ATOM 2940 C C . GLY A 1 363 ? -17.249 21.037 4.472 1.00 86.56 363 GLY A C 1
ATOM 2941 O O . GLY A 1 363 ? -16.190 20.549 4.856 1.00 86.56 363 GLY A O 1
ATOM 2942 N N . ARG A 1 364 ? -17.789 22.128 5.036 1.00 84.00 364 ARG A N 1
ATOM 2943 C CA . ARG A 1 364 ? -17.204 22.880 6.172 1.00 84.00 364 ARG A CA 1
ATOM 2944 C C . ARG A 1 364 ? -17.611 22.362 7.549 1.00 84.00 364 ARG A C 1
ATOM 2946 O O . ARG A 1 364 ? -16.931 22.649 8.532 1.00 84.00 364 ARG A O 1
ATOM 2953 N N . GLU A 1 365 ? -18.735 21.661 7.604 1.00 88.00 365 GLU A N 1
ATOM 2954 C CA . GLU A 1 365 ? -19.326 21.084 8.804 1.00 88.00 365 GLU A CA 1
ATOM 2955 C C . GLU A 1 365 ? -19.818 19.685 8.450 1.00 88.00 365 GLU A C 1
ATOM 2957 O O . GLU A 1 365 ? -20.509 19.507 7.445 1.00 88.00 365 GLU A O 1
ATOM 2962 N N . TYR A 1 366 ? -19.438 18.695 9.251 1.00 87.44 366 TYR A N 1
ATOM 2963 C CA . TYR A 1 366 ? -19.771 17.303 8.983 1.00 87.44 366 TYR A CA 1
ATOM 2964 C C . TYR A 1 366 ? -19.653 16.453 10.251 1.00 87.44 366 TYR A C 1
ATOM 2966 O O . TYR A 1 366 ? -18.855 16.744 11.141 1.00 87.44 366 TYR A O 1
ATOM 2974 N N . ASP A 1 367 ? -20.438 15.379 10.327 1.00 87.25 367 ASP A N 1
ATOM 2975 C CA . ASP A 1 367 ? -20.354 14.389 11.404 1.00 87.25 367 ASP A CA 1
ATOM 2976 C C . ASP A 1 367 ? -19.171 13.436 11.229 1.00 87.25 367 ASP A C 1
ATOM 2978 O O . ASP A 1 367 ? -18.690 13.217 10.113 1.00 87.25 367 ASP A O 1
ATOM 2982 N N . SER A 1 368 ? -18.728 12.831 12.334 1.00 84.88 368 SER A N 1
ATOM 2983 C CA . SER A 1 368 ? -17.703 11.790 12.300 1.00 84.88 368 SER A CA 1
ATOM 2984 C C . SER A 1 368 ? -18.157 10.578 11.496 1.00 84.88 368 SER A C 1
ATOM 2986 O O . SER A 1 368 ? -19.309 10.148 11.566 1.00 84.88 368 SER A O 1
ATOM 2988 N N . ARG A 1 369 ? -17.221 9.989 10.750 1.00 86.25 369 ARG A N 1
ATOM 2989 C CA . ARG A 1 369 ? -17.440 8.796 9.930 1.00 86.25 369 ARG A CA 1
ATOM 2990 C C . ARG A 1 369 ? -16.271 7.841 10.092 1.00 86.25 369 ARG A C 1
ATOM 2992 O O . ARG A 1 369 ? -15.118 8.247 9.968 1.00 86.25 369 ARG A O 1
ATOM 2999 N N . THR A 1 370 ? -16.573 6.567 10.309 1.00 84.31 370 THR A N 1
ATOM 3000 C CA . THR A 1 370 ? -15.567 5.502 10.316 1.00 84.31 370 THR A CA 1
ATOM 3001 C C . THR A 1 370 ? -15.731 4.655 9.069 1.00 84.31 370 THR A C 1
ATOM 3003 O O . THR A 1 370 ? -16.794 4.080 8.834 1.00 84.31 370 THR A O 1
ATOM 3006 N N . TYR A 1 371 ? -14.661 4.558 8.291 1.00 85.12 371 TYR A N 1
ATOM 3007 C CA . TYR A 1 371 ? -14.580 3.704 7.120 1.00 85.12 371 TYR A CA 1
ATOM 3008 C C . TYR A 1 371 ? -13.710 2.494 7.439 1.00 85.12 371 TYR A C 1
ATOM 3010 O O . TYR A 1 371 ? -12.588 2.649 7.913 1.00 85.12 371 TYR A O 1
ATOM 3018 N N . LYS A 1 372 ? -14.229 1.296 7.175 1.00 86.38 372 LYS A N 1
ATOM 3019 C CA . LYS A 1 372 ? -13.529 0.038 7.444 1.00 86.38 372 LYS A CA 1
ATOM 3020 C C . LYS A 1 372 ? -12.995 -0.530 6.145 1.00 86.38 372 LYS A C 1
ATOM 3022 O O . LYS A 1 372 ? -13.779 -0.855 5.254 1.00 86.38 372 LYS A O 1
ATOM 3027 N N . TYR A 1 373 ? -11.680 -0.659 6.059 1.00 86.00 373 TYR A N 1
ATOM 3028 C CA . TYR A 1 373 ? -10.983 -1.176 4.889 1.00 86.00 373 TYR A CA 1
ATOM 3029 C C . TYR A 1 373 ? -9.960 -2.232 5.284 1.00 86.00 373 TYR A C 1
ATOM 3031 O O . TYR A 1 373 ? -9.622 -2.388 6.461 1.00 86.00 373 TYR A O 1
ATOM 3039 N N . LEU A 1 374 ? -9.452 -2.945 4.274 1.00 75.81 374 LEU A N 1
ATOM 3040 C CA . LEU A 1 374 ? -8.310 -3.847 4.416 1.00 75.81 374 LEU A CA 1
ATOM 3041 C C . LEU A 1 374 ? -8.451 -4.870 5.563 1.00 75.81 374 LEU A C 1
ATOM 3043 O O . LEU A 1 374 ? -7.440 -5.278 6.105 1.00 75.81 374 LEU A O 1
ATOM 3047 N N . ASP A 1 375 ? -9.661 -5.258 5.982 1.00 70.94 375 ASP A N 1
ATOM 3048 C CA . ASP A 1 375 ? -9.924 -6.215 7.076 1.00 70.94 375 ASP A CA 1
ATOM 3049 C C . ASP A 1 375 ? -9.221 -5.886 8.415 1.00 70.94 375 ASP A C 1
ATOM 3051 O O . ASP A 1 375 ? -8.727 -6.768 9.120 1.00 70.94 375 ASP A O 1
ATOM 3055 N N . GLY A 1 376 ? -9.114 -4.599 8.765 1.00 65.12 376 GLY A N 1
ATOM 3056 C CA . GLY A 1 376 ? -8.514 -4.153 10.036 1.00 65.12 376 GLY A CA 1
ATOM 3057 C C . GLY A 1 376 ? -8.002 -2.711 10.066 1.00 65.12 376 GLY A C 1
ATOM 3058 O O . GLY A 1 376 ? -7.409 -2.301 11.062 1.00 65.12 376 GLY A O 1
ATOM 3059 N N . LEU A 1 377 ? -8.200 -1.947 8.987 1.00 71.44 377 LEU A N 1
ATOM 3060 C CA . LEU A 1 377 ? -7.910 -0.518 8.936 1.00 71.44 377 LEU A CA 1
ATOM 3061 C C . LEU A 1 377 ? -9.206 0.281 9.121 1.00 71.44 377 LEU A C 1
ATOM 3063 O O . LEU A 1 377 ? -10.050 0.308 8.222 1.00 71.44 377 LEU A O 1
ATOM 3067 N N . ASP A 1 378 ? -9.325 0.977 10.250 1.00 75.38 378 ASP A N 1
ATOM 3068 C CA . ASP A 1 378 ? -10.455 1.852 10.558 1.00 75.38 378 ASP A CA 1
ATOM 3069 C C . ASP A 1 378 ? -10.053 3.316 10.310 1.00 75.38 378 ASP A C 1
ATOM 3071 O O . ASP A 1 378 ? -9.505 4.023 11.158 1.00 75.38 378 ASP A O 1
ATOM 3075 N N . VAL A 1 379 ? -10.337 3.827 9.116 1.00 75.31 379 VAL A N 1
ATOM 3076 C CA . VAL A 1 379 ? -10.079 5.236 8.813 1.00 75.31 379 VAL A CA 1
ATOM 3077 C C . VAL A 1 379 ? -11.194 6.084 9.414 1.00 75.31 379 VAL A C 1
ATOM 3079 O O . VAL A 1 379 ? -12.326 6.070 8.924 1.00 75.31 379 VAL A O 1
ATOM 3082 N N . LYS A 1 380 ? -10.883 6.835 10.475 1.00 78.56 380 LYS A N 1
ATOM 3083 C CA . LYS A 1 380 ? -11.841 7.722 11.131 1.00 78.56 380 LYS A CA 1
ATOM 3084 C C . LYS A 1 380 ? -11.663 9.158 10.642 1.00 78.56 380 LYS A C 1
ATOM 3086 O O . LYS A 1 380 ? -10.676 9.833 10.929 1.00 78.56 380 LYS A O 1
ATOM 3091 N N . VAL A 1 381 ? -12.665 9.642 9.925 1.00 81.00 381 VAL A N 1
ATOM 3092 C CA . VAL A 1 381 ? -12.825 11.060 9.608 1.00 81.00 381 VAL A CA 1
ATOM 3093 C C . VAL A 1 381 ? -13.590 11.680 10.765 1.00 81.00 381 VAL A C 1
ATOM 3095 O O . VAL A 1 381 ? -14.765 11.372 10.951 1.00 81.00 381 VAL A O 1
ATOM 3098 N N . TRP A 1 382 ? -12.931 12.503 11.578 1.00 78.75 382 TRP A N 1
ATOM 3099 C CA . TRP A 1 382 ? -13.591 13.109 12.732 1.00 78.75 382 TRP A CA 1
ATOM 3100 C C . TRP A 1 382 ? -14.382 14.336 12.314 1.00 78.75 382 TRP A C 1
ATOM 3102 O O . TRP A 1 382 ? -13.886 15.182 11.564 1.00 78.75 382 TRP A O 1
ATOM 3112 N N . GLY A 1 383 ? -15.608 14.412 12.821 1.00 83.06 383 GLY A N 1
ATOM 3113 C CA . GLY A 1 383 ? -16.549 15.470 12.527 1.00 83.06 383 GLY A CA 1
ATOM 3114 C C . GLY A 1 383 ? -16.018 16.831 12.945 1.00 83.06 383 GLY A C 1
ATOM 3115 O O . GLY A 1 383 ? -15.287 16.955 13.931 1.00 83.06 383 GLY A O 1
ATOM 3116 N N . GLN A 1 384 ? -16.404 17.853 12.195 1.00 82.12 384 GLN A N 1
ATOM 3117 C CA . GLN A 1 384 ? -16.051 19.237 12.475 1.00 82.12 384 GLN A CA 1
ATOM 3118 C C . GLN A 1 384 ? -17.299 20.107 12.546 1.00 82.12 384 GLN A C 1
ATOM 3120 O O . GLN A 1 384 ? -18.206 19.979 11.725 1.00 82.12 384 GLN A O 1
ATOM 3125 N N . ASP A 1 385 ? -17.296 21.018 13.515 1.00 85.44 385 ASP A N 1
ATOM 3126 C CA . ASP A 1 385 ? -18.230 22.132 13.608 1.00 85.44 385 ASP A CA 1
ATOM 3127 C C . ASP A 1 385 ? -17.866 23.238 12.600 1.00 85.44 385 ASP A C 1
ATOM 3129 O O . ASP A 1 385 ? -16.703 23.398 12.192 1.00 85.44 385 ASP A O 1
ATOM 3133 N N . PHE A 1 386 ? -18.875 24.017 12.201 1.00 85.81 386 PHE A N 1
ATOM 3134 C CA . PHE A 1 386 ? -18.727 25.103 11.234 1.00 85.81 386 PHE A CA 1
ATOM 3135 C C . PHE A 1 386 ? -17.638 26.107 11.672 1.00 85.81 386 PHE A C 1
ATOM 3137 O O . PHE A 1 386 ? -17.574 26.469 12.850 1.00 85.81 386 PHE A O 1
ATOM 3144 N N . PRO A 1 387 ? -16.755 26.566 10.764 1.00 80.81 387 PRO A N 1
ATOM 3145 C CA . PRO A 1 387 ? -15.694 27.503 11.118 1.00 80.81 387 PRO A CA 1
ATOM 3146 C C . PRO A 1 387 ? -16.238 28.891 11.471 1.00 80.81 387 PRO A C 1
ATOM 3148 O O . PRO A 1 387 ? -17.016 29.468 10.717 1.00 80.81 387 PRO A O 1
ATOM 3151 N N . GLU A 1 388 ? -15.756 29.461 12.578 1.00 78.56 388 GLU A N 1
ATOM 3152 C CA . GLU A 1 388 ? -16.047 30.852 12.964 1.00 78.56 388 GLU A CA 1
ATOM 3153 C C . GLU A 1 388 ? -15.427 31.869 11.988 1.00 78.56 388 GLU A C 1
ATOM 3155 O O . GLU A 1 388 ? -16.021 32.911 11.717 1.00 78.56 388 GLU A O 1
ATOM 3160 N N . ASP A 1 389 ? -14.256 31.544 11.428 1.00 80.00 389 ASP A N 1
ATOM 3161 C CA . ASP A 1 389 ? -13.577 32.324 10.393 1.00 80.00 389 ASP A CA 1
ATOM 3162 C C . ASP A 1 389 ? -13.516 31.529 9.081 1.00 80.00 389 ASP A C 1
ATOM 3164 O O . ASP A 1 389 ? -12.902 30.462 8.997 1.00 80.00 389 ASP A O 1
ATOM 3168 N N . LEU A 1 390 ? -14.149 32.069 8.038 1.00 78.81 390 LEU A N 1
ATOM 3169 C CA . LEU A 1 390 ? -14.195 31.474 6.701 1.00 78.81 390 LEU A CA 1
ATOM 3170 C C . LEU A 1 390 ? -12.844 31.523 5.970 1.00 78.81 390 LEU A C 1
ATOM 3172 O O . LEU A 1 390 ? -12.733 30.906 4.908 1.00 78.81 390 LEU A O 1
ATOM 3176 N N . SER A 1 391 ? -11.856 32.247 6.509 1.00 72.12 391 SER A N 1
ATOM 3177 C CA . SER A 1 391 ? -10.472 32.263 6.027 1.00 72.12 391 SER A CA 1
ATOM 3178 C C . SER A 1 391 ? -9.696 30.997 6.408 1.00 72.12 391 SER A C 1
ATOM 3180 O O . SER A 1 391 ? -8.712 30.665 5.744 1.00 72.12 391 SER A O 1
ATOM 3182 N N . HIS A 1 392 ? -10.149 30.259 7.431 1.00 70.50 392 HIS A N 1
ATOM 3183 C CA . HIS A 1 392 ? -9.551 28.980 7.797 1.00 70.50 392 HIS A CA 1
ATOM 3184 C C . HIS A 1 392 ? -9.667 27.982 6.638 1.00 70.50 392 HIS A C 1
ATOM 3186 O O . HIS A 1 392 ? -10.711 27.885 5.984 1.00 70.50 392 HIS A O 1
ATOM 3192 N N . LYS A 1 393 ? -8.597 27.211 6.399 1.00 66.19 393 LYS A N 1
ATOM 3193 C CA . LYS A 1 393 ? -8.582 26.176 5.358 1.00 66.19 393 LYS A CA 1
ATOM 3194 C C . LYS A 1 393 ? -9.720 25.181 5.574 1.00 66.19 393 LYS A C 1
ATOM 3196 O O . LYS A 1 393 ? -10.176 24.956 6.685 1.00 66.19 393 LYS A O 1
ATOM 3201 N N . ASN A 1 394 ? -10.207 24.562 4.511 1.00 70.38 394 ASN A N 1
ATOM 3202 C CA . ASN A 1 394 ? -11.283 23.585 4.624 1.00 70.38 394 ASN A CA 1
ATOM 3203 C C . ASN A 1 394 ? -10.691 22.169 4.554 1.00 70.38 394 ASN A C 1
ATOM 3205 O O . ASN A 1 394 ? -10.626 21.584 3.474 1.00 70.38 394 ASN A O 1
ATOM 3209 N N . GLN A 1 395 ? -10.163 21.678 5.684 1.00 70.69 395 GLN A N 1
ATOM 3210 C CA . GLN A 1 395 ? -9.408 20.419 5.760 1.00 70.69 395 GLN A CA 1
ATOM 3211 C C . GLN A 1 395 ? -10.227 19.272 6.380 1.00 70.69 395 GLN A C 1
ATOM 3213 O O . GLN A 1 395 ? -10.950 19.476 7.357 1.00 70.69 395 GLN A O 1
ATOM 3218 N N . ILE A 1 396 ? -10.068 18.049 5.860 1.00 69.19 396 ILE A N 1
ATOM 3219 C CA . ILE A 1 396 ? -10.466 16.806 6.526 1.00 69.19 396 ILE A CA 1
ATOM 3220 C C . ILE A 1 396 ? -9.584 16.663 7.759 1.00 69.19 396 ILE A C 1
ATOM 3222 O O . ILE A 1 396 ? -8.375 16.473 7.644 1.00 69.19 396 ILE A O 1
ATOM 3226 N N . SER A 1 397 ? -10.193 16.674 8.942 1.00 67.25 397 SER A N 1
ATOM 3227 C CA . SER A 1 397 ? -9.496 16.194 10.131 1.00 67.25 397 SER A CA 1
ATOM 3228 C C . SER A 1 397 ? -9.484 14.670 10.090 1.00 67.25 397 SER A C 1
ATOM 3230 O O . SER A 1 397 ? -10.423 13.986 10.514 1.00 67.25 397 SER A O 1
ATOM 3232 N N . LEU A 1 398 ? -8.448 14.155 9.436 1.00 64.38 398 LEU A N 1
ATOM 3233 C CA . LEU A 1 398 ? -8.270 12.741 9.194 1.00 64.38 398 LEU A CA 1
ATOM 3234 C C . LEU A 1 398 ? -7.416 12.144 10.303 1.00 64.38 398 LEU A C 1
ATOM 3236 O O . LEU A 1 398 ? -6.250 12.504 10.475 1.00 64.38 398 LEU A O 1
ATOM 3240 N N . PHE A 1 399 ? -8.012 11.198 11.019 1.00 65.12 399 PHE A N 1
ATOM 3241 C CA . PHE A 1 399 ? -7.308 10.375 11.981 1.00 65.12 399 PHE A CA 1
ATOM 3242 C C . PHE A 1 399 ? -7.348 8.938 11.505 1.00 65.12 399 PHE A C 1
ATOM 3244 O O . PHE A 1 399 ? -8.347 8.223 11.643 1.00 65.12 399 PHE A O 1
ATOM 3251 N N . VAL A 1 400 ? -6.244 8.502 10.916 1.00 63.19 400 VAL A N 1
ATOM 3252 C CA . VAL A 1 400 ? -6.131 7.112 10.496 1.00 63.19 400 VAL A CA 1
ATOM 3253 C C . VAL A 1 400 ? -5.919 6.292 11.748 1.00 63.19 400 VAL A C 1
ATOM 3255 O O . VAL A 1 400 ? -4.899 6.416 12.420 1.00 63.19 400 VAL A O 1
ATOM 3258 N N . THR A 1 401 ? -6.917 5.488 12.087 1.00 65.06 401 THR A N 1
ATOM 3259 C CA . THR A 1 401 ? -6.885 4.658 13.276 1.00 65.06 401 THR A CA 1
ATOM 3260 C C . THR A 1 401 ? -6.635 3.222 12.844 1.00 65.06 401 THR A C 1
ATOM 3262 O O . THR A 1 401 ? -7.392 2.623 12.089 1.00 65.06 401 THR A O 1
ATOM 3265 N N . ILE A 1 402 ? -5.523 2.660 13.283 1.00 58.44 402 ILE A N 1
ATOM 3266 C CA . ILE A 1 402 ? -5.124 1.307 12.927 1.00 58.44 402 ILE A CA 1
ATOM 3267 C C . ILE A 1 402 ? -5.187 0.471 14.190 1.00 58.44 402 ILE A C 1
ATOM 3269 O O . ILE A 1 402 ? -4.431 0.710 15.131 1.00 58.44 402 ILE A O 1
ATOM 3273 N N . ASP A 1 403 ? -6.095 -0.500 14.216 1.00 56.56 403 ASP A N 1
ATOM 3274 C CA . ASP A 1 403 ? -6.136 -1.485 15.286 1.00 56.56 403 ASP A CA 1
ATOM 3275 C C . ASP A 1 403 ? -5.161 -2.621 14.960 1.00 56.56 403 ASP A C 1
ATOM 3277 O O . ASP A 1 403 ? -5.340 -3.387 14.014 1.00 56.56 403 ASP A O 1
ATOM 3281 N N . ILE A 1 404 ? -4.100 -2.733 15.758 1.00 51.22 404 ILE A N 1
ATOM 3282 C CA . ILE A 1 404 ? -3.057 -3.749 15.605 1.00 51.22 404 ILE A CA 1
ATOM 3283 C C . ILE A 1 404 ? -3.050 -4.606 16.865 1.00 51.22 404 ILE A C 1
ATOM 3285 O O . ILE A 1 404 ? -2.669 -4.140 17.939 1.00 51.22 404 ILE A O 1
ATOM 3289 N N . ASN A 1 405 ? -3.476 -5.867 16.752 1.00 51.84 405 ASN A N 1
ATOM 3290 C CA . ASN A 1 405 ? -3.535 -6.813 17.875 1.00 51.84 405 ASN A CA 1
ATOM 3291 C C . ASN A 1 405 ? -4.303 -6.259 19.097 1.00 51.84 405 ASN A C 1
ATOM 3293 O O . ASN A 1 405 ? -3.856 -6.390 20.237 1.00 51.84 405 ASN A O 1
ATOM 3297 N N . GLY A 1 406 ? -5.441 -5.596 18.853 1.00 52.28 406 GLY A N 1
ATOM 3298 C CA . GLY A 1 406 ? -6.276 -4.989 19.900 1.00 52.28 406 GLY A CA 1
ATOM 3299 C C . GLY A 1 406 ? -5.724 -3.684 20.482 1.00 52.28 406 GLY A C 1
ATOM 3300 O O . GLY A 1 406 ? -6.154 -3.268 21.556 1.00 52.28 406 GLY A O 1
ATOM 3301 N N . ARG A 1 407 ? -4.752 -3.051 19.811 1.00 55.34 407 ARG A N 1
ATOM 3302 C CA . ARG A 1 407 ? -4.201 -1.745 20.189 1.00 55.34 407 ARG A CA 1
ATOM 3303 C C . ARG A 1 407 ? -4.466 -0.725 19.103 1.00 55.34 407 ARG A C 1
ATOM 3305 O O . ARG A 1 407 ? -4.065 -0.925 17.960 1.00 55.34 407 ARG A O 1
ATOM 3312 N N . ARG A 1 408 ? -5.037 0.401 19.510 1.00 60.56 408 ARG A N 1
ATOM 3313 C CA . ARG A 1 408 ? -5.375 1.497 18.620 1.00 60.56 408 ARG A CA 1
ATOM 3314 C C . ARG A 1 408 ? -4.174 2.410 18.404 1.00 60.56 408 ARG A C 1
ATOM 3316 O O . ARG A 1 408 ? -3.716 3.048 19.350 1.00 60.56 408 ARG A O 1
ATOM 3323 N N . VAL A 1 409 ? -3.677 2.488 17.175 1.00 59.47 409 VAL A N 1
ATOM 3324 C CA . VAL A 1 409 ? -2.656 3.453 16.751 1.00 59.47 409 VAL A CA 1
ATOM 3325 C C . VAL A 1 409 ? -3.330 4.531 15.917 1.00 59.47 409 VAL A C 1
ATOM 3327 O O . VAL A 1 409 ? -3.927 4.221 14.895 1.00 59.47 409 VAL A O 1
ATOM 3330 N N . MET A 1 410 ? -3.263 5.787 16.341 1.00 65.12 410 MET A N 1
ATOM 3331 C CA . MET A 1 410 ? -3.873 6.902 15.622 1.00 65.12 410 MET A CA 1
ATOM 3332 C C . MET A 1 410 ? -2.797 7.759 14.974 1.00 65.12 410 MET A C 1
ATOM 3334 O O . MET A 1 410 ? -1.969 8.321 15.681 1.00 65.12 410 MET A O 1
ATOM 3338 N N . PHE A 1 411 ? -2.847 7.885 13.654 1.00 62.94 411 PHE A N 1
ATOM 3339 C CA . PHE A 1 411 ? -2.055 8.835 12.885 1.00 62.94 411 PHE A CA 1
ATOM 3340 C C . PHE A 1 411 ? -2.880 10.087 12.644 1.00 62.94 411 PHE A C 1
ATOM 3342 O O . PHE A 1 411 ? -4.061 9.994 12.301 1.00 62.94 411 PHE A O 1
ATOM 3349 N N . THR A 1 412 ? -2.266 11.249 12.802 1.00 61.28 412 THR A N 1
ATOM 3350 C CA . THR A 1 412 ? -2.901 12.525 12.468 1.00 61.28 412 THR A CA 1
ATOM 3351 C C . THR A 1 412 ? -2.282 13.054 11.184 1.00 61.28 412 THR A C 1
ATOM 3353 O O . THR A 1 412 ? -1.058 13.121 11.097 1.00 61.28 412 THR A O 1
ATOM 3356 N N . GLY A 1 413 ? -3.107 13.439 10.215 1.00 57.62 413 GLY A N 1
ATOM 3357 C CA . GLY A 1 413 ? -2.625 14.159 9.038 1.00 57.62 413 GLY A CA 1
ATOM 3358 C C . GLY A 1 413 ? -2.369 15.644 9.313 1.00 57.62 413 GLY A C 1
ATOM 3359 O O . GLY A 1 413 ? -2.320 16.088 10.461 1.00 57.62 413 GLY A O 1
ATOM 3360 N N . ASP A 1 414 ? -2.272 16.396 8.220 1.00 55.84 414 ASP A N 1
ATOM 3361 C CA . ASP A 1 414 ? -2.091 17.846 8.141 1.00 55.84 414 ASP A CA 1
ATOM 3362 C C . ASP A 1 414 ? -3.246 18.604 8.838 1.00 55.84 414 ASP A C 1
ATOM 3364 O O . ASP A 1 414 ? -4.260 18.936 8.224 1.00 55.84 414 ASP A O 1
ATOM 3368 N N . ALA A 1 415 ? -3.153 18.777 10.163 1.00 56.50 415 ALA A N 1
ATOM 3369 C CA . ALA A 1 415 ? -4.217 19.321 11.005 1.00 56.50 415 ALA A CA 1
ATOM 3370 C C . ALA A 1 415 ? -3.751 20.579 11.754 1.00 56.50 415 ALA A C 1
ATOM 3372 O O . ALA A 1 415 ? -3.064 20.504 12.775 1.00 56.50 415 ALA A O 1
ATOM 3373 N N . GLU A 1 416 ? -4.175 21.754 11.282 1.00 61.75 416 GLU A N 1
ATOM 3374 C CA . GLU A 1 416 ? -3.903 23.025 11.964 1.00 61.75 416 GLU A CA 1
ATOM 3375 C C . GLU A 1 416 ? -4.705 23.161 13.279 1.00 61.75 416 GLU A C 1
ATOM 3377 O O . GLU A 1 416 ? -5.818 22.647 13.432 1.00 61.75 416 GLU A O 1
ATOM 3382 N N . GLY A 1 417 ? -4.174 23.921 14.245 1.00 60.22 417 GLY A N 1
ATOM 3383 C CA . GLY A 1 417 ? -4.787 24.097 15.572 1.00 60.22 417 GLY A CA 1
ATOM 3384 C C . GLY A 1 417 ? -6.227 24.639 15.555 1.00 60.22 417 GLY A C 1
ATOM 3385 O O . GLY A 1 417 ? -7.022 24.332 16.446 1.00 60.22 417 GLY A O 1
ATOM 3386 N N . CYS A 1 418 ? -6.602 25.398 14.521 1.00 64.19 418 CYS A N 1
ATOM 3387 C CA . CYS A 1 418 ? -7.964 25.899 14.324 1.00 64.19 418 CYS A CA 1
ATOM 3388 C C . CYS A 1 418 ? -8.972 24.798 13.929 1.00 64.19 418 CYS A C 1
ATOM 3390 O O . CYS A 1 418 ? -10.158 24.926 14.240 1.00 64.19 418 CYS A O 1
ATOM 3392 N N . HIS A 1 419 ? -8.531 23.700 13.299 1.00 66.81 419 HIS A N 1
ATOM 3393 C CA . HIS A 1 419 ? -9.373 22.533 12.991 1.00 66.81 419 HIS A CA 1
ATOM 3394 C C . HIS A 1 419 ? -9.688 21.733 14.245 1.00 66.81 419 HIS A C 1
ATOM 3396 O O . HIS A 1 419 ? -10.823 21.323 14.474 1.00 66.81 419 HIS A O 1
ATOM 3402 N N . LEU A 1 420 ? -8.694 21.588 15.113 1.00 67.06 420 LEU A N 1
ATOM 3403 C CA . LEU A 1 420 ? -8.799 20.767 16.313 1.00 67.06 420 LEU A CA 1
ATOM 3404 C C . LEU A 1 420 ? -9.741 21.363 17.360 1.00 67.06 420 LEU A C 1
ATOM 3406 O O . LEU A 1 420 ? -10.417 20.624 18.071 1.00 67.06 420 LEU A O 1
ATOM 3410 N N . LYS A 1 421 ? -9.864 22.695 17.413 1.00 69.62 421 LYS A N 1
ATOM 3411 C CA . LYS A 1 421 ? -10.876 23.379 18.243 1.00 69.62 421 LYS A CA 1
ATOM 3412 C C . LYS A 1 421 ? -12.308 23.036 17.839 1.00 69.62 421 LYS A C 1
ATOM 3414 O O . LYS A 1 421 ? -13.198 23.075 18.682 1.00 69.62 421 LYS A O 1
ATOM 3419 N N . ARG A 1 422 ? -12.518 22.706 16.565 1.00 76.19 422 ARG A N 1
ATOM 3420 C CA . ARG A 1 422 ? -13.834 22.439 15.974 1.00 76.19 422 ARG A CA 1
ATOM 3421 C C . ARG A 1 422 ? -14.155 20.955 15.890 1.00 76.19 422 ARG A C 1
ATOM 3423 O O . ARG A 1 422 ? -15.226 20.600 15.415 1.00 76.19 422 ARG A O 1
ATOM 3430 N N . LEU A 1 423 ? -13.250 20.088 16.336 1.00 79.19 423 LEU A N 1
ATOM 3431 C CA . LEU A 1 423 ? -13.489 18.655 16.350 1.00 79.19 423 LEU A CA 1
ATOM 3432 C C . LEU A 1 423 ? -14.662 18.302 17.264 1.00 79.19 423 LEU A C 1
ATOM 3434 O O . LEU A 1 423 ? -14.648 18.580 18.472 1.00 79.19 423 LEU A O 1
ATOM 3438 N N . ARG A 1 424 ? -15.640 17.613 16.681 1.00 83.00 424 ARG A N 1
ATOM 3439 C CA . ARG A 1 424 ? -16.785 17.056 17.396 1.00 83.00 424 ARG A CA 1
ATOM 3440 C C . ARG A 1 424 ? -16.340 15.994 18.392 1.00 83.00 424 ARG A C 1
ATOM 3442 O O . ARG A 1 424 ? -15.263 15.403 18.291 1.00 83.00 424 ARG A O 1
ATOM 3449 N N . ILE A 1 425 ? -17.180 15.792 19.396 1.00 84.19 425 ILE A N 1
ATOM 3450 C CA . ILE A 1 425 ? -17.062 14.681 20.333 1.00 84.19 425 ILE A CA 1
ATOM 3451 C C . ILE A 1 425 ? -18.147 13.695 19.948 1.00 84.19 425 ILE A C 1
ATOM 3453 O O . ILE A 1 425 ? -19.328 14.034 19.981 1.00 84.19 425 ILE A O 1
ATOM 3457 N N . ASP A 1 426 ? -17.742 12.488 19.575 1.00 83.00 426 ASP A N 1
ATOM 3458 C CA . ASP A 1 426 ? -18.694 11.453 19.198 1.00 83.00 426 ASP A CA 1
ATOM 3459 C C . ASP A 1 426 ? -19.478 11.012 20.425 1.00 83.00 426 ASP A C 1
ATOM 3461 O O . ASP A 1 426 ? -18.903 10.567 21.419 1.00 83.00 426 ASP A O 1
ATOM 3465 N N . ARG A 1 427 ? -20.801 11.128 20.342 1.00 86.81 427 ARG A N 1
ATOM 3466 C CA . ARG A 1 427 ? -21.728 10.656 21.366 1.00 86.81 427 ARG A CA 1
ATOM 3467 C C . ARG A 1 427 ? -23.035 10.192 20.723 1.00 86.81 427 ARG A C 1
ATOM 3469 O O . ARG A 1 427 ? -23.400 10.705 19.664 1.00 86.81 427 ARG A O 1
ATOM 3476 N N . PRO A 1 428 ? -23.762 9.251 21.342 1.00 84.81 428 PRO A N 1
ATOM 3477 C CA . PRO A 1 428 ? -25.091 8.878 20.878 1.00 84.81 428 PRO A CA 1
ATOM 3478 C C . PRO A 1 428 ? -26.095 10.021 21.095 1.00 84.81 428 PRO A C 1
ATOM 3480 O O . PRO A 1 428 ? -25.993 10.778 22.064 1.00 84.81 428 PRO A O 1
ATOM 3483 N N . ASP A 1 429 ? -27.084 10.113 20.203 1.00 82.81 429 ASP A N 1
ATOM 3484 C CA . ASP A 1 429 ? -28.268 10.957 20.388 1.00 82.81 429 ASP A CA 1
ATOM 3485 C C . ASP A 1 429 ? -29.252 10.227 21.313 1.00 82.81 429 ASP A C 1
ATOM 3487 O O . ASP A 1 429 ? -29.762 9.156 20.974 1.00 82.81 429 ASP A O 1
ATOM 3491 N N . MET A 1 430 ? -29.492 10.795 22.494 1.00 84.69 430 MET A N 1
ATOM 3492 C CA . MET A 1 430 ? -30.360 10.235 23.525 1.00 84.69 430 MET A CA 1
ATOM 3493 C C . MET A 1 430 ? -31.586 11.122 23.767 1.00 84.69 430 MET A C 1
ATOM 3495 O O . MET A 1 430 ? -32.142 11.104 24.863 1.00 84.69 430 MET A O 1
ATOM 3499 N N . LYS A 1 431 ? -32.073 11.855 22.751 1.00 80.25 431 LYS A N 1
ATOM 3500 C CA . LYS A 1 431 ? -33.265 12.734 22.844 1.00 80.25 431 LYS A CA 1
ATOM 3501 C C . LYS A 1 431 ? -34.499 12.101 23.499 1.00 80.25 431 LYS A C 1
ATOM 3503 O O . LYS A 1 431 ? -35.312 12.822 24.071 1.00 80.25 431 LYS A O 1
ATOM 3508 N N . SER A 1 432 ? -34.662 10.777 23.437 1.00 81.19 432 SER A N 1
ATOM 3509 C CA . SER A 1 432 ? -35.752 10.055 24.112 1.00 81.19 432 SER A CA 1
ATOM 3510 C C . SER A 1 432 ? -35.633 10.021 25.644 1.00 81.19 432 SER A C 1
ATOM 3512 O O . SER A 1 432 ? -36.605 9.691 26.317 1.00 81.19 432 SER A O 1
ATOM 3514 N N . ASN A 1 433 ? -34.465 10.347 26.202 1.00 86.44 433 ASN A N 1
ATOM 3515 C CA . ASN A 1 433 ? -34.207 10.472 27.632 1.00 86.44 433 ASN A CA 1
ATOM 3516 C C . ASN A 1 433 ? -33.541 11.829 27.918 1.00 86.44 433 ASN A C 1
ATOM 3518 O O . ASN A 1 433 ? -32.325 11.986 27.816 1.00 86.44 433 ASN A O 1
ATOM 3522 N N . THR A 1 434 ? -34.356 12.811 28.302 1.00 88.00 434 THR A N 1
ATOM 3523 C CA . THR A 1 434 ? -33.925 14.203 28.498 1.00 88.00 434 THR A CA 1
ATOM 3524 C C . THR A 1 434 ? -32.862 14.374 29.581 1.00 88.00 434 THR A C 1
ATOM 3526 O O . THR A 1 434 ? -32.043 15.281 29.477 1.00 88.00 434 THR A O 1
ATOM 3529 N N . GLU A 1 435 ? -32.848 13.520 30.609 1.00 89.25 435 GLU A N 1
ATOM 3530 C CA . GLU A 1 435 ? -31.850 13.585 31.686 1.00 89.25 435 GLU A CA 1
ATOM 3531 C C . GLU A 1 435 ? -30.482 13.082 31.217 1.00 89.25 435 GLU A C 1
ATOM 3533 O O . GLU A 1 435 ? -29.470 13.739 31.464 1.00 89.25 435 GLU A O 1
ATOM 3538 N N . ILE A 1 436 ? -30.449 11.951 30.500 1.00 89.56 436 ILE A N 1
ATOM 3539 C CA . ILE A 1 436 ? -29.214 11.429 29.901 1.00 89.56 436 ILE A CA 1
ATOM 3540 C C . ILE A 1 436 ? -28.698 12.398 28.836 1.00 89.56 436 ILE A C 1
ATOM 3542 O O . ILE A 1 436 ? -27.509 12.696 28.821 1.00 89.56 436 ILE A O 1
ATOM 3546 N N . GLU A 1 437 ? -29.570 12.936 27.982 1.00 91.69 437 GLU A N 1
ATOM 3547 C CA . GLU A 1 437 ? -29.169 13.893 26.945 1.00 91.69 437 GLU A CA 1
ATOM 3548 C C . GLU A 1 437 ? -28.572 15.175 27.549 1.00 91.69 437 GLU A C 1
ATOM 3550 O O . GLU A 1 437 ? -27.531 15.651 27.090 1.00 91.69 437 GLU A O 1
ATOM 3555 N N . ALA A 1 438 ? -29.172 15.704 28.623 1.00 91.88 438 ALA A N 1
ATOM 3556 C CA . ALA A 1 438 ? -28.623 16.848 29.350 1.00 91.88 438 ALA A CA 1
ATOM 3557 C C . ALA A 1 438 ? -27.256 16.528 29.980 1.00 91.88 438 ALA A C 1
ATOM 3559 O O . ALA A 1 438 ? -26.340 17.347 29.898 1.00 91.88 438 ALA A O 1
ATOM 3560 N N . PHE A 1 439 ? -27.092 15.332 30.555 1.00 93.00 439 PHE A N 1
ATOM 3561 C CA . PHE A 1 439 ? -25.810 14.878 31.098 1.00 93.00 439 PHE A CA 1
ATOM 3562 C C . PHE A 1 439 ? -24.734 14.744 30.014 1.00 93.00 439 PHE A C 1
ATOM 3564 O O . PHE A 1 439 ? -23.639 15.274 30.177 1.00 93.00 439 PHE A O 1
ATOM 3571 N N . LEU A 1 440 ? -25.035 14.090 28.889 1.00 93.19 440 LEU A N 1
ATOM 3572 C CA . LEU A 1 440 ? -24.081 13.938 27.787 1.00 93.19 440 LEU A CA 1
ATOM 3573 C C . LEU A 1 440 ? -23.706 15.294 27.170 1.00 93.19 440 LEU A C 1
ATOM 3575 O O . LEU A 1 440 ? -22.550 15.498 26.807 1.00 93.19 440 LEU A O 1
ATOM 3579 N N . THR A 1 441 ? -24.647 16.242 27.119 1.00 92.69 441 THR A N 1
ATOM 3580 C CA . THR A 1 441 ? -24.385 17.626 26.689 1.00 92.69 441 THR A CA 1
ATOM 3581 C C . THR A 1 441 ? -23.442 18.350 27.658 1.00 92.69 441 THR A C 1
ATOM 3583 O O . THR A 1 441 ? -22.508 19.020 27.219 1.00 92.69 441 THR A O 1
ATOM 3586 N N . ASP A 1 442 ? -23.630 18.190 28.972 1.00 94.06 442 ASP A N 1
ATOM 3587 C CA . ASP A 1 442 ? -22.721 18.736 29.991 1.00 94.06 442 ASP A CA 1
ATOM 3588 C C . ASP A 1 442 ? -21.324 18.092 29.922 1.00 94.06 442 ASP A C 1
ATOM 3590 O O . ASP A 1 442 ? -20.315 18.794 30.025 1.00 94.06 442 ASP A O 1
ATOM 3594 N N . VAL A 1 443 ? -21.239 16.780 29.677 1.00 92.75 443 VAL A N 1
ATOM 3595 C CA . VAL A 1 443 ? -19.964 16.077 29.449 1.00 92.75 443 VAL A CA 1
ATOM 3596 C C . VAL A 1 443 ? -19.264 16.607 28.196 1.00 92.75 443 VAL A C 1
ATOM 3598 O O . VAL A 1 443 ? -18.081 16.941 28.260 1.00 92.75 443 VAL A O 1
ATOM 3601 N N . GLU A 1 444 ? -19.977 16.743 27.076 1.00 90.38 444 GLU A N 1
ATOM 3602 C CA . GLU A 1 444 ? -19.439 17.309 25.833 1.00 90.38 444 GLU A CA 1
ATOM 3603 C C . GLU A 1 444 ? -18.897 18.730 26.057 1.00 90.38 444 GLU A C 1
ATOM 3605 O O . GLU A 1 444 ? -17.751 19.024 25.703 1.00 90.38 444 GLU A O 1
ATOM 3610 N N . ALA A 1 445 ? -19.689 19.596 26.698 1.00 89.62 445 ALA A N 1
ATOM 3611 C CA . ALA A 1 445 ? -19.294 20.963 27.025 1.00 89.62 445 ALA A CA 1
ATOM 3612 C C . ALA A 1 445 ? -18.068 20.994 27.950 1.00 89.62 445 ALA A C 1
ATOM 3614 O O . ALA A 1 445 ? -17.149 21.781 27.727 1.00 89.62 445 ALA A O 1
ATOM 3615 N N . THR A 1 446 ? -18.014 20.095 28.937 1.00 90.56 446 THR A N 1
ATOM 3616 C CA . THR A 1 446 ? -16.878 19.952 29.857 1.00 90.56 446 THR A CA 1
ATOM 3617 C C . THR A 1 446 ? -15.604 19.574 29.106 1.00 90.56 446 THR A C 1
ATOM 3619 O O . THR A 1 446 ? -14.560 20.191 29.316 1.00 90.56 446 THR A O 1
ATOM 3622 N N . ILE A 1 447 ? -15.664 18.591 28.204 1.00 85.25 447 ILE A N 1
ATOM 3623 C CA . ILE A 1 447 ? -14.506 18.190 27.395 1.00 85.25 447 ILE A CA 1
ATOM 3624 C C . ILE A 1 447 ? -14.077 19.347 26.477 1.00 85.25 447 ILE A C 1
ATOM 3626 O O . ILE A 1 447 ? -12.893 19.686 26.449 1.00 85.25 447 ILE A O 1
ATOM 3630 N N . LYS A 1 448 ? -15.012 20.004 25.771 1.00 82.31 448 LYS A N 1
ATOM 3631 C CA . LYS A 1 448 ? -14.723 21.171 24.911 1.00 82.31 448 LYS A CA 1
ATOM 3632 C C . LYS A 1 448 ? -14.079 22.321 25.699 1.00 82.31 448 LYS A C 1
ATOM 3634 O O . LYS A 1 448 ? -13.067 22.867 25.262 1.00 82.31 448 LYS A O 1
ATOM 3639 N N . GLN A 1 449 ? -14.601 22.651 26.881 1.00 84.50 449 GLN A N 1
ATOM 3640 C CA . GLN A 1 449 ? -14.033 23.684 27.749 1.00 84.50 449 GLN A CA 1
ATOM 3641 C C . GLN A 1 449 ? -12.624 23.309 28.219 1.00 84.50 449 GLN A C 1
ATOM 3643 O O . GLN A 1 449 ? -11.713 24.126 28.121 1.00 84.50 449 GLN A O 1
ATOM 3648 N N . ASN A 1 450 ? -12.426 22.068 28.666 1.00 80.75 450 ASN A N 1
ATOM 3649 C CA . ASN A 1 450 ? -11.140 21.590 29.167 1.00 80.75 450 ASN A CA 1
ATOM 3650 C C . ASN A 1 450 ? -10.051 21.552 28.082 1.00 80.75 450 ASN A C 1
ATOM 3652 O O . ASN A 1 450 ? -8.898 21.897 28.356 1.00 80.75 450 ASN A O 1
ATOM 3656 N N . ARG A 1 451 ? -10.421 21.235 26.830 1.00 75.94 451 ARG A N 1
ATOM 3657 C CA . ARG A 1 451 ? -9.543 21.382 25.653 1.00 75.94 451 ARG A CA 1
ATOM 3658 C C . ARG A 1 451 ? -9.038 22.823 25.502 1.00 75.94 451 ARG A C 1
ATOM 3660 O O . ARG A 1 451 ? -7.859 23.027 25.214 1.00 75.94 451 ARG A O 1
ATOM 3667 N N . LEU A 1 452 ? -9.898 23.822 25.733 1.00 71.69 452 LEU A N 1
ATOM 3668 C CA . LEU A 1 452 ? -9.536 25.246 25.668 1.00 71.69 452 LEU A CA 1
ATOM 3669 C C . LEU A 1 452 ? -8.707 25.697 26.881 1.00 71.69 452 LEU A C 1
ATOM 3671 O O . LEU A 1 452 ? -7.707 26.399 26.717 1.00 71.69 452 LEU A O 1
ATOM 3675 N N . SER A 1 453 ? -9.094 25.285 28.092 1.00 71.25 453 SER A N 1
ATOM 3676 C CA . SER A 1 453 ? -8.458 25.689 29.355 1.00 71.25 453 SER A CA 1
ATOM 3677 C C . SER A 1 453 ? -7.234 24.864 29.745 1.00 71.25 453 SER A C 1
ATOM 3679 O O . SER A 1 453 ? -6.668 25.108 30.808 1.00 71.25 453 SER A O 1
ATOM 3681 N N . LYS A 1 454 ? -6.785 23.934 28.889 1.00 66.94 454 LYS A N 1
ATOM 3682 C CA . LYS A 1 454 ? -5.583 23.105 29.093 1.00 66.94 454 LYS A CA 1
ATOM 3683 C C . LYS A 1 454 ? -5.674 22.149 30.296 1.00 66.94 454 LYS A C 1
ATOM 3685 O O . LYS A 1 454 ? -4.644 21.766 30.846 1.00 66.94 454 LYS A O 1
ATOM 3690 N N . THR A 1 455 ? -6.876 21.747 30.694 1.00 71.69 455 THR A N 1
ATOM 3691 C CA . THR A 1 455 ? -7.134 20.882 31.858 1.00 71.69 455 THR A CA 1
ATOM 3692 C C . THR A 1 455 ? -7.468 19.449 31.430 1.00 71.69 455 THR A C 1
ATOM 3694 O O . THR A 1 455 ? -8.059 19.226 30.375 1.00 71.69 455 THR A O 1
ATOM 3697 N N . ASN A 1 456 ? -7.086 18.449 32.234 1.00 76.00 456 ASN A N 1
ATOM 3698 C CA . ASN A 1 456 ? -7.450 17.055 31.963 1.00 76.00 456 ASN A CA 1
ATOM 3699 C C . ASN A 1 456 ? -8.954 16.861 32.216 1.00 76.00 456 ASN A C 1
ATOM 3701 O O . ASN A 1 456 ? -9.444 17.128 33.312 1.00 76.00 456 ASN A O 1
ATOM 3705 N N . SER A 1 457 ? -9.684 16.414 31.194 1.00 80.44 457 SER A N 1
ATOM 3706 C CA . SER A 1 457 ? -11.133 16.209 31.262 1.00 80.44 457 SER A CA 1
ATOM 3707 C C . SER A 1 457 ? -11.529 14.857 31.851 1.00 80.44 457 SER A C 1
ATOM 3709 O O . SER A 1 457 ? -12.633 14.736 32.366 1.00 80.44 457 SER A O 1
ATOM 3711 N N . THR A 1 458 ? -10.630 13.873 31.835 1.00 80.56 458 THR A N 1
ATOM 3712 C CA . THR A 1 458 ? -10.887 12.470 32.199 1.00 80.56 458 THR A CA 1
ATOM 3713 C C . THR A 1 458 ? -11.413 12.348 33.627 1.00 80.56 458 THR A C 1
ATOM 3715 O O . THR A 1 458 ? -12.546 11.918 33.832 1.00 80.56 458 THR A O 1
ATOM 3718 N N . ASP A 1 459 ? -10.639 12.807 34.616 1.00 82.69 459 ASP A N 1
ATOM 3719 C CA . ASP A 1 459 ? -11.009 12.693 36.034 1.00 82.69 459 ASP A CA 1
ATOM 3720 C C . ASP A 1 459 ? -12.286 13.486 36.351 1.00 82.69 459 ASP A C 1
ATOM 3722 O O . ASP A 1 459 ? -13.157 13.018 37.085 1.00 82.69 459 ASP A O 1
ATOM 3726 N N . ILE A 1 460 ? -12.434 14.668 35.744 1.00 88.19 460 ILE A N 1
ATOM 3727 C CA . ILE A 1 460 ? -13.603 15.542 35.918 1.00 88.19 460 ILE A CA 1
ATOM 3728 C C . ILE A 1 460 ? -14.864 14.864 35.371 1.00 88.19 460 ILE A C 1
ATOM 3730 O O . ILE A 1 460 ? -15.911 14.864 36.019 1.00 88.19 460 ILE A O 1
ATOM 3734 N N . VAL A 1 461 ? -14.773 14.280 34.177 1.00 90.81 461 VAL A N 1
ATOM 3735 C CA . VAL A 1 461 ? -15.893 13.624 33.500 1.00 90.81 461 VAL A CA 1
ATOM 3736 C C . VAL A 1 461 ? -16.286 12.331 34.218 1.00 90.81 461 VAL A C 1
ATOM 3738 O O . VAL A 1 461 ? -17.476 12.112 34.440 1.00 90.81 461 VAL A O 1
ATOM 3741 N N . TYR A 1 462 ? -15.329 11.506 34.655 1.00 89.88 462 TYR A N 1
ATOM 3742 C CA . TYR A 1 462 ? -15.648 10.307 35.440 1.00 89.88 462 TYR A CA 1
ATOM 3743 C C . TYR A 1 462 ? -16.222 10.650 36.821 1.00 89.88 462 TYR A C 1
ATOM 3745 O O . TYR A 1 462 ? -17.121 9.951 37.295 1.00 89.88 462 TYR A O 1
ATOM 3753 N N . GLN A 1 463 ? -15.786 11.748 37.446 1.00 91.81 463 GLN A N 1
ATOM 3754 C CA . GLN A 1 463 ? -16.399 12.240 38.681 1.00 91.81 463 GLN A CA 1
ATOM 3755 C C . GLN A 1 463 ? -17.851 12.690 38.447 1.00 91.81 463 GLN A C 1
ATOM 3757 O O . GLN A 1 463 ? -18.744 12.268 39.184 1.00 91.81 463 GLN A O 1
ATOM 3762 N N . LYS A 1 464 ? -18.118 13.454 37.376 1.00 93.50 464 LYS A N 1
ATOM 3763 C CA . LYS A 1 464 ? -19.486 13.818 36.957 1.00 93.50 464 LYS A CA 1
ATOM 3764 C C . LYS A 1 464 ? -20.347 12.580 36.695 1.00 93.50 464 LYS A C 1
ATOM 3766 O O . LYS A 1 464 ? -21.489 12.525 37.144 1.00 93.50 464 LYS A O 1
ATOM 3771 N N . LEU A 1 465 ? -19.803 11.571 36.011 1.00 92.81 465 LEU A N 1
ATOM 3772 C CA . LEU A 1 465 ? -20.496 10.308 35.754 1.00 92.81 465 LEU A CA 1
ATOM 3773 C C . LEU A 1 465 ? -20.858 9.584 37.053 1.00 92.81 465 LEU A C 1
ATOM 3775 O O . LEU A 1 465 ? -21.985 9.112 37.195 1.00 92.81 465 LEU A O 1
ATOM 3779 N N . LYS A 1 466 ? -19.927 9.510 38.007 1.00 91.81 466 LYS A N 1
ATOM 3780 C CA . LYS A 1 466 ? -20.168 8.888 39.312 1.00 91.81 466 LYS A CA 1
ATOM 3781 C C . LYS A 1 466 ? -21.311 9.584 40.053 1.00 91.81 466 LYS A C 1
ATOM 3783 O O . LYS A 1 466 ? -22.263 8.921 40.456 1.00 91.81 466 LYS A O 1
ATOM 3788 N N . GLU A 1 467 ? -21.260 10.910 40.161 1.00 92.06 467 GLU A N 1
ATOM 3789 C CA . GLU A 1 467 ? -22.307 11.710 40.812 1.00 92.06 467 GLU A CA 1
ATOM 3790 C C . GLU A 1 467 ? -23.667 11.578 40.112 1.00 92.06 467 GLU A C 1
ATOM 3792 O O . GLU A 1 467 ? -24.713 11.540 40.765 1.00 92.06 467 GLU A O 1
ATOM 3797 N N . PHE A 1 468 ? -23.666 11.482 38.780 1.00 91.12 468 PHE A N 1
ATOM 3798 C CA . PHE A 1 468 ? -24.876 11.280 37.991 1.00 91.12 468 PHE A CA 1
ATOM 3799 C C . PHE A 1 468 ? -25.482 9.885 38.212 1.00 91.12 468 PHE A C 1
ATOM 3801 O O . PHE A 1 468 ? -26.696 9.769 38.396 1.00 91.12 468 PHE A O 1
ATOM 3808 N N . LYS A 1 469 ? -24.651 8.834 38.269 1.00 89.00 469 LYS A N 1
ATOM 3809 C CA . LYS A 1 469 ? -25.068 7.447 38.555 1.00 89.00 469 LYS A CA 1
ATOM 3810 C C . LYS A 1 469 ? -25.532 7.234 39.999 1.00 89.00 469 LYS A C 1
ATOM 3812 O O . LYS A 1 469 ? -26.347 6.353 40.248 1.00 89.00 469 LYS A O 1
ATOM 3817 N N . GLU A 1 470 ? -25.046 8.018 40.959 1.00 87.12 470 GLU A N 1
ATOM 3818 C CA . GLU A 1 470 ? -25.519 7.953 42.352 1.00 87.12 470 GLU A CA 1
ATOM 3819 C C . GLU A 1 470 ? -26.958 8.468 42.500 1.00 87.12 470 GLU A C 1
ATOM 3821 O O . GLU A 1 470 ? -27.713 7.983 43.344 1.00 87.12 470 GLU A O 1
ATOM 3826 N N . LYS A 1 471 ? -27.355 9.431 41.661 1.00 84.00 471 LYS A N 1
ATOM 3827 C CA . LYS A 1 471 ? -28.681 10.064 41.705 1.00 84.00 471 LYS A CA 1
ATOM 3828 C C . LYS A 1 471 ? -29.721 9.359 40.838 1.00 84.00 471 LYS A C 1
ATOM 3830 O O . LYS A 1 471 ? -30.911 9.579 41.039 1.00 84.00 471 LYS A O 1
ATOM 3835 N N . ASN A 1 472 ? -29.292 8.505 39.910 1.00 78.38 472 ASN A N 1
ATOM 3836 C CA . ASN A 1 472 ? -30.160 7.943 38.885 1.00 78.38 472 ASN A CA 1
ATOM 3837 C C . ASN A 1 472 ? -29.823 6.476 38.582 1.00 78.38 472 ASN A C 1
ATOM 3839 O O . ASN A 1 472 ? -28.658 6.093 38.515 1.00 78.38 472 ASN A O 1
ATOM 3843 N N . LYS A 1 473 ? -30.842 5.646 38.337 1.00 72.88 473 LYS A N 1
ATOM 3844 C CA . LYS A 1 473 ? -30.666 4.251 37.899 1.00 72.88 473 LYS A CA 1
ATOM 3845 C C . LYS A 1 473 ? -31.084 4.117 36.442 1.00 72.88 473 LYS A C 1
ATOM 3847 O O . LYS A 1 473 ? -32.249 4.332 36.125 1.00 72.88 473 LYS A O 1
ATOM 3852 N N . PHE A 1 474 ? -30.155 3.713 35.583 1.00 71.19 474 PHE A N 1
ATOM 3853 C CA . PHE A 1 474 ? -30.406 3.511 34.157 1.00 71.19 474 PHE A CA 1
ATOM 3854 C C . PHE A 1 474 ? -29.912 2.132 33.708 1.00 71.19 474 PHE A C 1
ATOM 3856 O O . PHE A 1 474 ? -28.932 1.621 34.245 1.00 71.19 474 PHE A O 1
ATOM 3863 N N . GLU A 1 475 ? -30.576 1.549 32.707 1.00 72.88 475 GLU A N 1
ATOM 3864 C CA . GLU A 1 475 ? -30.144 0.305 32.043 1.00 72.88 475 GLU A CA 1
ATOM 3865 C C . GLU A 1 475 ? -29.038 0.545 30.999 1.00 72.88 475 GLU A C 1
ATOM 3867 O O . GLU A 1 475 ? -28.334 -0.381 30.606 1.00 72.88 475 GLU A O 1
ATOM 3872 N N . VAL A 1 476 ? -28.868 1.796 30.555 1.00 81.00 476 VAL A N 1
ATOM 3873 C CA . VAL A 1 476 ? -27.876 2.188 29.548 1.00 81.00 476 VAL A CA 1
ATOM 3874 C C . VAL A 1 476 ? -26.470 2.189 30.151 1.00 81.00 476 VAL A C 1
ATOM 3876 O O . VAL A 1 476 ? -26.242 2.760 31.220 1.00 81.00 476 VAL A O 1
ATOM 3879 N N . ASN A 1 477 ? -25.507 1.611 29.429 1.00 87.25 477 ASN A N 1
ATOM 3880 C CA . ASN A 1 477 ? -24.099 1.597 29.821 1.00 87.25 477 ASN A CA 1
ATOM 3881 C C . ASN A 1 477 ? -23.431 2.974 29.621 1.00 87.25 477 ASN A C 1
ATOM 3883 O O . ASN A 1 477 ? -22.683 3.200 28.671 1.00 87.25 477 ASN A O 1
ATOM 3887 N N . LEU A 1 478 ? -23.720 3.919 30.520 1.00 88.00 478 LEU A N 1
ATOM 3888 C CA . LEU A 1 478 ? -23.167 5.278 30.470 1.00 88.00 478 LEU A CA 1
ATOM 3889 C C . LEU A 1 478 ? -21.642 5.322 30.649 1.00 88.00 478 LEU A C 1
ATOM 3891 O O . LEU A 1 478 ? -21.017 6.258 30.166 1.00 88.00 478 LEU A O 1
ATOM 3895 N N . GLU A 1 479 ? -21.044 4.328 31.314 1.00 88.19 479 GLU A N 1
ATOM 3896 C CA . GLU A 1 479 ? -19.583 4.225 31.442 1.00 88.19 479 GLU A CA 1
ATOM 3897 C C . GLU A 1 479 ? -18.923 4.019 30.084 1.00 88.19 479 GLU A C 1
ATOM 3899 O O . GLU A 1 479 ? -17.988 4.736 29.747 1.00 88.19 479 GLU A O 1
ATOM 3904 N N . GLU A 1 480 ? -19.455 3.105 29.276 1.00 85.94 480 GLU A N 1
ATOM 3905 C CA . GLU A 1 480 ? -18.948 2.861 27.928 1.00 85.94 480 GLU A CA 1
ATOM 3906 C C . GLU A 1 480 ? -19.152 4.070 27.008 1.00 85.94 480 GLU A C 1
ATOM 3908 O O . GLU A 1 480 ? -18.242 4.427 26.265 1.00 85.94 480 GLU A O 1
ATOM 3913 N N . ILE A 1 481 ? -20.299 4.753 27.098 1.00 88.38 481 ILE A N 1
ATOM 3914 C CA . ILE A 1 481 ? -20.561 5.971 26.314 1.00 88.38 481 ILE A CA 1
ATOM 3915 C C . ILE A 1 481 ? -19.572 7.080 26.685 1.00 88.38 481 ILE A C 1
ATOM 3917 O O . ILE A 1 481 ? -18.950 7.671 25.806 1.00 88.38 481 ILE A O 1
ATOM 3921 N N . VAL A 1 482 ? -19.395 7.355 27.980 1.00 88.81 482 VAL A N 1
ATOM 3922 C CA . VAL A 1 482 ? -18.447 8.371 28.456 1.00 88.81 482 VAL A CA 1
ATOM 3923 C C . VAL A 1 482 ? -17.014 8.008 28.068 1.00 88.81 482 VAL A C 1
ATOM 3925 O O . VAL A 1 482 ? -16.266 8.871 27.609 1.00 88.81 482 VAL A O 1
ATOM 3928 N N . HIS A 1 483 ? -16.645 6.732 28.180 1.00 84.06 483 HIS A N 1
ATOM 3929 C CA . HIS A 1 483 ? -15.344 6.245 27.740 1.00 84.06 483 HIS A CA 1
ATOM 3930 C C . HIS A 1 483 ? -15.138 6.462 26.230 1.00 84.06 483 HIS A C 1
ATOM 3932 O O . HIS A 1 483 ? -14.083 6.937 25.815 1.00 84.06 483 HIS A O 1
ATOM 3938 N N . GLN A 1 484 ? -16.155 6.212 25.396 1.00 79.88 484 GLN A N 1
ATOM 3939 C CA . GLN A 1 484 ? -16.111 6.492 23.953 1.00 79.88 484 GLN A CA 1
ATOM 3940 C C . GLN A 1 484 ? -16.023 7.995 23.636 1.00 79.88 484 GLN A C 1
ATOM 3942 O O . GLN A 1 484 ? -15.289 8.368 22.721 1.00 79.88 484 GLN A O 1
ATOM 3947 N N . MET A 1 485 ? -16.701 8.856 24.404 1.00 85.38 485 MET A N 1
ATOM 3948 C CA . MET A 1 485 ? -16.605 10.319 24.274 1.00 85.38 485 MET A CA 1
ATOM 3949 C C . MET A 1 485 ? -15.205 10.844 24.628 1.00 85.38 485 MET A C 1
ATOM 3951 O O . MET A 1 485 ? -14.717 11.799 24.017 1.00 85.38 485 MET A O 1
ATOM 3955 N N . LEU A 1 486 ? -14.540 10.222 25.607 1.00 78.06 486 LEU A N 1
ATOM 3956 C CA . LEU A 1 486 ? -13.140 10.496 25.933 1.00 78.06 486 LEU A CA 1
ATOM 3957 C C . LEU A 1 486 ? -12.197 9.907 24.872 1.00 78.06 486 LEU A C 1
ATOM 3959 O O . LEU A 1 486 ? -11.188 10.531 24.566 1.00 78.06 486 LEU A O 1
ATOM 3963 N N . GLY A 1 487 ? -12.559 8.767 24.267 1.00 68.19 487 GLY A N 1
ATOM 3964 C CA . GLY A 1 487 ? -12.191 8.271 22.927 1.00 68.19 487 GLY A CA 1
ATOM 3965 C C . GLY A 1 487 ? -10.721 7.941 22.648 1.00 68.19 487 GLY A C 1
ATOM 3966 O O . GLY A 1 487 ? -10.422 7.195 21.712 1.00 68.19 487 GLY A O 1
ATOM 3967 N N . LEU A 1 488 ? -9.808 8.472 23.452 1.00 66.94 488 LEU A N 1
ATOM 3968 C CA . LEU A 1 488 ? -8.372 8.466 23.222 1.00 66.94 488 LEU A CA 1
ATOM 3969 C C . LEU A 1 488 ? -7.593 7.761 24.326 1.00 66.94 488 LEU A C 1
ATOM 3971 O O . LEU A 1 488 ? -6.433 7.440 24.096 1.00 66.94 488 LEU A O 1
ATOM 3975 N N . GLU A 1 489 ? -8.224 7.455 25.462 1.00 63.84 489 GLU A N 1
ATOM 3976 C CA . GLU A 1 489 ? -7.585 6.889 26.660 1.00 63.84 489 GLU A CA 1
ATOM 3977 C C . GLU A 1 489 ? -6.748 5.629 26.360 1.00 63.84 489 GLU A C 1
ATOM 3979 O O . GLU A 1 489 ? -5.635 5.490 26.856 1.00 63.84 489 GLU A O 1
ATOM 3984 N N . GLU A 1 490 ? -7.209 4.764 25.449 1.00 62.00 490 GLU A N 1
ATOM 3985 C CA . GLU A 1 490 ? -6.504 3.538 25.025 1.00 62.00 490 GLU A CA 1
ATOM 3986 C C . GLU A 1 490 ? -5.687 3.682 23.726 1.00 62.00 490 GLU A C 1
ATOM 3988 O O . GLU A 1 490 ? -5.153 2.705 23.195 1.00 62.00 490 GLU A O 1
ATOM 3993 N N . THR A 1 491 ? -5.568 4.901 23.199 1.00 62.84 491 THR A N 1
ATOM 3994 C CA . THR A 1 491 ? -4.943 5.174 21.899 1.00 62.84 491 THR A CA 1
ATOM 3995 C C . THR A 1 491 ? -3.462 5.503 22.043 1.00 62.84 491 THR A C 1
ATOM 3997 O O . THR A 1 491 ? -3.053 6.353 22.834 1.00 62.84 491 THR A O 1
ATOM 4000 N N . VAL A 1 492 ? -2.644 4.842 21.229 1.00 59.81 492 VAL A N 1
ATOM 4001 C CA . VAL A 1 492 ? -1.277 5.260 20.929 1.00 59.81 492 VAL A CA 1
ATOM 4002 C C . VAL A 1 492 ? -1.348 6.279 19.799 1.00 59.81 492 VAL A C 1
ATOM 4004 O O . VAL A 1 492 ? -1.634 5.930 18.659 1.00 59.81 492 VAL A O 1
ATOM 4007 N N . LEU A 1 493 ? -1.102 7.542 20.107 1.00 61.31 493 LEU A N 1
ATOM 4008 C CA . LEU A 1 493 ? -1.073 8.612 19.123 1.00 61.31 493 LEU A CA 1
ATOM 4009 C C . LEU A 1 493 ? 0.308 8.686 18.470 1.00 61.31 493 LEU A C 1
ATOM 4011 O O . LEU A 1 493 ? 1.307 8.786 19.175 1.00 61.31 493 LEU A O 1
ATOM 4015 N N . ILE A 1 494 ? 0.359 8.665 17.144 1.00 58.94 494 ILE A N 1
ATOM 4016 C CA . ILE A 1 494 ? 1.530 9.001 16.339 1.00 58.94 494 ILE A CA 1
ATOM 4017 C C . ILE A 1 494 ? 1.191 10.281 15.574 1.00 58.94 494 ILE A C 1
ATOM 4019 O O . ILE A 1 494 ? 0.268 10.323 14.766 1.00 58.94 494 ILE A O 1
ATOM 4023 N N . PHE A 1 495 ? 1.913 11.346 15.881 1.00 57.84 495 PHE A N 1
ATOM 4024 C CA . PHE A 1 495 ? 1.692 12.678 15.343 1.00 57.84 495 PHE A CA 1
ATOM 4025 C C . PHE A 1 495 ? 2.814 13.023 14.365 1.00 57.84 495 PHE A C 1
ATOM 4027 O O . PHE A 1 495 ? 3.979 13.003 14.763 1.00 57.84 495 PHE A O 1
ATOM 4034 N N . GLU A 1 496 ? 2.464 13.349 13.121 1.00 55.50 496 GLU A N 1
ATOM 4035 C CA . GLU A 1 496 ? 3.392 13.884 12.122 1.00 55.50 496 GLU A CA 1
ATOM 4036 C C . GLU A 1 496 ? 3.058 15.362 11.856 1.00 55.50 496 GLU A C 1
ATOM 4038 O O . GLU A 1 496 ? 2.102 15.664 11.143 1.00 55.50 496 GLU A O 1
ATOM 4043 N N . PRO A 1 497 ? 3.785 16.315 12.464 1.00 51.12 497 PRO A N 1
ATOM 4044 C CA . PRO A 1 497 ? 3.584 17.727 12.180 1.00 51.12 497 PRO A CA 1
ATOM 4045 C C . PRO A 1 497 ? 4.125 18.102 10.799 1.00 51.12 497 PRO A C 1
ATOM 4047 O O . PRO A 1 497 ? 5.319 17.975 10.533 1.00 51.12 497 PRO A O 1
ATOM 4050 N N . HIS A 1 498 ? 3.253 18.665 9.970 1.00 54.72 498 HIS A N 1
ATOM 4051 C CA . HIS A 1 498 ? 3.581 19.220 8.656 1.00 54.72 498 HIS A CA 1
ATOM 4052 C C . HIS A 1 498 ? 3.950 20.723 8.731 1.00 54.72 498 HIS A C 1
ATOM 4054 O O . HIS A 1 498 ? 3.809 21.347 9.790 1.00 54.72 498 HIS A O 1
ATOM 4060 N N . HIS A 1 499 ? 4.438 21.319 7.632 1.00 50.78 499 HIS A N 1
ATOM 4061 C CA . HIS A 1 499 ? 4.994 22.681 7.548 1.00 50.78 499 HIS A CA 1
ATOM 4062 C C . HIS A 1 499 ? 4.128 23.752 8.249 1.00 50.78 499 HIS A C 1
ATOM 4064 O O . HIS A 1 499 ? 3.138 24.235 7.710 1.00 50.78 499 HIS A O 1
ATOM 4070 N N . GLY A 1 500 ? 4.527 24.167 9.457 1.00 46.19 500 GLY A N 1
ATOM 4071 C CA . GLY A 1 500 ? 3.838 25.208 10.234 1.00 46.19 500 GLY A CA 1
ATOM 4072 C C . GLY A 1 500 ? 2.993 24.702 11.411 1.00 46.19 500 GLY A C 1
ATOM 4073 O O . GLY A 1 500 ? 2.625 25.503 12.273 1.00 46.19 500 GLY A O 1
ATOM 4074 N N . SER A 1 501 ? 2.779 23.385 11.518 1.00 48.91 501 SER A N 1
ATOM 4075 C CA . SER A 1 501 ? 2.037 22.721 12.607 1.00 48.91 501 SER A CA 1
ATOM 4076 C C . SER A 1 501 ? 2.746 22.771 13.968 1.00 48.91 501 SER A C 1
ATOM 4078 O O . SER A 1 501 ? 2.137 22.464 14.992 1.00 48.91 501 SER A O 1
ATOM 4080 N N . LEU A 1 502 ? 3.993 23.254 14.023 1.00 49.44 502 LEU A N 1
ATOM 4081 C CA . LEU A 1 502 ? 4.759 23.508 15.258 1.00 49.44 502 LEU A CA 1
ATOM 4082 C C . LEU A 1 502 ? 5.160 24.983 15.466 1.00 49.44 502 LEU A C 1
ATOM 4084 O O . LEU A 1 502 ? 6.069 25.275 16.237 1.00 49.44 502 LEU A O 1
ATOM 4088 N N . THR A 1 503 ? 4.501 25.927 14.790 1.00 51.22 503 THR A N 1
ATOM 4089 C CA . THR A 1 503 ? 4.633 27.360 15.104 1.00 51.22 503 THR A CA 1
ATOM 4090 C C . THR A 1 503 ? 3.966 27.710 16.446 1.00 51.22 503 THR A C 1
ATOM 4092 O O . THR A 1 503 ? 3.162 26.953 16.985 1.00 51.22 503 THR A O 1
ATOM 4095 N N . GLU A 1 504 ? 4.264 28.886 17.011 1.00 46.56 504 GLU A N 1
ATOM 4096 C CA . GLU A 1 504 ? 3.843 29.263 18.378 1.00 46.56 504 GLU A CA 1
ATOM 4097 C C . GLU A 1 504 ? 2.319 29.194 18.628 1.00 46.56 504 GLU A C 1
ATOM 4099 O O . GLU A 1 504 ? 1.888 28.997 19.765 1.00 46.56 504 GLU A O 1
ATOM 4104 N N . ASN A 1 505 ? 1.498 29.277 17.573 1.00 48.84 505 ASN A N 1
ATOM 4105 C CA . ASN A 1 505 ? 0.035 29.188 17.645 1.00 48.84 505 ASN A CA 1
ATOM 4106 C C . ASN A 1 505 ? -0.538 27.789 17.327 1.00 48.84 505 ASN A C 1
ATOM 4108 O O . ASN A 1 505 ? -1.735 27.572 17.508 1.00 48.84 505 ASN A O 1
ATOM 4112 N N . SER A 1 506 ? 0.271 26.829 16.866 1.00 51.41 506 SER A N 1
ATOM 4113 C CA . SER A 1 506 ? -0.187 25.506 16.404 1.00 51.41 506 SER A CA 1
ATOM 4114 C C . SER A 1 506 ? 0.015 24.375 17.427 1.00 51.41 506 SER A C 1
ATOM 4116 O O . SER A 1 506 ? -0.480 23.267 17.227 1.00 51.41 506 SER A O 1
ATOM 4118 N N . HIS A 1 507 ? 0.606 24.663 18.594 1.00 54.00 507 HIS A N 1
ATOM 4119 C CA . HIS A 1 507 ? 0.680 23.741 19.744 1.00 54.00 507 HIS A CA 1
ATOM 4120 C C . HIS A 1 507 ? -0.695 23.365 20.351 1.00 54.00 507 HIS A C 1
ATOM 4122 O O . HIS A 1 507 ? -0.772 22.610 21.322 1.00 54.00 507 HIS A O 1
ATOM 4128 N N . ASP A 1 508 ? -1.799 23.873 19.794 1.00 54.53 508 ASP A N 1
ATOM 4129 C CA . ASP A 1 508 ? -3.175 23.542 20.184 1.00 54.53 508 ASP A CA 1
ATOM 4130 C C . ASP A 1 508 ? -3.510 22.051 20.003 1.00 54.53 508 ASP A C 1
ATOM 4132 O O . ASP A 1 508 ? -4.361 21.527 20.724 1.00 54.53 508 ASP A O 1
ATOM 4136 N N . VAL A 1 509 ? -2.797 21.335 19.125 1.00 57.97 509 VAL A N 1
ATOM 4137 C CA . VAL A 1 509 ? -2.995 19.891 18.919 1.00 57.97 509 VAL A CA 1
ATOM 4138 C C . VAL A 1 509 ? -2.710 19.068 20.166 1.00 57.97 509 VAL A C 1
ATOM 4140 O O . VAL A 1 509 ? -3.498 18.200 20.548 1.00 57.97 509 VAL A O 1
ATOM 4143 N N . TYR A 1 510 ? -1.654 19.429 20.891 1.00 56.75 510 TYR A N 1
ATOM 4144 C CA . TYR A 1 510 ? -1.327 18.803 22.162 1.00 56.75 510 TYR A CA 1
ATOM 4145 C C . TYR A 1 510 ? -2.379 19.127 23.222 1.00 56.75 510 TYR A C 1
ATOM 4147 O O . TYR A 1 510 ? -2.669 18.273 24.055 1.00 56.75 510 TYR A O 1
ATOM 4155 N N . LYS A 1 511 ? -3.019 20.307 23.179 1.00 59.75 511 LYS A N 1
ATOM 4156 C CA . LYS A 1 511 ? -4.112 20.669 24.107 1.00 59.75 511 LYS A CA 1
ATOM 4157 C C . LYS A 1 511 ? -5.331 19.773 23.908 1.00 59.75 511 LYS A C 1
ATOM 4159 O O . LYS A 1 511 ? -5.921 19.323 24.887 1.00 59.75 511 LYS A O 1
ATOM 4164 N N . TYR A 1 512 ? -5.666 19.474 22.652 1.00 65.50 512 TYR A N 1
ATOM 4165 C CA . TYR A 1 512 ? -6.757 18.564 22.323 1.00 65.50 512 TYR A CA 1
ATOM 4166 C C . TYR A 1 512 ? -6.492 17.163 22.883 1.00 65.50 512 TYR A C 1
ATOM 4168 O O . TYR A 1 512 ? -7.272 16.670 23.699 1.00 65.50 512 TYR A O 1
ATOM 4176 N N . PHE A 1 513 ? -5.357 16.558 22.519 1.00 65.25 513 PHE A N 1
ATOM 4177 C CA . PHE A 1 513 ? -5.043 15.186 22.918 1.00 65.25 513 PHE A CA 1
ATOM 4178 C C . PHE A 1 513 ? -4.772 15.048 24.416 1.00 65.25 513 PHE A C 1
ATOM 4180 O O . PHE A 1 513 ? -5.333 14.160 25.048 1.00 65.25 513 PHE A O 1
ATOM 4187 N N . SER A 1 514 ? -4.002 15.954 25.024 1.00 59.59 514 SER A N 1
ATOM 4188 C CA . SER A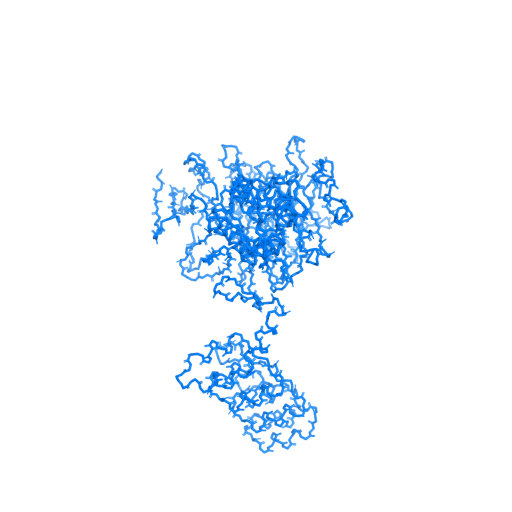 1 514 ? -3.702 15.893 26.465 1.00 59.59 514 SER A CA 1
ATOM 4189 C C . SER A 1 514 ? -4.941 15.956 27.355 1.00 59.59 514 SER A C 1
ATOM 4191 O O . SER A 1 514 ? -4.964 15.335 28.417 1.00 59.59 514 SER A O 1
ATOM 4193 N N . SER A 1 515 ? -5.993 16.663 26.928 1.00 65.44 515 SER A N 1
ATOM 4194 C CA . SER A 1 515 ? -7.235 16.757 27.700 1.00 65.44 515 SER A CA 1
ATOM 4195 C C . SER A 1 515 ? -7.955 15.411 27.858 1.00 65.44 515 SER A C 1
ATOM 4197 O O . SER A 1 515 ? -8.773 15.277 28.766 1.00 65.44 515 SER A O 1
ATOM 4199 N N . GLN A 1 516 ? -7.644 14.415 27.020 1.00 69.31 516 GLN A N 1
ATOM 4200 C CA . GLN A 1 516 ? -8.309 13.107 26.976 1.00 69.31 516 GLN A CA 1
ATOM 4201 C C . GLN A 1 516 ? -7.369 11.932 27.302 1.00 69.31 516 GLN A C 1
ATOM 4203 O O . GLN A 1 516 ? -7.680 10.785 26.994 1.00 69.31 516 GLN A O 1
ATOM 4208 N N . ASN A 1 517 ? -6.226 12.227 27.935 1.00 68.19 517 ASN A N 1
ATOM 4209 C CA . ASN A 1 517 ? -5.309 11.257 28.544 1.00 68.19 517 ASN A CA 1
ATOM 4210 C C . ASN A 1 517 ? -4.950 10.043 27.651 1.00 68.19 517 ASN A C 1
ATOM 4212 O O . ASN A 1 517 ? -5.157 8.904 28.073 1.00 68.19 517 ASN A O 1
ATOM 4216 N N . PRO A 1 518 ? -4.424 10.247 26.426 1.00 64.81 518 PRO A N 1
ATOM 4217 C CA . PRO A 1 518 ? -4.076 9.147 25.543 1.00 64.81 518 PRO A CA 1
ATOM 4218 C C . PRO A 1 518 ? -3.030 8.229 26.162 1.00 64.81 518 PRO A C 1
ATOM 4220 O O . PRO A 1 518 ? -2.115 8.681 26.855 1.00 64.81 518 PRO A O 1
ATOM 4223 N N . ARG A 1 519 ? -3.129 6.934 25.848 1.00 61.22 519 ARG A N 1
ATOM 4224 C CA . ARG A 1 519 ? -2.244 5.899 26.393 1.00 61.22 519 ARG A CA 1
ATOM 4225 C C . ARG A 1 519 ? -0.768 6.195 26.147 1.00 61.22 519 ARG A C 1
ATOM 4227 O O . ARG A 1 519 ? 0.058 5.902 27.011 1.00 61.22 519 ARG A O 1
ATOM 4234 N N . LYS A 1 520 ? -0.435 6.694 24.948 1.00 59.56 520 LYS A N 1
ATOM 4235 C CA . LYS A 1 520 ? 0.914 7.128 24.538 1.00 59.56 520 LYS A CA 1
ATOM 4236 C C . LYS A 1 520 ? 0.821 8.204 23.457 1.00 59.56 520 LYS A C 1
ATOM 4238 O O . LYS A 1 520 ? -0.103 8.164 22.652 1.00 59.56 520 LYS A O 1
ATOM 4243 N N . VAL A 1 521 ? 1.818 9.085 23.378 1.00 56.22 521 VAL A N 1
ATOM 4244 C CA . VAL A 1 521 ? 1.996 10.020 22.256 1.00 56.22 521 VAL A CA 1
ATOM 4245 C C . VAL A 1 521 ? 3.425 9.904 21.733 1.00 56.22 521 VAL A C 1
ATOM 4247 O O . VAL A 1 521 ? 4.374 10.041 22.498 1.00 56.22 521 VAL A O 1
ATOM 4250 N N . PHE A 1 522 ? 3.567 9.657 20.437 1.00 54.50 522 PHE A N 1
ATOM 4251 C CA . PHE A 1 522 ? 4.809 9.720 19.680 1.00 54.50 522 PHE A CA 1
ATOM 4252 C C . PHE A 1 522 ? 4.703 10.884 18.702 1.00 54.50 522 PHE A C 1
ATOM 4254 O O . PHE A 1 522 ? 3.703 11.012 18.002 1.00 54.50 522 PHE A O 1
ATOM 4261 N N . CYS A 1 523 ? 5.729 11.725 18.650 1.00 53.88 523 CYS A N 1
ATOM 4262 C CA . CYS A 1 523 ? 5.865 12.748 17.620 1.00 53.88 523 CYS A CA 1
ATOM 4263 C C . CYS A 1 523 ? 6.955 12.289 16.652 1.00 53.88 523 CYS A C 1
ATOM 4265 O O . CYS A 1 523 ? 8.082 12.038 17.088 1.00 53.88 523 CYS A O 1
ATOM 4267 N N . ILE A 1 524 ? 6.607 12.148 15.376 1.00 52.81 524 ILE A N 1
ATOM 4268 C CA . ILE A 1 524 ? 7.535 11.825 14.295 1.00 52.81 524 ILE A CA 1
ATOM 4269 C C . ILE A 1 524 ? 7.658 13.075 13.441 1.00 52.81 524 ILE A C 1
ATOM 4271 O O . ILE A 1 524 ? 6.696 13.501 12.819 1.00 52.81 524 ILE A O 1
ATOM 4275 N N . LEU A 1 525 ? 8.843 13.670 13.424 1.00 50.06 525 LEU A N 1
ATOM 4276 C CA . LEU A 1 525 ? 9.125 14.859 12.631 1.00 50.06 525 LEU A CA 1
ATOM 4277 C C . LEU A 1 525 ? 9.835 14.462 11.343 1.00 50.06 525 LEU A C 1
ATOM 4279 O O . LEU A 1 525 ? 10.980 14.015 11.385 1.00 50.06 525 LEU A O 1
ATOM 4283 N N . SER A 1 526 ? 9.146 14.637 10.216 1.00 47.00 526 SER A N 1
ATOM 4284 C CA . SER A 1 526 ? 9.665 14.362 8.873 1.00 47.00 526 SER A CA 1
ATOM 4285 C C . SER A 1 526 ? 10.340 15.574 8.217 1.00 47.00 526 SER A C 1
ATOM 4287 O O . SER A 1 526 ? 11.010 15.406 7.202 1.00 47.00 526 SER A O 1
ATOM 4289 N N . TYR A 1 527 ? 10.208 16.776 8.802 1.00 47.25 527 TYR A N 1
ATOM 4290 C CA . TYR A 1 527 ? 10.896 17.992 8.353 1.00 47.25 527 TYR A CA 1
ATOM 4291 C C . TYR A 1 527 ? 11.299 18.921 9.511 1.00 47.25 527 TYR A C 1
ATOM 4293 O O . TYR A 1 527 ? 10.690 19.981 9.716 1.00 47.25 527 TYR A O 1
ATOM 4301 N N . PRO A 1 528 ? 12.320 18.565 10.305 1.00 45.22 528 PRO A N 1
ATOM 4302 C CA . PRO A 1 528 ? 12.934 19.535 11.189 1.00 45.22 528 PRO A CA 1
ATOM 4303 C C . PRO A 1 528 ? 13.680 20.554 10.315 1.00 45.22 528 PRO A C 1
ATOM 4305 O O . PRO A 1 528 ? 14.759 20.291 9.792 1.00 45.22 528 PRO A O 1
ATOM 4308 N N . GLN A 1 529 ? 13.138 21.766 10.177 1.00 48.22 529 GLN A N 1
ATOM 4309 C CA . GLN A 1 529 ? 14.008 22.921 9.939 1.00 48.22 529 GLN A CA 1
ATOM 4310 C C . GLN A 1 529 ? 14.945 23.104 11.165 1.00 48.22 529 GLN A C 1
ATOM 4312 O O . GLN A 1 529 ? 15.078 22.206 11.998 1.00 48.22 529 GLN A O 1
ATOM 4317 N N . ALA A 1 530 ? 15.628 24.249 11.305 1.00 50.50 530 ALA A N 1
ATOM 4318 C CA . ALA A 1 530 ? 16.443 24.559 12.490 1.00 50.50 530 ALA A CA 1
ATOM 4319 C C . ALA A 1 530 ? 15.753 24.120 13.806 1.00 50.50 530 ALA A C 1
ATOM 4321 O O . ALA A 1 530 ? 14.526 24.140 13.887 1.00 50.50 530 ALA A O 1
ATOM 4322 N N . LYS A 1 531 ? 16.524 23.748 14.844 1.00 51.19 531 LYS A N 1
ATOM 4323 C CA . LYS A 1 531 ? 16.013 23.244 16.146 1.00 51.19 531 LYS A CA 1
ATOM 4324 C C . LYS A 1 531 ? 14.849 24.062 16.743 1.00 51.19 531 LYS A C 1
ATOM 4326 O O . LYS A 1 531 ? 14.080 23.529 17.533 1.00 51.19 531 LYS A O 1
ATOM 4331 N N . ASP A 1 532 ? 14.699 25.317 16.334 1.00 50.41 532 ASP A N 1
ATOM 4332 C CA . ASP A 1 532 ? 13.599 26.232 16.655 1.00 50.41 532 ASP A CA 1
ATOM 4333 C C . ASP A 1 532 ? 12.195 25.742 16.236 1.00 50.41 532 ASP A C 1
ATOM 4335 O O . ASP A 1 532 ? 11.203 26.237 16.767 1.00 50.41 532 ASP A O 1
ATOM 4339 N N . TYR A 1 533 ? 12.095 24.775 15.315 1.00 50.25 533 TYR A N 1
ATOM 4340 C CA . TYR A 1 533 ? 10.832 24.155 14.879 1.00 50.25 533 TYR A CA 1
ATOM 4341 C C . TYR A 1 533 ? 10.486 22.869 15.640 1.00 50.25 533 TYR A C 1
ATOM 4343 O O . TYR A 1 533 ? 9.460 22.247 15.361 1.00 50.25 533 TYR A O 1
ATOM 4351 N N . LEU A 1 534 ? 11.326 22.452 16.592 1.00 54.00 534 LEU A N 1
ATOM 4352 C CA . LEU A 1 534 ? 11.002 21.351 17.491 1.00 54.00 534 LEU A CA 1
ATOM 4353 C C . LEU A 1 534 ? 9.921 21.788 18.493 1.00 54.00 534 LEU A C 1
ATOM 4355 O O . LEU A 1 534 ? 9.867 22.963 18.867 1.00 54.00 534 LEU A O 1
ATOM 4359 N N . PRO A 1 535 ? 9.066 20.867 18.975 1.00 50.47 535 PRO A N 1
ATOM 4360 C CA . PRO A 1 535 ? 8.098 21.208 20.004 1.00 50.47 535 PRO A CA 1
ATOM 4361 C C . PRO A 1 535 ? 8.834 21.713 21.255 1.00 50.47 535 PRO A C 1
ATOM 4363 O O . PRO A 1 535 ? 9.701 21.024 21.798 1.00 50.47 535 PRO A O 1
ATOM 4366 N N . LYS A 1 536 ? 8.502 22.927 21.705 1.00 56.84 536 LYS A N 1
ATOM 4367 C CA . LYS A 1 536 ? 9.105 23.535 22.900 1.00 56.84 536 LYS A CA 1
ATOM 4368 C C . LYS A 1 536 ? 8.591 22.846 24.172 1.00 56.84 536 LYS A C 1
ATOM 4370 O O . LYS A 1 536 ? 7.523 22.230 24.134 1.00 56.84 536 LYS A O 1
ATOM 4375 N N . LYS A 1 537 ? 9.301 22.967 25.299 1.00 54.31 537 LYS A N 1
ATOM 4376 C CA . LYS A 1 537 ? 8.932 22.347 26.591 1.00 54.31 537 LYS A CA 1
ATOM 4377 C C . LYS A 1 537 ? 7.483 22.651 27.005 1.00 54.31 537 LYS A C 1
ATOM 4379 O O . LYS A 1 537 ? 6.753 21.764 27.436 1.00 54.31 537 LYS A O 1
ATOM 4384 N N . GLU A 1 538 ? 7.027 23.871 26.748 1.00 54.72 538 GLU A N 1
ATOM 4385 C CA . GLU A 1 538 ? 5.682 24.372 27.054 1.00 54.72 538 GLU A CA 1
ATOM 4386 C C . GLU A 1 538 ? 4.573 23.658 26.254 1.00 54.72 538 GLU A C 1
ATOM 4388 O O . GLU A 1 538 ? 3.389 23.743 26.597 1.00 54.72 538 GLU A O 1
ATOM 4393 N N . SER A 1 539 ? 4.941 22.934 25.189 1.00 51.84 539 SER A N 1
ATOM 4394 C CA . SER A 1 539 ? 4.029 22.076 24.418 1.00 51.84 539 SER A CA 1
ATOM 4395 C C . SER A 1 539 ? 3.562 20.859 25.223 1.00 51.84 539 SER A C 1
ATOM 4397 O O . SER A 1 539 ? 2.560 20.243 24.859 1.00 51.84 539 SER A O 1
ATOM 4399 N N . PHE A 1 540 ? 4.272 20.513 26.303 1.00 52.19 540 PHE A N 1
ATOM 4400 C CA . PHE A 1 540 ? 4.182 19.210 26.956 1.00 52.19 540 PHE A CA 1
ATOM 4401 C C . PHE A 1 540 ? 3.957 19.230 28.478 1.00 52.19 540 PHE A C 1
ATOM 4403 O O . PHE A 1 540 ? 3.711 18.157 29.032 1.00 52.19 540 PHE A O 1
ATOM 4410 N N . ASP A 1 541 ? 3.997 20.400 29.134 1.00 50.72 541 ASP A N 1
ATOM 4411 C CA . ASP A 1 541 ? 3.870 20.548 30.601 1.00 50.72 541 ASP A CA 1
ATOM 4412 C C . ASP A 1 541 ? 2.811 19.605 31.213 1.00 50.72 541 ASP A C 1
ATOM 4414 O O . ASP A 1 541 ? 1.629 19.695 30.863 1.00 50.72 541 ASP A O 1
ATOM 4418 N N . ASP A 1 542 ? 3.249 18.726 32.124 1.00 48.28 542 ASP A N 1
ATOM 4419 C CA . ASP A 1 542 ? 2.476 17.849 33.028 1.00 48.28 542 ASP A CA 1
ATOM 4420 C C . ASP A 1 542 ? 1.520 16.799 32.417 1.00 48.28 542 ASP A C 1
ATOM 4422 O O . ASP A 1 542 ? 0.664 16.254 33.123 1.00 48.28 542 ASP A O 1
ATOM 4426 N N . ARG A 1 543 ? 1.581 16.514 31.107 1.00 51.69 543 ARG A N 1
ATOM 4427 C CA . ARG A 1 543 ? 0.392 15.972 30.407 1.00 51.69 543 ARG A CA 1
ATOM 4428 C C . ARG A 1 543 ? 0.556 14.723 29.539 1.00 51.69 543 ARG A C 1
ATOM 4430 O O . ARG A 1 543 ? -0.413 14.315 28.899 1.00 51.69 543 ARG A O 1
ATOM 4437 N N . VAL A 1 544 ? 1.713 14.061 29.556 1.00 44.75 544 VAL A N 1
ATOM 4438 C CA . VAL A 1 544 ? 1.903 12.761 28.883 1.00 44.75 544 VAL A CA 1
ATOM 4439 C C . VAL A 1 544 ? 2.656 11.806 29.807 1.00 44.75 544 VAL A C 1
ATOM 4441 O O . VAL A 1 544 ? 3.758 12.097 30.255 1.00 44.75 544 VAL A O 1
ATOM 4444 N N . LYS A 1 545 ? 2.057 10.649 30.108 1.00 40.03 545 LYS A N 1
ATOM 4445 C CA . LYS A 1 545 ? 2.683 9.613 30.940 1.00 40.03 545 LYS A CA 1
ATOM 4446 C C . LYS A 1 545 ? 3.533 8.689 30.061 1.00 40.03 545 LYS A C 1
ATOM 4448 O O . LYS A 1 545 ? 3.023 8.131 29.093 1.00 40.03 545 LYS A O 1
ATOM 4453 N N . GLU A 1 546 ? 4.800 8.457 30.420 1.00 34.91 546 GLU A N 1
ATOM 4454 C CA . GLU A 1 546 ? 5.569 7.354 29.825 1.00 34.91 546 GLU A CA 1
ATOM 4455 C C . GLU A 1 546 ? 4.915 5.992 30.111 1.00 34.91 546 GLU A C 1
ATOM 4457 O O . GLU A 1 546 ? 4.309 5.786 31.175 1.00 34.91 546 GLU A O 1
ATOM 4462 N N . PRO A 1 547 ? 5.111 5.006 29.222 1.00 33.56 547 PRO A N 1
ATOM 4463 C CA . PRO A 1 547 ? 4.553 3.681 29.399 1.00 33.56 547 PRO A CA 1
ATOM 4464 C C . PRO A 1 547 ? 5.186 2.902 30.554 1.00 33.56 547 PRO A C 1
ATOM 4466 O O . PRO A 1 547 ? 6.404 2.795 30.656 1.00 33.56 547 PRO A O 1
ATOM 4469 N N . LYS A 1 548 ? 4.354 2.171 31.302 1.00 34.28 548 LYS A N 1
ATOM 4470 C CA . LYS A 1 548 ? 4.749 0.905 31.943 1.00 34.28 548 LYS A CA 1
ATOM 4471 C C . LYS A 1 548 ? 4.284 -0.273 31.080 1.00 34.28 548 LYS A C 1
ATOM 4473 O O . LYS A 1 548 ? 3.321 -0.948 31.427 1.00 34.28 548 LYS A O 1
ATOM 4478 N N . VAL A 1 549 ? 4.913 -0.517 29.932 1.00 34.03 549 VAL A N 1
ATOM 4479 C CA . VAL A 1 549 ? 4.651 -1.738 29.139 1.00 34.03 549 VAL A CA 1
ATOM 4480 C C . VAL A 1 549 ? 5.919 -2.234 28.466 1.00 34.03 549 VAL A C 1
ATOM 4482 O O . VAL A 1 549 ? 6.727 -1.434 28.015 1.00 34.03 549 VAL A O 1
ATOM 4485 N N . LYS A 1 550 ? 6.031 -3.564 28.368 1.00 34.78 550 LYS A N 1
ATOM 4486 C CA . LYS A 1 550 ? 7.119 -4.287 27.699 1.00 34.78 550 LYS A CA 1
ATOM 4487 C C . LYS A 1 550 ? 7.124 -4.147 26.167 1.00 34.78 550 LYS A C 1
ATOM 4489 O O . LYS A 1 550 ? 8.039 -4.669 25.569 1.00 34.78 550 LYS A O 1
ATOM 4494 N N . GLU A 1 551 ? 6.128 -3.518 25.528 1.00 36.84 551 GLU A N 1
ATOM 4495 C CA . GLU A 1 551 ? 5.955 -3.525 24.059 1.00 36.84 551 GLU A CA 1
ATOM 4496 C C . GLU A 1 551 ? 5.887 -2.115 23.432 1.00 36.84 551 GLU A C 1
ATOM 4498 O O . GLU A 1 551 ? 5.243 -1.197 23.970 1.00 36.84 551 GLU A O 1
ATOM 4503 N N . HIS A 1 552 ? 6.531 -1.963 22.269 1.00 41.91 552 HIS A N 1
ATOM 4504 C CA . HIS A 1 552 ? 6.710 -0.743 21.480 1.00 41.91 552 HIS A CA 1
ATOM 4505 C C . HIS A 1 552 ? 5.980 -0.849 20.116 1.00 41.91 552 HIS A C 1
ATOM 4507 O O . HIS A 1 552 ? 6.101 -1.879 19.444 1.00 41.91 552 HIS A O 1
ATOM 4513 N N . PRO A 1 553 ? 5.206 0.178 19.694 1.00 39.62 553 PRO A N 1
ATOM 4514 C CA . PRO A 1 553 ? 4.683 0.272 18.332 1.00 39.62 553 PRO A CA 1
ATOM 4515 C C . PRO A 1 553 ? 5.837 0.577 17.385 1.00 39.62 553 PRO A C 1
ATOM 4517 O O . PRO A 1 553 ? 6.724 1.369 17.705 1.00 39.62 553 PRO A O 1
ATOM 4520 N N . VAL A 1 554 ? 5.844 -0.085 16.241 1.00 41.50 554 VAL A N 1
ATOM 4521 C CA . VAL A 1 554 ? 7.051 -0.200 15.451 1.00 41.50 554 VAL A CA 1
ATOM 4522 C C . VAL A 1 554 ? 6.713 -0.062 13.974 1.00 41.50 554 VAL A C 1
ATOM 4524 O O . VAL A 1 554 ? 5.960 -0.851 13.414 1.00 41.50 554 VAL A O 1
ATOM 4527 N N . VAL A 1 555 ? 7.273 0.971 13.351 1.00 40.81 555 VAL A N 1
ATOM 4528 C CA . VAL A 1 555 ? 7.167 1.252 11.916 1.00 40.81 555 VAL A CA 1
ATOM 4529 C C . VAL A 1 555 ? 8.569 1.110 11.319 1.00 40.81 555 VAL A C 1
ATOM 4531 O O . VAL A 1 555 ? 9.346 2.052 11.356 1.00 40.81 555 VAL A O 1
ATOM 4534 N N . TYR A 1 556 ? 8.959 -0.053 10.802 1.00 40.19 556 TYR A N 1
ATOM 4535 C CA . TYR A 1 556 ? 10.248 -0.173 10.096 1.00 40.19 556 TYR A CA 1
ATOM 4536 C C . TYR A 1 556 ? 10.033 0.014 8.613 1.00 40.19 556 TYR A C 1
ATOM 4538 O O . TYR A 1 556 ? 9.277 -0.765 8.047 1.00 40.19 556 TYR A O 1
ATOM 4546 N N . ALA A 1 557 ? 10.738 0.930 7.944 1.00 36.12 557 ALA A N 1
ATOM 4547 C CA . ALA A 1 557 ? 11.039 0.676 6.541 1.00 36.12 557 ALA A CA 1
ATOM 4548 C C . ALA A 1 557 ? 12.201 -0.303 6.463 1.00 36.12 557 ALA A C 1
ATOM 4550 O O . ALA A 1 557 ? 13.274 -0.118 7.043 1.00 36.12 557 ALA A O 1
ATOM 4551 N N . ALA A 1 558 ? 11.956 -1.412 5.775 1.00 29.59 558 ALA A N 1
ATOM 4552 C CA . ALA A 1 558 ? 13.050 -2.256 5.351 1.00 29.59 558 ALA A CA 1
ATOM 4553 C C . ALA A 1 558 ? 13.916 -1.444 4.375 1.00 29.59 558 ALA A C 1
ATOM 4555 O O . ALA A 1 558 ? 13.386 -0.642 3.602 1.00 29.59 558 ALA A O 1
ATOM 4556 N N . PHE A 1 559 ? 15.236 -1.674 4.394 1.00 31.05 559 PHE A N 1
ATOM 4557 C CA . PHE A 1 559 ? 16.159 -1.202 3.353 1.00 31.05 559 PHE A CA 1
ATOM 4558 C C . PHE A 1 559 ? 15.497 -1.372 1.973 1.00 31.05 559 PHE A C 1
ATOM 4560 O O . PHE A 1 559 ? 15.216 -2.517 1.592 1.00 31.05 559 PHE A O 1
ATOM 4567 N N . GLY A 1 560 ? 15.204 -0.249 1.300 1.00 37.34 560 GLY A N 1
ATOM 4568 C CA . GLY A 1 560 ? 14.427 -0.203 0.054 1.00 37.34 560 GLY A CA 1
ATOM 4569 C C . GLY A 1 560 ? 13.055 0.499 0.117 1.00 37.34 560 GLY A C 1
ATOM 4570 O O . GLY A 1 560 ? 12.190 0.160 -0.678 1.00 37.34 560 GLY A O 1
ATOM 4571 N N . ASN A 1 561 ? 12.821 1.465 1.018 1.00 41.03 561 ASN A N 1
ATOM 4572 C CA . ASN A 1 561 ? 11.639 2.357 1.000 1.00 41.03 561 ASN A CA 1
ATOM 4573 C C . ASN A 1 561 ? 10.255 1.695 1.203 1.00 41.03 561 ASN A C 1
ATOM 4575 O O . ASN A 1 561 ? 9.242 2.287 0.837 1.00 41.03 561 ASN A O 1
ATOM 4579 N N . ILE A 1 562 ? 10.171 0.503 1.806 1.00 38.72 562 ILE A N 1
ATOM 4580 C CA . ILE A 1 562 ? 8.882 -0.148 2.118 1.00 38.72 562 ILE A CA 1
ATOM 4581 C C . ILE A 1 562 ? 8.681 -0.190 3.639 1.00 38.72 562 ILE A C 1
ATOM 4583 O O . ILE A 1 562 ? 9.263 -1.060 4.299 1.00 38.72 562 ILE A O 1
ATOM 4587 N N . PRO A 1 563 ? 7.870 0.714 4.218 1.00 42.78 563 PRO A N 1
ATOM 4588 C CA . PRO A 1 563 ? 7.482 0.645 5.617 1.00 42.78 563 PRO A CA 1
ATOM 4589 C C . PRO A 1 563 ? 6.520 -0.519 5.890 1.00 42.78 563 PRO A C 1
ATOM 4591 O O . PRO A 1 563 ? 5.530 -0.756 5.204 1.00 42.78 563 PRO A O 1
ATOM 4594 N N . THR A 1 564 ? 6.843 -1.296 6.917 1.00 39.47 564 THR A N 1
ATOM 4595 C CA . THR A 1 564 ? 6.027 -2.370 7.481 1.00 39.47 564 THR A CA 1
ATOM 4596 C C . THR A 1 564 ? 5.816 -2.058 8.957 1.00 39.47 564 THR A C 1
ATOM 4598 O O . THR A 1 564 ? 6.763 -1.712 9.668 1.00 39.47 564 THR A O 1
ATOM 4601 N N . MET A 1 565 ? 4.574 -2.164 9.427 1.00 43.56 565 MET A N 1
ATOM 4602 C CA . MET A 1 565 ? 4.230 -1.871 10.815 1.00 43.56 565 MET A CA 1
ATOM 4603 C C . MET A 1 565 ? 3.993 -3.167 11.598 1.00 43.56 565 MET A C 1
ATOM 4605 O O . MET A 1 565 ? 3.263 -4.045 11.144 1.00 43.56 565 MET A O 1
ATOM 4609 N N . ASN A 1 566 ? 4.602 -3.290 12.778 1.00 41.28 566 ASN A N 1
ATOM 4610 C CA . ASN A 1 566 ? 4.398 -4.401 13.711 1.00 41.28 566 ASN A CA 1
ATOM 4611 C C . ASN A 1 566 ? 4.381 -3.881 15.165 1.00 41.28 566 ASN A C 1
ATOM 4613 O O . ASN A 1 566 ? 4.756 -2.740 15.430 1.00 41.28 566 ASN A O 1
ATOM 4617 N N . VAL A 1 567 ? 3.943 -4.694 16.125 1.00 43.72 567 VAL A N 1
ATOM 4618 C CA . VAL A 1 567 ? 4.048 -4.399 17.564 1.00 43.72 567 VAL A CA 1
ATOM 4619 C C . VAL A 1 567 ? 4.987 -5.426 18.191 1.00 43.72 567 VAL A C 1
ATOM 4621 O O . VAL A 1 567 ? 4.767 -6.624 18.043 1.00 43.72 567 VAL A O 1
ATOM 4624 N N . THR A 1 568 ? 6.046 -4.976 18.866 1.00 38.94 568 THR A N 1
ATOM 4625 C CA . THR A 1 568 ? 7.140 -5.844 19.363 1.00 38.94 568 THR A CA 1
ATOM 4626 C C . THR A 1 568 ? 7.463 -5.561 20.830 1.00 38.94 568 THR A C 1
ATOM 4628 O O . THR A 1 568 ? 7.258 -4.449 21.309 1.00 38.94 568 THR A O 1
ATOM 4631 N N . THR A 1 569 ? 7.967 -6.569 21.550 1.00 32.84 569 THR A N 1
ATOM 4632 C CA . THR A 1 569 ? 8.462 -6.473 22.939 1.00 32.84 569 THR A CA 1
ATOM 4633 C C . THR A 1 569 ? 9.856 -5.859 23.064 1.00 32.84 569 THR A C 1
ATOM 4635 O O . THR A 1 569 ? 10.279 -5.498 24.158 1.00 32.84 569 THR A O 1
ATOM 4638 N N . ASP A 1 570 ? 10.580 -5.743 21.955 1.00 32.19 570 ASP A N 1
ATOM 4639 C CA . ASP A 1 570 ? 11.912 -5.155 21.916 1.00 32.19 570 ASP A CA 1
ATOM 4640 C C . ASP A 1 570 ? 11.833 -3.718 21.372 1.00 32.19 570 ASP A C 1
ATOM 4642 O O . ASP A 1 570 ? 11.060 -3.459 20.439 1.00 32.19 570 ASP A O 1
ATOM 4646 N N . PRO A 1 571 ? 12.600 -2.761 21.932 1.00 29.83 571 PRO A N 1
ATOM 4647 C CA . PRO A 1 571 ? 12.736 -1.439 21.345 1.00 29.83 571 PRO A CA 1
ATOM 4648 C C . PRO A 1 571 ? 13.467 -1.603 20.020 1.00 29.83 571 PRO A C 1
ATOM 4650 O O . PRO A 1 571 ? 14.622 -2.025 19.991 1.00 29.83 571 PRO A O 1
ATOM 4653 N N . VAL A 1 572 ? 12.809 -1.295 18.911 1.00 29.97 572 VAL A N 1
ATOM 4654 C CA . VAL A 1 572 ? 13.492 -1.335 17.625 1.00 29.97 572 VAL A CA 1
ATOM 4655 C C . VAL A 1 572 ? 13.142 -0.093 16.800 1.00 29.97 572 VAL A C 1
ATOM 4657 O O . VAL A 1 572 ? 12.040 0.455 16.887 1.00 29.97 572 VAL A O 1
ATOM 4660 N N . TYR A 1 573 ? 14.148 0.395 16.081 1.00 33.03 573 TYR A N 1
ATOM 4661 C CA . TYR A 1 573 ? 14.291 1.746 15.546 1.00 33.03 573 TYR A CA 1
ATOM 4662 C C . TYR A 1 573 ? 13.665 1.883 14.159 1.00 33.03 573 TYR A C 1
ATOM 4664 O O . TYR A 1 573 ? 14.040 1.162 13.241 1.00 33.03 573 TYR A O 1
ATOM 4672 N N . THR A 1 574 ? 12.680 2.767 14.017 1.00 31.81 574 THR A N 1
ATOM 4673 C CA . THR A 1 574 ? 11.941 2.997 12.771 1.00 31.81 574 THR A CA 1
ATOM 4674 C C . THR A 1 574 ? 12.859 3.609 11.714 1.00 31.81 574 THR A C 1
ATOM 4676 O O . THR A 1 574 ? 13.245 4.760 11.855 1.00 31.81 574 T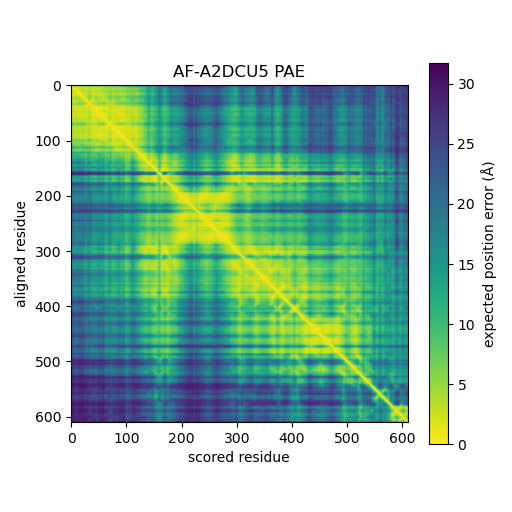HR A O 1
ATOM 4679 N N . THR A 1 575 ? 13.238 2.886 10.662 1.00 25.77 575 THR A N 1
ATOM 4680 C CA . THR A 1 575 ? 14.039 3.451 9.563 1.00 25.77 575 THR A CA 1
ATOM 4681 C C . THR A 1 575 ? 13.170 3.643 8.337 1.00 25.77 575 THR A C 1
ATOM 4683 O O . THR A 1 575 ? 12.987 2.686 7.612 1.00 25.77 575 THR A O 1
ATOM 4686 N N . GLY A 1 576 ? 12.620 4.833 8.099 1.00 33.69 576 GLY A N 1
ATOM 4687 C CA . GLY A 1 576 ? 12.257 5.293 6.752 1.00 33.69 576 GLY A CA 1
ATOM 4688 C C . GLY A 1 576 ? 13.430 6.079 6.172 1.00 33.69 576 GLY A C 1
ATOM 4689 O O . GLY A 1 576 ? 14.204 6.651 6.937 1.00 33.69 576 GLY A O 1
ATOM 4690 N N . ALA A 1 577 ? 13.619 6.082 4.853 1.00 30.34 577 ALA A N 1
ATOM 4691 C CA . ALA A 1 577 ? 14.621 6.937 4.220 1.00 30.34 577 ALA A CA 1
ATOM 4692 C C . ALA A 1 577 ? 14.183 8.409 4.329 1.00 30.34 577 ALA A C 1
ATOM 4694 O O . ALA A 1 577 ? 13.526 8.935 3.435 1.00 30.34 577 ALA A O 1
ATOM 4695 N N . CYS A 1 578 ? 14.514 9.051 5.448 1.00 31.59 578 CYS A N 1
ATOM 4696 C CA . CYS A 1 578 ? 14.400 10.493 5.637 1.00 31.59 578 CYS A CA 1
ATOM 4697 C C . CYS A 1 578 ? 15.622 11.186 5.041 1.00 31.59 578 CYS A C 1
ATOM 4699 O O . CYS A 1 578 ? 16.754 10.815 5.359 1.00 31.59 578 CYS A O 1
ATOM 4701 N N . GLY A 1 579 ? 15.395 12.202 4.207 1.00 34.34 579 GLY A N 1
ATOM 4702 C CA . GLY A 1 579 ? 16.392 13.248 4.001 1.00 34.34 579 GLY A CA 1
ATOM 4703 C C . GLY A 1 579 ? 16.666 13.961 5.330 1.00 34.34 579 GLY A C 1
ATOM 4704 O O . GLY A 1 579 ? 15.758 14.096 6.145 1.00 34.34 579 GLY A O 1
ATOM 4705 N N . ASP A 1 580 ? 17.930 14.326 5.548 1.00 36.16 580 ASP A N 1
ATOM 4706 C CA . ASP A 1 580 ? 18.503 15.090 6.667 1.00 36.16 580 ASP A CA 1
ATOM 4707 C C . ASP A 1 580 ? 17.620 15.249 7.928 1.00 36.16 580 ASP A C 1
ATOM 4709 O O . ASP A 1 580 ? 16.884 16.220 8.081 1.00 36.16 580 ASP A O 1
ATOM 4713 N N . GLY A 1 581 ? 17.777 14.322 8.884 1.00 44.66 581 GLY A N 1
ATOM 4714 C CA . GLY A 1 581 ? 17.290 14.465 10.263 1.00 44.66 581 GLY A CA 1
ATOM 4715 C C . GLY A 1 581 ? 15.939 13.800 10.541 1.00 44.66 581 GLY A C 1
ATOM 4716 O O . GLY A 1 581 ? 14.887 14.387 10.318 1.00 44.66 581 GLY A O 1
ATOM 4717 N N . MET A 1 582 ? 15.956 12.597 11.125 1.00 39.19 582 MET A N 1
ATOM 4718 C CA . MET A 1 582 ? 14.764 11.956 11.695 1.00 39.19 582 MET A CA 1
ATOM 4719 C C . MET A 1 582 ? 14.895 11.897 13.214 1.00 39.19 582 MET A C 1
ATOM 4721 O O . MET A 1 582 ? 15.824 11.281 13.730 1.00 39.19 582 MET A O 1
ATOM 4725 N N . TYR A 1 583 ? 13.939 12.494 13.925 1.00 43.81 583 TYR A N 1
ATOM 4726 C CA . TYR A 1 583 ? 13.961 12.581 15.383 1.00 43.81 583 TYR A CA 1
ATOM 4727 C C . TYR A 1 583 ? 12.702 11.964 15.993 1.00 43.81 583 TYR A C 1
ATOM 4729 O O . TYR A 1 583 ? 11.585 12.288 15.585 1.00 43.81 583 TYR A O 1
ATOM 4737 N N . VAL A 1 584 ? 12.876 11.107 17.002 1.00 45.59 584 VAL A N 1
ATOM 4738 C CA . VAL A 1 584 ? 11.777 10.632 17.858 1.00 45.59 584 VAL A CA 1
ATOM 4739 C C . VAL A 1 584 ? 11.850 11.355 19.190 1.00 45.59 584 VAL A C 1
ATOM 4741 O O . VAL A 1 584 ? 12.899 11.397 19.827 1.00 45.59 584 VAL A O 1
ATOM 4744 N N . PHE A 1 585 ? 10.719 11.894 19.628 1.00 46.91 585 PHE A N 1
ATOM 4745 C CA . PHE A 1 585 ? 10.609 12.613 20.892 1.00 46.91 585 PHE A CA 1
ATOM 4746 C C . PHE A 1 585 ? 9.931 11.724 21.934 1.00 46.91 585 PHE A C 1
ATOM 4748 O O . PHE A 1 585 ? 8.889 11.125 21.663 1.00 46.91 585 PHE A O 1
ATOM 4755 N N . SER A 1 586 ? 10.521 11.652 23.125 1.00 45.06 586 SER A N 1
ATOM 4756 C CA . SER A 1 586 ? 9.939 11.027 24.314 1.00 45.06 586 SER A CA 1
ATOM 4757 C C . SER A 1 586 ? 9.923 12.037 25.451 1.00 45.06 586 SER A C 1
ATOM 4759 O O . SER A 1 586 ? 10.898 12.753 25.660 1.00 45.06 586 SER A O 1
ATOM 4761 N N . LEU A 1 587 ? 8.828 12.086 26.199 1.00 44.16 587 LEU A N 1
ATOM 4762 C CA . LEU A 1 587 ? 8.648 12.982 27.336 1.00 44.16 587 LEU A CA 1
ATOM 4763 C C . LEU A 1 587 ? 8.522 12.156 28.618 1.00 44.16 587 LEU A C 1
ATOM 4765 O O . LEU A 1 587 ? 7.795 11.163 28.625 1.00 44.16 587 LEU A O 1
ATOM 4769 N N . SER A 1 588 ? 9.202 12.560 29.692 1.00 44.47 588 SER A N 1
ATOM 4770 C CA . S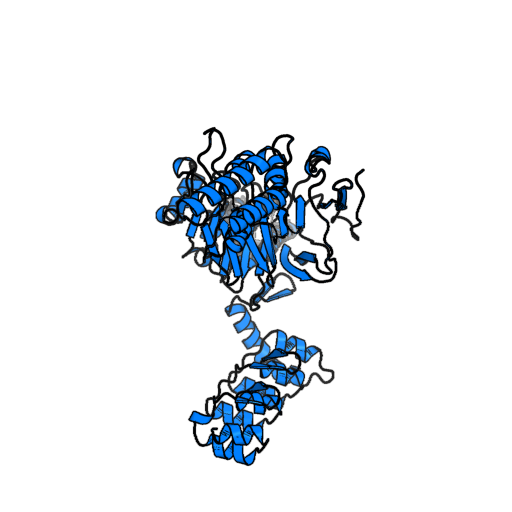ER A 1 588 ? 9.098 11.902 31.000 1.00 44.47 588 SER A CA 1
ATOM 4771 C C . SER A 1 588 ? 7.699 12.018 31.620 1.00 44.47 588 SER A C 1
ATOM 4773 O O . SER A 1 588 ? 6.927 12.911 31.291 1.00 44.47 588 SER A O 1
ATOM 4775 N N . GLN A 1 589 ? 7.379 11.118 32.561 1.00 38.03 589 GLN A N 1
ATOM 4776 C CA . GLN A 1 589 ? 6.058 11.025 33.216 1.00 38.03 589 GLN A CA 1
ATOM 4777 C C . GLN A 1 589 ? 5.577 12.300 33.916 1.00 38.03 589 GLN A C 1
ATOM 4779 O O . GLN A 1 589 ? 4.376 12.471 34.104 1.00 38.03 589 GLN A O 1
ATOM 4784 N N . ASP A 1 590 ? 6.512 13.135 34.348 1.00 44.22 590 ASP A N 1
ATOM 4785 C CA . ASP A 1 590 ? 6.292 14.421 35.008 1.00 44.22 590 ASP A CA 1
ATOM 4786 C C . ASP A 1 590 ? 6.237 15.589 34.008 1.00 44.22 590 ASP A C 1
ATOM 4788 O O . ASP A 1 590 ? 6.067 16.728 34.409 1.00 44.22 590 ASP A O 1
ATOM 4792 N N . GLY A 1 591 ? 6.395 15.333 32.707 1.00 40.94 591 GLY A N 1
ATOM 4793 C CA . GLY A 1 591 ? 6.442 16.362 31.673 1.00 40.94 591 GLY A CA 1
ATOM 4794 C C . GLY A 1 591 ? 7.702 17.232 31.688 1.00 40.94 591 GLY A C 1
ATOM 4795 O O . GLY A 1 591 ? 7.837 18.116 30.847 1.00 40.94 591 GLY A O 1
ATOM 4796 N N . GLU A 1 592 ? 8.651 16.989 32.599 1.00 45.34 592 GLU A N 1
ATOM 4797 C CA . GLU A 1 592 ? 9.772 17.907 32.817 1.00 45.34 592 GLU A CA 1
ATOM 4798 C C . GLU A 1 592 ? 10.977 17.661 31.902 1.00 45.34 592 GLU A C 1
ATOM 4800 O O . GLU A 1 592 ? 11.812 18.557 31.751 1.00 45.34 592 GLU A O 1
ATOM 4805 N N . LYS A 1 593 ? 11.105 16.460 31.318 1.00 46.66 593 LYS A N 1
ATOM 4806 C CA . LYS A 1 593 ? 12.286 16.041 30.547 1.00 46.66 593 LYS A CA 1
ATOM 4807 C C . LYS A 1 593 ? 11.882 15.603 29.148 1.00 46.66 593 LYS A C 1
ATOM 4809 O O . LYS A 1 593 ? 11.229 14.574 28.973 1.00 46.66 593 LYS A O 1
ATOM 4814 N N . LEU A 1 594 ? 12.350 16.352 28.156 1.00 45.97 594 LEU A N 1
ATOM 4815 C CA . LEU A 1 594 ? 12.260 15.994 26.749 1.00 45.97 594 LEU A CA 1
ATOM 4816 C C . LEU A 1 594 ? 13.524 15.221 26.351 1.00 45.97 594 LEU A C 1
ATOM 4818 O O . LEU A 1 594 ? 14.645 15.706 26.498 1.00 45.97 594 LEU A O 1
ATOM 4822 N N . SER A 1 595 ? 13.350 14.001 25.862 1.00 53.25 595 SER A N 1
ATOM 4823 C CA . SER A 1 595 ? 14.415 13.199 25.265 1.00 53.25 595 SER A CA 1
ATOM 4824 C C . SER A 1 595 ? 14.190 13.116 23.764 1.00 53.25 595 SER A C 1
ATOM 4826 O O . SER A 1 595 ? 13.063 12.937 23.305 1.00 53.25 595 SER A O 1
ATOM 4828 N N . VAL A 1 596 ? 15.267 13.237 23.004 1.00 48.62 596 VAL A N 1
ATOM 4829 C CA . VAL A 1 596 ? 15.255 13.203 21.547 1.00 48.62 596 VAL A CA 1
ATOM 4830 C C . VAL A 1 596 ? 16.178 12.100 21.083 1.00 48.62 596 VAL A C 1
ATOM 4832 O O . VAL A 1 596 ? 17.314 12.000 21.528 1.00 48.62 596 VAL A O 1
ATOM 4835 N N . LEU A 1 597 ? 15.673 11.248 20.209 1.00 46.81 597 LEU A N 1
ATOM 4836 C CA . LEU A 1 597 ? 16.428 10.184 19.579 1.00 46.81 597 LEU A CA 1
ATOM 4837 C C . LEU A 1 597 ? 16.657 10.572 18.125 1.00 46.81 597 LEU A C 1
ATOM 4839 O O . LEU A 1 597 ? 15.721 10.526 17.329 1.00 46.81 597 LEU A O 1
ATOM 4843 N N . ASP A 1 598 ? 17.889 10.951 17.796 1.00 51.94 598 ASP A N 1
ATOM 4844 C CA . ASP A 1 598 ? 18.312 11.137 16.409 1.00 51.94 598 ASP A CA 1
ATOM 4845 C C . ASP A 1 598 ? 18.518 9.763 15.759 1.00 51.94 598 ASP A C 1
ATOM 4847 O O . ASP A 1 598 ? 19.420 9.004 16.126 1.00 51.94 598 ASP A O 1
ATOM 4851 N N . LEU A 1 599 ? 17.645 9.424 14.814 1.00 42.03 599 LEU A N 1
ATOM 4852 C CA . LEU A 1 599 ? 17.660 8.158 14.093 1.00 42.03 599 LEU A CA 1
ATOM 4853 C C . LEU A 1 599 ? 18.606 8.164 12.878 1.00 42.03 599 LEU A C 1
ATOM 4855 O O . LEU A 1 599 ? 18.700 7.147 12.195 1.00 42.03 599 LEU A O 1
ATOM 4859 N N . THR A 1 600 ? 19.316 9.266 12.605 1.00 43.41 600 THR A N 1
ATOM 4860 C CA . THR A 1 600 ? 20.277 9.352 11.486 1.00 43.41 600 THR A CA 1
ATOM 4861 C C . THR A 1 600 ? 21.630 8.698 11.783 1.00 43.41 600 THR A C 1
ATOM 4863 O O . THR A 1 600 ? 22.390 8.403 10.861 1.00 43.41 600 THR A O 1
ATOM 4866 N N . GLY A 1 601 ? 21.944 8.440 13.056 1.00 44.16 601 GLY A N 1
ATOM 4867 C CA . GLY A 1 601 ? 23.187 7.782 13.457 1.00 44.16 601 GLY A CA 1
ATOM 4868 C C . GLY A 1 601 ? 23.160 6.261 13.262 1.00 44.16 601 GLY A C 1
ATOM 4869 O O . GLY A 1 601 ? 22.131 5.622 13.455 1.00 44.16 601 GLY A O 1
ATOM 4870 N N . GLU A 1 602 ? 24.322 5.644 12.992 1.00 39.16 602 GLU A N 1
ATOM 4871 C CA . GLU A 1 602 ? 24.471 4.172 12.901 1.00 39.16 602 GLU A CA 1
ATOM 4872 C C . GLU A 1 602 ? 23.989 3.429 14.166 1.00 39.16 602 GLU A C 1
ATOM 4874 O O . GLU A 1 602 ? 23.643 2.247 14.116 1.00 39.16 602 GLU A O 1
ATOM 4879 N N . LYS A 1 603 ? 23.979 4.121 15.314 1.00 44.34 603 LYS A N 1
ATOM 4880 C CA . LYS A 1 603 ? 23.410 3.671 16.591 1.00 44.34 603 LYS A CA 1
ATOM 4881 C C . LYS A 1 603 ? 22.689 4.840 17.269 1.00 44.34 603 LYS A C 1
ATOM 4883 O O . LYS A 1 603 ? 23.337 5.587 18.005 1.00 44.34 603 LYS A O 1
ATOM 4888 N N . PRO A 1 604 ? 21.379 5.003 17.047 1.00 43.59 604 PRO A N 1
ATOM 4889 C CA . PRO A 1 604 ? 20.606 6.081 17.649 1.00 43.59 604 PRO A CA 1
ATOM 4890 C C . PRO A 1 604 ? 20.674 6.044 19.181 1.00 43.59 604 PRO A C 1
ATOM 4892 O O . PRO A 1 604 ? 20.440 4.997 19.794 1.00 43.59 604 PRO A O 1
ATOM 4895 N N . GLN A 1 605 ? 20.981 7.181 19.809 1.00 46.94 605 GLN A N 1
ATOM 4896 C CA . GLN A 1 605 ? 20.973 7.335 21.266 1.00 46.94 605 GLN A CA 1
ATOM 4897 C C . GLN A 1 605 ? 20.040 8.463 21.695 1.00 46.94 605 GLN A C 1
ATOM 4899 O O . GLN A 1 605 ? 19.918 9.478 21.016 1.00 46.94 605 GLN A O 1
ATOM 4904 N N . TRP A 1 606 ? 19.377 8.268 22.834 1.00 51.12 606 TRP A N 1
ATOM 4905 C CA . TRP A 1 606 ? 18.530 9.289 23.434 1.00 51.12 606 TRP A CA 1
ATOM 4906 C C . TRP A 1 606 ? 19.395 10.412 24.009 1.00 51.12 606 TRP A C 1
ATOM 4908 O O . TRP A 1 606 ? 20.100 10.217 25.002 1.00 51.12 606 TRP A O 1
ATOM 4918 N N . GLU A 1 607 ? 19.307 11.593 23.412 1.00 50.84 607 GLU A N 1
ATOM 4919 C CA . GLU A 1 607 ? 19.840 12.837 23.949 1.00 50.84 607 GLU A CA 1
ATOM 4920 C C . GLU A 1 607 ? 18.790 13.510 24.836 1.00 50.84 607 GLU A C 1
ATOM 4922 O O . GLU A 1 607 ? 17.614 13.595 24.485 1.00 50.84 607 GLU A O 1
ATOM 4927 N N . LYS A 1 608 ? 19.199 14.002 26.007 1.00 53.69 608 LYS A N 1
ATOM 4928 C CA . LYS A 1 608 ? 18.322 14.800 26.873 1.00 53.69 608 LYS A CA 1
ATOM 4929 C C . LYS A 1 608 ? 18.412 16.258 26.452 1.00 53.69 608 LYS A C 1
ATOM 4931 O O . LYS A 1 608 ? 19.500 16.831 26.487 1.00 53.69 608 LYS A O 1
ATOM 4936 N N . ILE A 1 609 ? 17.279 16.854 26.104 1.00 45.69 609 ILE A N 1
ATOM 4937 C CA . ILE A 1 609 ? 17.167 18.296 25.898 1.00 45.69 609 ILE A CA 1
ATOM 4938 C C . ILE A 1 609 ? 16.643 18.882 27.214 1.00 45.69 609 ILE A C 1
ATOM 4940 O O . ILE A 1 609 ? 15.569 18.497 27.676 1.00 45.69 609 ILE A O 1
ATOM 4944 N N . TYR A 1 610 ? 17.465 19.712 27.863 1.00 43.06 610 TYR A N 1
ATOM 4945 C CA . TYR A 1 610 ? 17.162 20.339 29.157 1.00 43.06 610 TYR A CA 1
ATOM 4946 C C . TYR A 1 610 ? 16.175 21.495 29.027 1.00 43.06 610 TYR A C 1
ATOM 4948 O O . TYR A 1 610 ? 16.348 22.289 28.074 1.00 43.06 610 TYR A O 1
#

Radius of gyration: 31.67 Å; Cα contacts (8 Å, |Δi|>4): 1054; chains: 1; bounding box: 73×83×93 Å

Foldseek 3Di:
DQQLQVCLQVVNPVSNVVSVVDLVQLQDWDAHPVRWIDRSLLSCLLVVPLVSNLVSLVSPRDQQDWTQDPVRDIDRSLLSCLLVLPQSSNLSSVVSPHADDVSSVVSLVPDPVSNNVVSCPVVVVVNVVVQVVQLQWDDADPDIHGLVDLFKWWFDPAQAAWFWIKIDHRQEIETAFHFFPPDPLVVLQVLLPFPLVQLLVLLVVLLVQLVVCLVPVDPDFQQCPDPDPRDPNVSLVSSQVSCVVRNDPLLNVLSVVSNRHTSVCVVVNNVSSVVRSVSSVVSNVVNSNRVVCSRQVSHAYAEYEFFAQDCGGCLCVVVCCVVRVVNCVNYAYEYFADPVRHDDPSSVVVCVSNPVVSYDYQHQFHDWDWDDDSPFWTWIQFTFDHQPDPPDTRTGQTWGWGQAPNATETETDADFLSRLLGTFQDADDPVVDPLVNVLVVVLRVQLSVQLVVLHASVVVNVVSVVVSVVVDDDPDPVVVRSLVSLVAQRYEYEYEHDDPCQPPRNLSVLSNNLNSNHQHYKYKYSHDDPPVSPRDLVSQAQGGADDPDQKDWEWADDPSSTTTTHIDSDDDAHDGPGDDWIWIWDAYRRSRWIWIWTSPDPDTDTDIDD

Solvent-accessible surface area (backbone atoms only — not comparable to full-atom values): 33196 Å² total; per-residue (Å²): 130,58,68,37,58,57,16,58,76,65,71,34,66,71,48,32,60,59,36,58,73,43,74,81,50,50,74,44,75,45,61,53,97,84,66,43,56,35,32,58,54,52,48,27,51,73,73,64,39,46,69,60,38,48,52,41,46,74,72,67,37,74,54,81,44,64,39,53,46,98,87,70,49,78,43,41,48,60,40,50,27,28,66,70,51,36,41,69,46,40,51,50,37,49,75,68,69,26,74,80,51,72,66,32,54,56,46,24,68,73,43,89,83,38,57,34,53,64,70,39,59,82,45,48,67,58,45,52,53,50,40,50,73,63,39,26,30,43,79,49,91,97,43,76,47,72,30,75,49,94,58,57,33,40,42,58,54,54,36,53,69,50,39,29,32,33,38,34,28,46,50,34,27,38,36,56,29,49,16,29,76,84,32,68,71,53,54,50,51,60,58,31,68,39,67,33,69,58,44,37,56,39,42,54,52,30,53,52,35,42,55,61,31,65,78,68,52,82,89,58,51,44,58,60,70,51,90,64,89,59,56,35,32,67,43,47,53,51,34,49,52,43,28,69,75,54,43,52,76,64,42,41,53,53,62,55,63,52,53,79,43,42,68,89,44,48,67,60,51,51,52,48,54,49,52,44,35,50,56,32,54,50,36,51,53,50,43,72,58,37,69,64,50,79,64,39,56,77,18,39,32,58,38,36,37,33,44,42,72,49,74,44,35,48,61,40,54,56,60,49,37,73,76,36,40,78,19,47,67,78,37,38,35,42,35,24,10,45,72,85,61,59,71,54,73,70,51,55,51,40,36,68,71,75,39,60,86,45,52,45,59,56,38,65,47,39,76,64,45,75,44,81,40,75,94,52,37,39,41,31,38,53,13,31,49,68,65,94,52,85,84,57,81,44,57,40,50,41,33,44,32,37,55,54,97,91,36,39,36,32,37,41,53,82,63,52,28,76,56,60,75,30,48,59,69,66,71,86,90,39,80,94,40,65,67,60,34,52,49,55,50,50,46,50,51,47,43,57,49,20,30,74,71,68,36,67,27,54,70,56,48,54,49,50,48,50,60,50,53,75,77,46,90,73,93,68,66,59,66,61,51,52,51,51,44,47,64,29,46,74,23,34,36,39,38,44,60,46,98,65,37,50,40,98,79,21,51,44,52,46,29,51,50,36,16,29,52,40,49,33,74,40,46,46,41,44,62,60,61,66,80,84,51,49,82,54,71,85,58,39,64,68,48,46,54,56,77,94,64,71,61,37,84,32,52,33,21,48,96,81,66,46,30,39,56,53,77,37,67,58,92,65,81,60,41,63,71,50,49,82,56,38,44,43,49,46,52,36,60,68,25,81,42,43,31,38,27,45,60,74,48,102,72,59,54,78,43,79,53,131

Sequence (610 aa):
MSDIVSACKKDSFVQVEKALSDPKNINEEFSDKNGKKFTPLTWACEKGIVSLVEMMVKKGANPNVSFIQSDGKEIAVIDWASLQDNGSLLEVLLKHGCMLTPYSFQIAQTKEEKNVLYVFSDKIKETIKRMYKSHNYMAFEDKLIDFSTDNLYVFAFNTGQANFLAARRHNKVVIVDAGEDGGEIIKKYRETKKDYAKVIEESDKLIFELNKFLECPGKVKNMFKTNSRAEPKGQYRKVLKFVRKTGTTEQKALIASIENMTVDQKPEILEIIEKIKDISRNLEKERQRQEFNLVFDGSSVEQVFITHSHLDHFSYLDDLFNDFGKSFQDTKYLLGGEVDNWKGEMIERLFKLIGKDKFEFIGREYDSRTYKYLDGLDVKVWGQDFPEDLSHKNQISLFVTIDINGRRVMFTGDAEGCHLKRLRIDRPDMKSNTEIEAFLTDVEATIKQNRLSKTNSTDIVYQKLKEFKEKNKFEVNLEEIVHQMLGLEETVLIFEPHHGSLTENSHDVYKYFSSQNPRKVFCILSYPQAKDYLPKKESFDDRVKEPKVKEHPVVYAAFGNIPTMNVTTDPVYTTGACGDGMYVFSLSQDGEKLSVLDLTGEKPQWEKIY

pLDDT: mean 75.27, std 17.69, range [25.77, 97.62]

Organism: Trichomonas vaginalis (strain ATCC PRA-98 / G3) (NCBI:txid412133)

Secondary structure (DSSP, 8-state):
--HHHHHHHTT-HHHHHHHTTSGGGGG--EE-TTS-EE-HHHHHHHTT-HHHHHHHHHTT--SS-EEE-TTS-EEEHHHHHHHTT-HHHHHHHHHTTPPP-HHHHHHHHT-SS-HHHHHHHHHHHHHHHHHHHHSSEEEETTEEEE--SSPPEEEEE-TTS--EEEEEETTEEEEEEE--TT-HHHHHHHHHTS-HHHHHHHHHHHHHHHHHHHHS-TT-S-TTT-S-S-TTHHHHHHHHHHHHHH--HHHHHHHHHGGG--GGGHHHHHHHHHHHHHHHHHHHHHHHT-HHHHHHTT-EEEEEEE-SS-TTTTTTHHHHHHHHTTTTTT-EEEESB-GGG--SHHHHHHHHHH-GGGEEE-BSSB--EEEEETTTEEEEE--BPPPSSTTS-----EEEEEEETTEEEEEE-S--HHHHTTB-------TTSHHHHHHHHHHHHHHHHHHHHT--HHHHHHHHHHHHHHH---SS-HHHHHHHHH--TTEEEEE---TTTTSTTTTHHHHHHHTT--SEEEEEES---SGGGSPPGGGTTT--PPP--S-EEEEEEETTTEEEEEEESS--------SS--EEEEE-TTS--EEEEETTSSS--EEEE-

Mean predicted aligned error: 14.04 Å